Protein AF-0000000066072413 (afdb_homodimer)

Radius of gyration: 22.24 Å; Cα contacts (8 Å, |Δi|>4): 1124; chains: 2; bounding box: 48×64×58 Å

Organism: Staphylothermus marinus (strain ATCC 43588 / DSM 3639 / JCM 9404 / F1) (NCBI:txid399550)

Foldseek 3Di:
DAAEEEEEQAQAQAPHNVDNHGDLLLLVLVQVLVVVRHQYEYEYLFAQVVFVVVCVVSPHAAKYAYNQFQWIGGHPPDIDGQDPAACVVLVVVCCVPVVVFWDFDPRQVRHDHKTWIAGDPVCLVVVVVVQVVSQVVSCVVPVQWGWDDQSGIIMIGGPSGHRQVNLVVSCVVVVHDQANYAYEYAEPSSCSNRVSHDAREYEQNHDPVSVVVGPYYAPHTHSVSSSVVSVVCVVDVD/DAQEEEEEQAQAQAPHNVDNHGDLLLLVLVQVLVVVRHQYEYEYLFAQVVFVVVCVVSPHAAKYAYNQFQWIGGHPPDIDGQDPAACVVLVVVCCVPVVVFWDWDPRQVRHDHKTWIAGDPVCLVVVVVVQVVSQVVSCVVPVQWGWDDQSGIIMTGGPSGHRQVNVVVSCVVVVHDQANYAYEYAEPSSCSNRVSHDAREYEQNHDPVSVVVGPYYAPHTHSVSSSVVSVVCVVDVD

Solvent-accessible surface area (backbone atoms only — not comparable to full-atom values): 23126 Å² total; per-residue (Å²): 81,67,45,33,40,37,31,35,42,79,24,20,33,6,62,32,75,90,40,63,28,52,21,65,65,24,46,53,40,50,39,51,44,38,75,71,65,26,40,48,30,47,39,37,63,49,34,42,54,30,45,48,38,48,40,40,33,62,50,52,76,44,37,31,26,8,29,43,12,33,32,36,35,63,47,95,62,41,72,45,67,52,53,92,58,54,24,60,66,60,48,54,51,45,46,67,75,40,44,88,52,31,45,71,41,58,50,47,83,51,39,82,30,33,36,44,34,32,67,36,78,93,45,53,91,44,44,68,60,53,48,52,53,50,35,55,52,43,38,68,76,38,76,58,36,39,64,48,67,66,87,76,38,39,35,36,30,37,58,80,38,21,44,25,61,40,49,50,52,52,29,60,76,68,71,50,55,47,84,22,23,32,16,40,26,25,38,55,71,39,47,54,35,22,73,64,26,55,42,22,36,14,24,46,72,24,35,68,70,32,48,70,69,30,80,40,62,36,90,34,45,11,5,55,12,45,33,53,54,48,51,51,47,68,74,51,64,93,81,70,45,34,38,37,31,36,43,78,25,19,33,6,62,32,74,92,40,61,28,52,21,64,63,24,45,52,39,51,39,53,44,38,75,71,64,24,41,47,29,47,40,37,63,49,33,41,54,30,45,47,36,46,40,39,32,61,50,51,77,44,36,30,27,6,27,42,12,34,32,37,36,65,45,95,60,42,71,45,66,54,54,92,58,57,25,60,66,61,47,54,50,46,48,68,75,39,46,88,51,30,45,73,41,56,51,47,82,54,39,84,30,33,37,44,31,30,67,36,79,94,46,54,92,44,45,68,59,52,48,51,51,50,35,55,54,43,37,67,76,37,75,60,35,39,64,48,68,66,87,75,36,40,35,36,29,37,58,81,38,21,44,23,61,40,50,50,51,52,28,60,76,69,72,50,57,47,84,22,24,33,14,40,25,24,40,56,72,41,46,53,36,21,71,63,26,54,43,24,36,13,26,45,70,25,35,68,70,32,47,70,71,30,78,41,61,37,88,35,45,11,2,55,11,48,32,52,53,47,50,51,49,67,73,50,62,92

pLDDT: mean 97.06, std 5.13, range [46.16, 98.94]

Sequence (476 aa):
MIRLAAFDIDGTLTINRSSTVLCLEAIDALRKLEKNGVIVVLVSSNALPVVVGLKKYIGLSGPAIGETGALIYYGEEEIVATTKYSAKQAYLDVLEKYNEYVYGSWQNMFRLHDYALKIRKQYLSKDNEIYSLIKEYVENKYPYIKVGYSGYAIHLTPKDTGKGKALKQIMEKHGIRREETMGVGDSIMDWEFIKETKIKVAVANADPELRRKADIVTTKPSGYGVVEIVEKILDKPPMIRLAAFDIDGTLTINRSSTVLCLEAIDALRKLEKNGVIVVLVSSNALPVVVGLKKYIGLSGPAIGETGALIYYGEEEIVATTKYSAKQAYLDVLEKYNEYVYGSWQNMFRLHDYALKIRKQYLSKDNEIYSLIKEYVENKYPYIKVGYSGYAIHLTPKDTGKGKALKQIMEKHGIRREETMGVGDSIMDWEFIKETKIKVAVANADPELRRKADIVTTKPSGYGVVEIVEKILDKPP

InterPro domains:
  IPR006379 HAD-superfamily hydrolase, subfamily IIB [TIGR01484] (5-202)
  IPR006382 Phosphoglycolate phosphatase [MF_01419] (2-235)
  IPR023214 HAD superfamily [G3DSA:3.40.50.1000] (6-223)
  IPR036412 HAD-like superfamily [SSF56784] (1-234)

Structure (mmCIF, N/CA/C/O backbone):
data_AF-0000000066072413-model_v1
#
loop_
_entity.id
_entity.type
_entity.pdbx_description
1 polymer 'Phosphoglycolate phosphatase'
#
loop_
_atom_site.group_PDB
_atom_site.id
_atom_site.type_symbol
_atom_site.label_atom_id
_atom_site.label_alt_id
_atom_site.label_comp_id
_atom_site.label_asym_id
_atom_site.label_entity_id
_atom_site.label_seq_id
_atom_site.pdbx_PDB_ins_code
_atom_site.Cartn_x
_atom_site.Cartn_y
_atom_site.Cartn_z
_atom_site.occupancy
_atom_site.B_iso_or_equiv
_atom_site.auth_seq_id
_atom_site.auth_comp_id
_atom_site.auth_asym_id
_atom_site.auth_atom_id
_atom_site.pdbx_PDB_model_num
ATOM 1 N N . MET A 1 1 ? 22.266 -22.75 3.426 1 85.88 1 MET A N 1
ATOM 2 C CA . MET A 1 1 ? 21.656 -21.656 4.168 1 85.88 1 MET A CA 1
ATOM 3 C C . MET A 1 1 ? 20.797 -20.781 3.256 1 85.88 1 MET A C 1
ATOM 5 O O . MET A 1 1 ? 21.203 -20.469 2.131 1 85.88 1 MET A O 1
ATOM 9 N N . ILE A 1 2 ? 19.609 -20.484 3.662 1 95.06 2 ILE A N 1
ATOM 10 C CA . ILE A 1 2 ? 18.703 -19.672 2.861 1 95.06 2 ILE A CA 1
ATOM 11 C C . ILE A 1 2 ? 19.125 -18.203 2.938 1 95.06 2 ILE A C 1
ATOM 13 O O . ILE A 1 2 ? 19.297 -17.656 4.027 1 95.06 2 ILE A O 1
ATOM 17 N N . ARG A 1 3 ? 19.25 -17.641 1.771 1 97.44 3 ARG A N 1
ATOM 18 C CA . ARG A 1 3 ? 19.672 -16.25 1.705 1 97.44 3 ARG A CA 1
ATOM 19 C C . ARG A 1 3 ? 18.562 -15.359 1.165 1 97.44 3 ARG A C 1
ATOM 21 O O . ARG A 1 3 ? 18.609 -14.141 1.319 1 97.44 3 ARG A O 1
ATOM 28 N N . LEU A 1 4 ? 17.625 -15.953 0.483 1 98.5 4 LEU A N 1
ATOM 29 C CA . LEU A 1 4 ? 16.469 -15.234 -0.066 1 98.5 4 LEU A CA 1
ATOM 30 C C . LEU A 1 4 ? 15.195 -16.062 0.087 1 98.5 4 LEU A C 1
ATOM 32 O O . LEU A 1 4 ? 15.18 -17.25 -0.208 1 98.5 4 LEU A O 1
ATOM 36 N N . ALA A 1 5 ? 14.164 -15.461 0.598 1 98.75 5 ALA A N 1
ATOM 37 C CA . ALA A 1 5 ? 12.852 -16.078 0.734 1 98.75 5 ALA A CA 1
ATOM 38 C C . ALA A 1 5 ? 11.766 -15.203 0.105 1 98.75 5 ALA A C 1
ATOM 40 O O . ALA A 1 5 ? 11.648 -14.023 0.432 1 98.75 5 ALA A O 1
ATOM 41 N N . ALA A 1 6 ? 11.031 -15.758 -0.813 1 98.88 6 ALA A N 1
ATOM 42 C CA . ALA A 1 6 ? 9.945 -15.055 -1.504 1 98.88 6 ALA A CA 1
ATOM 43 C C . ALA A 1 6 ? 8.586 -15.508 -0.993 1 98.88 6 ALA A C 1
ATOM 45 O O . ALA A 1 6 ? 8.336 -16.703 -0.845 1 98.88 6 ALA A O 1
ATOM 46 N N . PHE A 1 7 ? 7.73 -14.523 -0.718 1 98.88 7 PHE A N 1
ATOM 47 C CA . PHE A 1 7 ? 6.422 -14.82 -0.144 1 98.88 7 PHE A CA 1
ATOM 48 C C . PHE A 1 7 ? 5.312 -14.164 -0.961 1 98.88 7 PHE A C 1
ATOM 50 O O . PHE A 1 7 ? 5.375 -12.977 -1.269 1 98.88 7 PHE A O 1
ATOM 57 N N . ASP A 1 8 ? 4.301 -14.938 -1.333 1 98.69 8 ASP A N 1
ATOM 58 C CA . ASP A 1 8 ? 3.021 -14.352 -1.727 1 98.69 8 ASP A CA 1
ATOM 59 C C . ASP A 1 8 ? 2.387 -13.586 -0.566 1 98.69 8 ASP A C 1
ATOM 61 O O . ASP A 1 8 ? 2.836 -13.703 0.576 1 98.69 8 ASP A O 1
ATOM 65 N N . ILE A 1 9 ? 1.343 -12.75 -0.883 1 98.62 9 ILE A N 1
ATOM 66 C CA . ILE A 1 9 ? 0.729 -11.953 0.176 1 98.62 9 ILE A CA 1
ATOM 67 C C . ILE A 1 9 ? -0.655 -12.516 0.502 1 98.62 9 ILE A C 1
ATOM 69 O O . ILE A 1 9 ? -0.849 -13.141 1.546 1 98.62 9 ILE A O 1
ATOM 73 N N . ASP A 1 10 ? -1.586 -12.406 -0.417 1 98.06 10 ASP A N 1
ATOM 74 C CA . ASP A 1 10 ? -2.973 -12.805 -0.192 1 98.06 10 ASP A CA 1
ATOM 75 C C . ASP A 1 10 ? -3.096 -14.312 -0.024 1 98.06 10 ASP A C 1
ATOM 77 O O . ASP A 1 10 ? -2.648 -15.078 -0.882 1 98.06 10 ASP A O 1
ATOM 81 N N . GLY A 1 11 ? -3.67 -14.727 1.092 1 98 11 GLY A N 1
ATOM 82 C CA . GLY A 1 11 ? -3.838 -16.141 1.39 1 98 11 GLY A CA 1
ATOM 83 C C . GLY A 1 11 ? -2.604 -16.766 2.004 1 98 11 GLY A C 1
ATOM 84 O O . GLY A 1 11 ? -2.66 -17.891 2.508 1 98 11 GLY A O 1
ATOM 85 N N . THR A 1 12 ? -1.495 -16.047 1.979 1 98.69 12 THR A N 1
ATOM 86 C CA . THR A 1 12 ? -0.221 -16.547 2.479 1 98.69 12 THR A CA 1
ATOM 87 C C . THR A 1 12 ? 0.208 -15.781 3.729 1 98.69 12 THR A C 1
ATOM 89 O O . THR A 1 12 ? 0.451 -16.375 4.777 1 98.69 12 THR A O 1
ATOM 92 N N . LEU A 1 13 ? 0.212 -14.469 3.705 1 98.69 13 LEU A N 1
ATOM 93 C CA . LEU A 1 13 ? 0.585 -13.656 4.859 1 98.69 13 LEU A CA 1
ATOM 94 C C . LEU A 1 13 ? -0.651 -13.219 5.633 1 98.69 13 LEU A C 1
ATOM 96 O O . LEU A 1 13 ? -0.539 -12.703 6.746 1 98.69 13 LEU A O 1
ATOM 100 N N . THR A 1 14 ? -1.76 -13.328 5.02 1 98.44 14 THR A N 1
ATOM 101 C CA . THR A 1 14 ? -3.014 -12.938 5.652 1 98.44 14 THR A CA 1
ATOM 102 C C . THR A 1 14 ? -3.479 -14.008 6.637 1 98.44 14 THR A C 1
ATOM 104 O O . THR A 1 14 ? -2.922 -15.102 6.68 1 98.44 14 THR A O 1
ATOM 107 N N . ILE A 1 15 ? -4.52 -13.719 7.43 1 97.75 15 ILE A N 1
ATOM 108 C CA . ILE A 1 15 ? -4.953 -14.609 8.5 1 97.75 15 ILE A CA 1
ATOM 109 C C . ILE A 1 15 ? -5.641 -15.836 7.906 1 97.75 15 ILE A C 1
ATOM 111 O O . ILE A 1 15 ? -5.629 -16.906 8.508 1 97.75 15 ILE A O 1
ATOM 115 N N . ASN A 1 16 ? -6.246 -15.727 6.777 1 97.06 16 ASN A N 1
ATOM 116 C CA . ASN A 1 16 ? -6.84 -16.812 6 1 97.06 16 ASN A CA 1
ATOM 117 C C . ASN A 1 16 ? -7.047 -16.406 4.543 1 97.06 16 ASN A C 1
ATOM 119 O O . ASN A 1 16 ? -6.688 -15.297 4.145 1 97.06 16 ASN A O 1
ATOM 123 N N . ARG A 1 17 ? -7.594 -17.281 3.748 1 96 17 ARG A N 1
ATOM 124 C CA . ARG A 1 17 ? -7.664 -17.047 2.309 1 96 17 ARG A CA 1
ATOM 125 C C . ARG A 1 17 ? -8.914 -16.266 1.941 1 96 17 ARG A C 1
ATOM 127 O O . ARG A 1 17 ? -9.094 -15.875 0.785 1 96 17 ARG A O 1
ATOM 134 N N . SER A 1 18 ? -9.766 -15.953 2.91 1 93.56 18 SER A N 1
ATOM 135 C CA . SER A 1 18 ? -10.977 -15.18 2.652 1 93.56 18 SER A CA 1
ATOM 136 C C . SER A 1 18 ? -10.844 -13.75 3.166 1 93.56 18 SER A C 1
ATOM 138 O O . SER A 1 18 ? -11.812 -12.992 3.156 1 93.56 18 SER A O 1
ATOM 140 N N . SER A 1 19 ? -9.617 -13.398 3.627 1 92.38 19 SER A N 1
ATOM 141 C CA . SER A 1 19 ? -9.375 -12.094 4.234 1 92.38 19 SER A CA 1
ATOM 142 C C . SER A 1 19 ? -8.133 -11.43 3.645 1 92.38 19 SER A C 1
ATOM 144 O O . SER A 1 19 ? -7.207 -12.117 3.209 1 92.38 19 SER A O 1
ATOM 146 N N . THR A 1 20 ? -8.172 -10.125 3.662 1 94.19 20 THR A N 1
ATOM 147 C CA . THR A 1 20 ? -6.953 -9.414 3.307 1 94.19 20 THR A CA 1
ATOM 148 C C . THR A 1 20 ? -6.156 -9.055 4.559 1 94.19 20 THR A C 1
ATOM 150 O O . THR A 1 20 ? -5.051 -8.508 4.461 1 94.19 20 THR A O 1
ATOM 153 N N . VAL A 1 21 ? -6.691 -9.328 5.703 1 96.62 21 VAL A N 1
ATOM 154 C CA . VAL A 1 21 ? -6.082 -8.898 6.961 1 96.62 21 VAL A CA 1
ATOM 155 C C . VAL A 1 21 ? -4.773 -9.656 7.18 1 96.62 21 VAL A C 1
ATOM 157 O O . VAL A 1 21 ? -4.758 -10.891 7.203 1 96.62 21 VAL A O 1
ATOM 160 N N . LEU A 1 22 ? -3.74 -8.914 7.402 1 98 22 LEU A N 1
ATOM 161 C CA . LEU A 1 22 ? -2.434 -9.516 7.637 1 98 22 LEU A CA 1
ATOM 162 C C . LEU A 1 22 ? -2.402 -10.242 8.977 1 98 22 LEU A C 1
ATOM 164 O O . LEU A 1 22 ? -2.967 -9.766 9.961 1 98 22 LEU A O 1
ATOM 168 N N . CYS A 1 23 ? -1.725 -11.336 8.938 1 97.94 23 CYS A N 1
ATOM 169 C CA . CYS A 1 23 ? -1.354 -12.008 10.18 1 97.94 23 CYS A CA 1
ATOM 170 C C . CYS A 1 23 ? -0.176 -11.312 10.844 1 97.94 23 CYS A C 1
ATOM 172 O O . CYS A 1 23 ? 0.947 -11.359 10.336 1 97.94 23 CYS A O 1
ATOM 174 N N . LEU A 1 24 ? -0.406 -10.734 12.008 1 96.5 24 LEU A N 1
ATOM 175 C CA . LEU A 1 24 ? 0.631 -9.938 12.656 1 96.5 24 LEU A CA 1
ATOM 176 C C . LEU A 1 24 ? 1.8 -10.82 13.086 1 96.5 24 LEU A C 1
ATOM 178 O O . LEU A 1 24 ? 2.953 -10.375 13.07 1 96.5 24 LEU A O 1
ATOM 182 N N . GLU A 1 25 ? 1.478 -12.047 13.461 1 97.31 25 GLU A N 1
ATOM 183 C CA . GLU A 1 25 ? 2.545 -12.977 13.805 1 97.31 25 GLU A CA 1
ATOM 184 C C . GLU A 1 25 ? 3.439 -13.266 12.602 1 97.31 25 GLU A C 1
ATOM 186 O O . GLU A 1 25 ? 4.652 -13.438 12.75 1 97.31 25 GLU A O 1
ATOM 191 N N . ALA A 1 26 ? 2.854 -13.375 11.453 1 98.25 26 ALA A N 1
ATOM 192 C CA . ALA A 1 26 ? 3.629 -13.594 10.234 1 98.25 26 ALA A CA 1
ATOM 193 C C . ALA A 1 26 ? 4.543 -12.406 9.945 1 98.25 26 ALA A C 1
ATOM 195 O O . ALA A 1 26 ? 5.688 -12.586 9.516 1 98.25 26 ALA A O 1
ATOM 196 N N . ILE A 1 27 ? 4.016 -11.195 10.156 1 97.81 27 ILE A N 1
ATOM 197 C CA . ILE A 1 27 ? 4.809 -9.992 9.945 1 97.81 27 ILE A CA 1
ATOM 198 C C . ILE A 1 27 ? 6.027 -10.008 10.867 1 97.81 27 ILE A C 1
ATOM 200 O O . ILE A 1 27 ? 7.152 -9.758 10.43 1 97.81 27 ILE A O 1
ATOM 204 N N . ASP A 1 28 ? 5.738 -10.305 12.102 1 96.62 28 ASP A N 1
ATOM 205 C CA . ASP A 1 28 ? 6.832 -10.391 13.062 1 96.62 28 ASP A CA 1
ATOM 206 C C . ASP A 1 28 ? 7.855 -11.438 12.633 1 96.62 28 ASP A C 1
ATOM 208 O O . ASP A 1 28 ? 9.062 -11.227 12.758 1 96.62 28 ASP A O 1
ATOM 212 N N . ALA A 1 29 ? 7.41 -12.586 12.156 1 97.88 29 ALA A N 1
ATOM 213 C CA . ALA A 1 29 ? 8.289 -13.648 11.664 1 97.88 29 ALA A CA 1
ATOM 214 C C . ALA A 1 29 ? 9.156 -13.148 10.508 1 97.88 29 ALA A C 1
ATOM 216 O O . ALA A 1 29 ? 10.359 -13.422 10.461 1 97.88 29 ALA A O 1
ATOM 217 N N . LEU A 1 30 ? 8.578 -12.438 9.594 1 98.38 30 LEU A N 1
ATOM 218 C CA . LEU A 1 30 ? 9.328 -11.922 8.453 1 98.38 30 LEU A CA 1
ATOM 219 C C . LEU A 1 30 ? 10.383 -10.914 8.898 1 98.38 30 LEU A C 1
ATOM 221 O O . LEU A 1 30 ? 11.484 -10.883 8.344 1 98.38 30 LEU A O 1
ATOM 225 N N . ARG A 1 31 ? 10.008 -10.07 9.859 1 97.5 31 ARG A N 1
ATOM 226 C CA . ARG A 1 31 ? 10.977 -9.125 10.414 1 97.5 31 ARG A CA 1
ATOM 227 C C . ARG A 1 31 ? 12.188 -9.859 10.984 1 97.5 31 ARG A C 1
ATOM 229 O O . ARG A 1 31 ? 13.328 -9.438 10.766 1 97.5 31 ARG A O 1
ATOM 236 N N . LYS A 1 32 ? 11.898 -10.914 11.727 1 96.69 32 LYS A N 1
ATOM 237 C CA . LYS A 1 32 ? 12.977 -11.719 12.297 1 96.69 32 LYS A CA 1
ATOM 238 C C . LYS A 1 32 ? 13.828 -12.344 11.203 1 96.69 32 LYS A C 1
ATOM 240 O O . LYS A 1 32 ? 15.055 -12.391 11.32 1 96.69 32 LYS A O 1
ATOM 245 N N . LEU A 1 33 ? 13.18 -12.844 10.211 1 96.62 33 LEU A N 1
ATOM 246 C CA . LEU A 1 33 ? 13.875 -13.453 9.086 1 96.62 33 LEU A CA 1
ATOM 247 C C . LEU A 1 33 ? 14.852 -12.469 8.453 1 96.62 33 LEU A C 1
ATOM 249 O O . LEU A 1 33 ? 16.016 -12.805 8.203 1 96.62 33 LEU A O 1
ATOM 253 N N . GLU A 1 34 ? 14.398 -11.312 8.227 1 96.12 34 GLU A N 1
ATOM 254 C CA . GLU A 1 34 ? 15.234 -10.266 7.656 1 96.12 34 GLU A CA 1
ATOM 255 C C . GLU A 1 34 ? 16.375 -9.898 8.594 1 96.12 34 GLU A C 1
ATOM 257 O O . GLU A 1 34 ? 17.516 -9.672 8.148 1 96.12 34 GLU A O 1
ATOM 262 N N . LYS A 1 35 ? 16.078 -9.742 9.852 1 95.5 35 LYS A N 1
ATOM 263 C CA . LYS A 1 35 ? 17.094 -9.414 10.844 1 95.5 35 LYS A CA 1
ATOM 264 C C . LYS A 1 35 ? 18.219 -10.453 10.852 1 95.5 35 LYS A C 1
ATOM 266 O O . LYS A 1 35 ? 19.359 -10.148 11.211 1 95.5 35 LYS A O 1
ATOM 271 N N . ASN A 1 36 ? 17.922 -11.641 10.414 1 95.31 36 ASN A N 1
ATOM 272 C CA . ASN A 1 36 ? 18.906 -12.711 10.367 1 95.31 36 ASN A CA 1
ATOM 273 C C . ASN A 1 36 ? 19.609 -12.773 9.023 1 95.31 36 ASN A C 1
ATOM 275 O O . ASN A 1 36 ? 20.25 -13.773 8.688 1 95.31 36 ASN A O 1
ATOM 279 N N . GLY A 1 37 ? 19.422 -11.82 8.242 1 95.12 37 GLY A N 1
ATOM 280 C CA . GLY A 1 37 ? 20.234 -11.664 7.051 1 95.12 37 GLY A CA 1
ATOM 281 C C . GLY A 1 37 ? 19.578 -12.211 5.797 1 95.12 37 GLY A C 1
ATOM 282 O O . GLY A 1 37 ? 20.203 -12.266 4.734 1 95.12 37 GLY A O 1
ATOM 283 N N . VAL A 1 38 ? 18.391 -12.711 5.84 1 97.25 38 VAL A N 1
ATOM 284 C CA . VAL A 1 38 ? 17.688 -13.25 4.68 1 97.25 38 VAL A CA 1
ATOM 285 C C . VAL A 1 38 ? 16.984 -12.125 3.92 1 97.25 38 VAL A C 1
ATOM 287 O O . VAL A 1 38 ? 16.328 -11.281 4.523 1 97.25 38 VAL A O 1
ATOM 290 N N . ILE A 1 39 ? 17.188 -12.047 2.639 1 98.06 39 ILE A N 1
ATOM 291 C CA . ILE A 1 39 ? 16.453 -11.109 1.798 1 98.06 39 ILE A CA 1
ATOM 292 C C . ILE A 1 39 ? 15.008 -11.586 1.646 1 98.06 39 ILE A C 1
ATOM 294 O O . ILE A 1 39 ? 14.758 -12.688 1.147 1 98.06 39 ILE A O 1
ATOM 298 N N . VAL A 1 40 ? 14.109 -10.797 2.088 1 98.62 40 VAL A N 1
ATOM 299 C CA . VAL A 1 40 ? 12.703 -11.148 1.977 1 98.62 40 VAL A CA 1
ATOM 300 C C . VAL A 1 40 ? 12.086 -10.422 0.781 1 98.62 40 VAL A C 1
ATOM 302 O O . VAL A 1 40 ? 12.188 -9.203 0.664 1 98.62 40 VAL A O 1
ATOM 305 N N . VAL A 1 41 ? 11.438 -11.156 -0.119 1 98.88 41 VAL A N 1
ATOM 306 C CA . VAL A 1 41 ? 10.797 -10.609 -1.308 1 98.88 41 VAL A CA 1
ATOM 307 C C . VAL A 1 41 ? 9.289 -10.867 -1.243 1 98.88 41 VAL A C 1
ATOM 309 O O . VAL A 1 41 ? 8.852 -12.016 -1.11 1 98.88 41 VAL A O 1
ATOM 312 N N . LEU A 1 42 ? 8.531 -9.82 -1.297 1 98.88 42 LEU A N 1
ATOM 313 C CA . LEU A 1 42 ? 7.09 -9.984 -1.477 1 98.88 42 LEU A CA 1
ATOM 314 C C . LEU A 1 42 ? 6.734 -10.078 -2.957 1 98.88 42 LEU A C 1
ATOM 316 O O . LEU A 1 42 ? 7.211 -9.281 -3.768 1 98.88 42 LEU A O 1
ATOM 320 N N . VAL A 1 43 ? 5.957 -11.047 -3.295 1 98.75 43 VAL A N 1
ATOM 321 C CA . VAL A 1 43 ? 5.523 -11.32 -4.66 1 98.75 43 VAL A CA 1
ATOM 322 C C . VAL A 1 43 ? 3.996 -11.312 -4.73 1 98.75 43 VAL A C 1
ATOM 324 O O . VAL A 1 43 ? 3.336 -12.117 -4.07 1 98.75 43 VAL A O 1
ATOM 327 N N . SER A 1 44 ? 3.422 -10.484 -5.512 1 98.44 44 SER A N 1
ATOM 328 C CA . SER A 1 44 ? 1.966 -10.383 -5.547 1 98.44 44 SER A CA 1
ATOM 329 C C . SER A 1 44 ? 1.473 -9.953 -6.926 1 98.44 44 SER A C 1
ATOM 331 O O . SER A 1 44 ? 2.236 -9.406 -7.719 1 98.44 44 SER A O 1
ATOM 333 N N . SER A 1 45 ? 0.227 -10.25 -7.242 1 98.31 45 SER A N 1
ATOM 334 C CA . SER A 1 45 ? -0.429 -9.742 -8.445 1 98.31 45 SER A CA 1
ATOM 335 C C . SER A 1 45 ? -1.016 -8.359 -8.219 1 98.31 45 SER A C 1
ATOM 337 O O . SER A 1 45 ? -1.477 -7.707 -9.156 1 98.31 45 SER A O 1
ATOM 339 N N . ASN A 1 46 ? -0.98 -7.84 -7.016 1 98.38 46 ASN A N 1
ATOM 340 C CA . ASN A 1 46 ? -1.439 -6.484 -6.719 1 98.38 46 ASN A CA 1
ATOM 341 C C . ASN A 1 46 ? -0.637 -5.441 -7.488 1 98.38 46 ASN A C 1
ATOM 343 O O . ASN A 1 46 ? 0.454 -5.73 -7.98 1 98.38 46 ASN A O 1
ATOM 347 N N . ALA A 1 47 ? -1.282 -4.258 -7.629 1 98.81 47 ALA A N 1
ATOM 348 C CA . ALA A 1 47 ? -0.513 -3.137 -8.164 1 98.81 47 ALA A CA 1
ATOM 349 C C . ALA A 1 47 ? 0.777 -2.93 -7.379 1 98.81 47 ALA A C 1
ATOM 351 O O . ALA A 1 47 ? 0.794 -3.068 -6.152 1 98.81 47 ALA A O 1
ATOM 352 N N . LEU A 1 48 ? 1.845 -2.553 -8.055 1 98.88 48 LEU A N 1
ATOM 353 C CA . LEU A 1 48 ? 3.16 -2.469 -7.426 1 98.88 48 LEU A CA 1
ATOM 354 C C . LEU A 1 48 ? 3.129 -1.54 -6.219 1 98.88 48 LEU A C 1
ATOM 356 O O . LEU A 1 48 ? 3.709 -1.852 -5.176 1 98.88 48 LEU A O 1
ATOM 360 N N . PRO A 1 49 ? 2.508 -0.353 -6.25 1 98.81 49 PRO A N 1
ATOM 361 C CA . PRO A 1 49 ? 2.57 0.536 -5.086 1 98.81 49 PRO A CA 1
ATOM 362 C C . PRO A 1 49 ? 1.932 -0.076 -3.842 1 98.81 49 PRO A C 1
ATOM 364 O O . PRO A 1 49 ? 2.344 0.231 -2.721 1 98.81 49 PRO A O 1
ATOM 367 N N . VAL A 1 50 ? 0.928 -0.934 -4.016 1 98.81 50 VAL A N 1
ATOM 368 C CA . VAL A 1 50 ? 0.349 -1.649 -2.885 1 98.81 50 VAL A CA 1
ATOM 369 C C . VAL A 1 50 ? 1.396 -2.574 -2.268 1 98.81 50 VAL A C 1
ATOM 371 O O . VAL A 1 50 ? 1.602 -2.564 -1.051 1 98.81 50 VAL A O 1
ATOM 374 N N . VAL A 1 51 ? 2.104 -3.246 -3.09 1 98.81 51 VAL A N 1
ATOM 375 C CA . VAL A 1 51 ? 3.066 -4.242 -2.637 1 98.81 51 VAL A CA 1
ATOM 376 C C . VAL A 1 51 ? 4.254 -3.549 -1.969 1 98.81 51 VAL A C 1
ATOM 378 O O . VAL A 1 51 ? 4.688 -3.953 -0.887 1 98.81 51 VAL A O 1
ATOM 381 N N . VAL A 1 52 ? 4.77 -2.531 -2.592 1 98.75 52 VAL A N 1
ATOM 382 C CA . VAL A 1 52 ? 5.918 -1.807 -2.059 1 98.75 52 VAL A CA 1
ATOM 383 C C . VAL A 1 52 ? 5.531 -1.109 -0.756 1 98.75 52 VAL A C 1
ATOM 385 O O . VAL A 1 52 ? 6.305 -1.103 0.205 1 98.75 52 VAL A O 1
ATOM 388 N N . GLY A 1 53 ? 4.324 -0.501 -0.761 1 98.44 53 GLY A N 1
ATOM 389 C CA . GLY A 1 53 ? 3.846 0.077 0.485 1 98.44 53 GLY A CA 1
ATOM 390 C C . GLY A 1 53 ? 3.809 -0.918 1.629 1 98.44 53 GLY A C 1
ATOM 391 O O . GLY A 1 53 ? 4.328 -0.646 2.713 1 98.44 53 GLY A O 1
ATOM 392 N N . LEU A 1 54 ? 3.227 -2.045 1.354 1 98.31 54 LEU A N 1
ATOM 393 C CA . LEU A 1 54 ? 3.146 -3.086 2.373 1 98.31 54 LEU A CA 1
ATOM 394 C C . LEU A 1 54 ? 4.539 -3.494 2.846 1 98.31 54 LEU A C 1
ATOM 396 O O . LEU A 1 54 ? 4.793 -3.574 4.051 1 98.31 54 LEU A O 1
ATOM 400 N N . LYS A 1 55 ? 5.402 -3.76 1.931 1 97.94 55 LYS A N 1
ATOM 401 C CA . LYS A 1 55 ? 6.77 -4.176 2.232 1 97.94 55 LYS A CA 1
ATOM 402 C C . LYS A 1 55 ? 7.457 -3.176 3.158 1 97.94 55 LYS A C 1
ATOM 404 O O . LYS A 1 55 ? 8.047 -3.561 4.168 1 97.94 55 LYS A O 1
ATOM 409 N N . LYS A 1 56 ? 7.34 -1.914 2.846 1 97.25 56 LYS A N 1
ATOM 410 C CA . LYS A 1 56 ? 7.988 -0.864 3.625 1 97.25 56 LYS A CA 1
ATOM 411 C C . LYS A 1 56 ? 7.379 -0.755 5.02 1 97.25 56 LYS A C 1
ATOM 413 O O . LYS A 1 56 ? 8.102 -0.719 6.02 1 97.25 56 LYS A O 1
ATOM 418 N N . TYR A 1 57 ? 6.113 -0.796 5.098 1 97.75 57 TYR A N 1
ATOM 419 C CA . TYR A 1 57 ? 5.445 -0.512 6.359 1 97.75 57 TYR A CA 1
ATOM 420 C C . TYR A 1 57 ? 5.477 -1.728 7.281 1 97.75 57 TYR A C 1
ATOM 422 O O . TYR A 1 57 ? 5.352 -1.595 8.5 1 97.75 57 TYR A O 1
ATOM 430 N N . ILE A 1 58 ? 5.656 -2.895 6.707 1 96.94 58 ILE A N 1
ATOM 431 C CA . ILE A 1 58 ? 5.805 -4.043 7.59 1 96.94 58 ILE A CA 1
ATOM 432 C C . ILE A 1 58 ? 7.254 -4.16 8.055 1 96.94 58 ILE A C 1
ATOM 434 O O . ILE A 1 58 ? 7.57 -4.973 8.922 1 96.94 58 ILE A O 1
ATOM 438 N N . GLY A 1 59 ? 8.133 -3.422 7.484 1 96.56 59 GLY A N 1
ATOM 439 C CA . GLY A 1 59 ? 9.492 -3.295 7.992 1 96.56 59 GLY A CA 1
ATOM 440 C C . GLY A 1 59 ? 10.484 -4.164 7.25 1 96.56 59 GLY A C 1
ATOM 441 O O . GLY A 1 59 ? 11.438 -4.672 7.844 1 96.56 59 GLY A O 1
ATOM 442 N N . LEU A 1 60 ? 10.234 -4.371 5.965 1 97.44 60 LEU A N 1
ATOM 443 C CA . LEU A 1 60 ? 11.148 -5.152 5.141 1 97.44 60 LEU A CA 1
ATOM 444 C C . LEU A 1 60 ? 11.961 -4.246 4.223 1 97.44 60 LEU A C 1
ATOM 446 O O . LEU A 1 60 ? 11.5 -3.174 3.832 1 97.44 60 LEU A O 1
ATOM 450 N N . SER A 1 61 ? 13.164 -4.684 3.844 1 95.56 61 SER A N 1
ATOM 451 C CA . SER A 1 61 ? 14.055 -3.84 3.059 1 95.56 61 SER A CA 1
ATOM 452 C C . SER A 1 61 ? 14.336 -4.449 1.689 1 95.56 61 SER A C 1
ATOM 454 O O . SER A 1 61 ? 14.906 -3.793 0.815 1 95.56 61 SER A O 1
ATOM 456 N N . GLY A 1 62 ? 13.938 -5.68 1.447 1 96.31 62 GLY A N 1
ATOM 457 C CA . GLY A 1 62 ? 14.227 -6.363 0.197 1 96.31 62 GLY A CA 1
ATOM 458 C C . GLY A 1 62 ? 13.375 -5.875 -0.961 1 96.31 62 GLY A C 1
ATOM 459 O O . GLY A 1 62 ? 12.578 -4.949 -0.804 1 96.31 62 GLY A O 1
ATOM 460 N N . PRO A 1 63 ? 13.617 -6.449 -2.162 1 98.5 63 PRO A N 1
ATOM 461 C CA . PRO A 1 63 ? 12.82 -6.09 -3.338 1 98.5 63 PRO A CA 1
ATOM 462 C C . PRO A 1 63 ? 11.367 -6.539 -3.227 1 98.5 63 PRO A C 1
ATOM 464 O O . PRO A 1 63 ? 11.008 -7.262 -2.291 1 98.5 63 PRO A O 1
ATOM 467 N N . ALA A 1 64 ? 10.594 -6.047 -4.09 1 98.81 64 ALA A N 1
ATOM 468 C CA . ALA A 1 64 ? 9.188 -6.426 -4.18 1 98.81 64 ALA A CA 1
ATOM 469 C C . ALA A 1 64 ? 8.75 -6.59 -5.633 1 98.81 64 ALA A C 1
ATOM 471 O O . ALA A 1 64 ? 9.266 -5.906 -6.523 1 98.81 64 ALA A O 1
ATOM 472 N N . ILE A 1 65 ? 7.883 -7.523 -5.848 1 98.94 65 ILE A N 1
ATOM 473 C CA . ILE A 1 65 ? 7.344 -7.812 -7.172 1 98.94 65 ILE A CA 1
ATOM 474 C C . ILE A 1 65 ? 5.844 -7.539 -7.191 1 98.94 65 ILE A C 1
ATOM 476 O O . ILE A 1 65 ? 5.102 -8.047 -6.344 1 98.94 65 ILE A O 1
ATOM 480 N N . GLY A 1 66 ? 5.41 -6.734 -8.094 1 98.81 66 GLY A N 1
ATOM 481 C CA . GLY A 1 66 ? 3.99 -6.465 -8.281 1 98.81 66 GLY A CA 1
ATOM 482 C C . GLY A 1 66 ? 3.502 -6.766 -9.68 1 98.81 66 GLY A C 1
ATOM 483 O O . GLY A 1 66 ? 4.281 -7.168 -10.547 1 98.81 66 GLY A O 1
ATOM 484 N N . GLU A 1 67 ? 2.178 -6.633 -9.867 1 98.62 67 GLU A N 1
ATOM 485 C CA . GLU A 1 67 ? 1.532 -6.832 -11.164 1 98.62 67 GLU A CA 1
ATOM 486 C C . GLU A 1 67 ? 1.949 -8.164 -11.789 1 98.62 67 GLU A C 1
ATOM 488 O O . GLU A 1 67 ? 2.393 -8.203 -12.938 1 98.62 67 GLU A O 1
ATOM 493 N N . THR A 1 68 ? 1.855 -9.211 -11.008 1 98.12 68 THR A N 1
ATOM 494 C CA . THR A 1 68 ? 2.096 -10.578 -11.453 1 98.12 68 THR A CA 1
ATOM 495 C C . THR A 1 68 ? 3.488 -10.711 -12.062 1 98.12 68 THR A C 1
ATOM 497 O O . THR A 1 68 ? 3.674 -11.43 -13.047 1 98.12 68 THR A O 1
ATOM 500 N N . GLY A 1 69 ? 4.422 -9.852 -11.617 1 98.69 69 GLY A N 1
ATOM 501 C CA . GLY A 1 69 ? 5.801 -9.969 -12.078 1 98.69 69 GLY A CA 1
ATOM 502 C C . GLY A 1 69 ? 6.176 -8.93 -13.109 1 98.69 69 GLY A C 1
ATOM 503 O O . GLY A 1 69 ? 7.344 -8.805 -13.477 1 98.69 69 GLY A O 1
ATOM 504 N N . ALA A 1 70 ? 5.27 -8.102 -13.547 1 98.88 70 ALA A N 1
ATOM 505 C CA . ALA A 1 70 ? 5.535 -7.133 -14.602 1 98.88 70 ALA A CA 1
ATOM 506 C C . ALA A 1 70 ? 6.418 -5.996 -14.102 1 98.88 70 ALA A C 1
ATOM 508 O O . ALA A 1 70 ? 7.059 -5.301 -14.891 1 98.88 70 ALA A O 1
ATOM 509 N N . LEU A 1 71 ? 6.406 -5.801 -12.797 1 98.88 71 LEU A N 1
ATOM 510 C CA . LEU A 1 71 ? 7.203 -4.73 -12.211 1 98.88 71 LEU A CA 1
ATOM 511 C C . LEU A 1 71 ? 7.973 -5.23 -10.992 1 98.88 71 LEU A C 1
ATOM 513 O O . LEU A 1 71 ? 7.438 -5.992 -10.188 1 98.88 71 LEU A O 1
ATOM 517 N N . ILE A 1 72 ? 9.195 -4.773 -10.867 1 98.94 72 ILE A N 1
ATOM 518 C CA . ILE A 1 72 ? 10.07 -5.051 -9.734 1 98.94 72 ILE A CA 1
ATOM 519 C C . ILE A 1 72 ? 10.5 -3.74 -9.078 1 98.94 72 ILE A C 1
ATOM 521 O O . ILE A 1 72 ? 10.906 -2.803 -9.766 1 98.94 72 ILE A O 1
ATOM 525 N N . TYR A 1 73 ? 10.312 -3.633 -7.824 1 98.81 73 TYR A N 1
ATOM 526 C CA . TYR A 1 73 ? 10.922 -2.584 -7.02 1 98.81 73 TYR A CA 1
ATOM 527 C C . TYR A 1 73 ? 12.172 -3.1 -6.309 1 98.81 73 TYR A C 1
ATOM 529 O O . TYR A 1 73 ? 12.086 -3.998 -5.469 1 98.81 73 TYR A O 1
ATOM 537 N N . TYR A 1 74 ? 13.344 -2.543 -6.508 1 97.69 74 TYR A N 1
ATOM 538 C CA . TYR A 1 74 ? 14.602 -3.031 -5.957 1 97.69 74 TYR A CA 1
ATOM 539 C C . TYR A 1 74 ? 14.992 -2.25 -4.703 1 97.69 74 TYR A C 1
ATOM 541 O O . TYR A 1 74 ? 15.938 -2.619 -4.004 1 97.69 74 TYR A O 1
ATOM 549 N N . GLY A 1 75 ? 14.344 -1.205 -4.406 1 93.62 75 GLY A N 1
ATOM 550 C CA . GLY A 1 75 ? 14.75 -0.278 -3.363 1 93.62 75 GLY A CA 1
ATOM 551 C C . GLY A 1 75 ? 15.359 1.002 -3.906 1 93.62 75 GLY A C 1
ATOM 552 O O . GLY A 1 75 ? 15.609 1.115 -5.109 1 93.62 75 GLY A O 1
ATOM 553 N N . GLU A 1 76 ? 15.453 2.078 -3.061 1 87.88 76 GLU A N 1
ATOM 554 C CA . GLU A 1 76 ? 16.062 3.354 -3.424 1 87.88 76 GLU A CA 1
ATOM 555 C C . GLU A 1 76 ? 15.375 3.961 -4.648 1 87.88 76 GLU A C 1
ATOM 557 O O . GLU A 1 76 ? 16.047 4.355 -5.605 1 87.88 76 GLU A O 1
ATOM 562 N N . GLU A 1 77 ? 14.188 3.814 -4.762 1 88.56 77 GLU A N 1
ATOM 563 C CA . GLU A 1 77 ? 13.336 4.453 -5.754 1 88.56 77 GLU A CA 1
ATOM 564 C C . GLU A 1 77 ? 13.453 3.766 -7.113 1 88.56 77 GLU A C 1
ATOM 566 O O . GLU A 1 77 ? 12.992 4.293 -8.125 1 88.56 77 GLU A O 1
ATOM 571 N N . GLU A 1 78 ? 14.078 2.576 -7.195 1 95.12 78 GLU A N 1
ATOM 572 C CA . GLU A 1 78 ? 14.312 1.914 -8.477 1 95.12 78 GLU A CA 1
ATOM 573 C C . GLU A 1 78 ? 13.188 0.932 -8.805 1 95.12 78 GLU A C 1
ATOM 575 O O . GLU A 1 78 ? 13.008 -0.063 -8.094 1 95.12 78 GLU A O 1
ATOM 580 N N . ILE A 1 79 ? 12.5 1.219 -9.867 1 98.06 79 ILE A N 1
ATOM 581 C CA . ILE A 1 79 ? 11.469 0.345 -10.406 1 98.06 79 ILE A CA 1
ATOM 582 C C . ILE A 1 79 ? 11.859 -0.109 -11.812 1 98.06 79 ILE A C 1
ATOM 584 O O . ILE A 1 79 ? 12.273 0.704 -12.641 1 98.06 79 ILE A O 1
ATOM 588 N N . VAL A 1 80 ? 11.734 -1.427 -12.062 1 98.31 80 VAL A N 1
ATOM 589 C CA . VAL A 1 80 ? 12.07 -1.992 -13.367 1 98.31 80 VAL A CA 1
ATOM 590 C C . VAL A 1 80 ? 10.883 -2.783 -13.898 1 98.31 80 VAL A C 1
ATOM 592 O O . VAL A 1 80 ? 10.266 -3.566 -13.172 1 98.31 80 VAL A O 1
ATOM 595 N N . ALA A 1 81 ? 10.586 -2.551 -15.133 1 98.56 81 ALA A N 1
ATOM 596 C CA . ALA A 1 81 ? 9.57 -3.346 -15.82 1 98.56 81 ALA A CA 1
ATOM 597 C C . ALA A 1 81 ? 10.195 -4.574 -16.484 1 98.56 81 ALA A C 1
ATOM 599 O O . ALA A 1 81 ? 11.281 -4.492 -17.062 1 98.56 81 ALA A O 1
ATOM 600 N N . THR A 1 82 ? 9.438 -5.66 -16.406 1 98.62 82 THR A N 1
ATOM 601 C CA . THR A 1 82 ? 9.945 -6.879 -17.016 1 98.62 82 THR A CA 1
ATOM 602 C C . THR A 1 82 ? 9.281 -7.109 -18.375 1 98.62 82 THR A C 1
ATOM 604 O O . THR A 1 82 ? 9.484 -8.148 -19 1 98.62 82 THR A O 1
ATOM 607 N N . THR A 1 83 ? 8.492 -6.258 -18.797 1 98.69 83 THR A N 1
ATOM 608 C CA . THR A 1 83 ? 7.785 -6.312 -20.078 1 98.69 83 THR A CA 1
ATOM 609 C C . THR A 1 83 ? 7.566 -4.906 -20.641 1 98.69 83 THR A C 1
ATOM 611 O O . THR A 1 83 ? 7.582 -3.928 -19.891 1 98.69 83 THR A O 1
ATOM 614 N N . LYS A 1 84 ? 7.395 -4.84 -21.922 1 97.56 84 LYS A N 1
ATOM 615 C CA . LYS A 1 84 ? 7.043 -3.57 -22.547 1 97.56 84 LYS A CA 1
ATOM 616 C C . LYS A 1 84 ? 5.566 -3.537 -22.922 1 97.56 84 LYS A C 1
ATOM 618 O O . LYS A 1 84 ? 5.07 -2.521 -23.422 1 97.56 84 LYS A O 1
ATOM 623 N N . TYR A 1 85 ? 4.855 -4.66 -22.734 1 98.19 85 TYR A N 1
ATOM 624 C CA . TYR A 1 85 ? 3.467 -4.773 -23.172 1 98.19 85 TYR A CA 1
ATOM 625 C C . TYR A 1 85 ? 2.514 -4.426 -22.031 1 98.19 85 TYR A C 1
ATOM 627 O O . TYR A 1 85 ? 2.912 -4.402 -20.859 1 98.19 85 TYR A O 1
ATOM 635 N N . SER A 1 86 ? 1.314 -4.098 -22.406 1 98.69 86 SER A N 1
ATOM 636 C CA . SER A 1 86 ? 0.24 -3.801 -21.469 1 98.69 86 SER A CA 1
ATOM 637 C C . SER A 1 86 ? -1.027 -4.578 -21.812 1 98.69 86 SER A C 1
ATOM 639 O O . SER A 1 86 ? -1.366 -4.73 -22.984 1 98.69 86 SER A O 1
ATOM 641 N N . ALA A 1 87 ? -1.701 -5.004 -20.812 1 98.88 87 ALA A N 1
ATOM 642 C CA . ALA A 1 87 ? -2.949 -5.738 -21.016 1 98.88 87 ALA A CA 1
ATOM 643 C C . ALA A 1 87 ? -4.141 -4.789 -21.047 1 98.88 87 ALA A C 1
ATOM 645 O O . ALA A 1 87 ? -5.293 -5.227 -20.984 1 98.88 87 ALA A O 1
ATOM 646 N N . LYS A 1 88 ? -3.939 -3.523 -21.156 1 98.81 88 LYS A N 1
ATOM 647 C CA . LYS A 1 88 ? -4.984 -2.516 -21 1 98.81 88 LYS A CA 1
ATOM 648 C C . LYS A 1 88 ? -6.102 -2.721 -22.016 1 98.81 88 LYS A C 1
ATOM 650 O O . LYS A 1 88 ? -7.281 -2.688 -21.672 1 98.81 88 LYS A O 1
ATOM 655 N N . GLN A 1 89 ? -5.738 -2.939 -23.234 1 98.75 89 GLN A N 1
ATOM 656 C CA . GLN A 1 89 ? -6.758 -3.084 -24.266 1 98.75 89 GLN A CA 1
ATOM 657 C C . GLN A 1 89 ? -7.625 -4.316 -24.016 1 98.75 89 GLN A C 1
ATOM 659 O O . GLN A 1 89 ? -8.844 -4.262 -24.172 1 98.75 89 GLN A O 1
ATOM 664 N N . ALA A 1 90 ? -6.938 -5.422 -23.703 1 98.88 90 ALA A N 1
ATOM 665 C CA . ALA A 1 90 ? -7.684 -6.633 -23.375 1 98.88 90 ALA A CA 1
ATOM 666 C C . ALA A 1 90 ? -8.625 -6.402 -22.203 1 98.88 90 ALA A C 1
ATOM 668 O O . ALA A 1 90 ? -9.773 -6.848 -22.219 1 98.88 90 ALA A O 1
ATOM 669 N N . TYR A 1 91 ? -8.156 -5.68 -21.25 1 98.81 91 TYR A N 1
ATOM 670 C CA . TYR A 1 91 ? -8.93 -5.355 -20.062 1 98.81 91 TYR A CA 1
ATOM 671 C C . TYR A 1 91 ? -10.188 -4.566 -20.422 1 98.81 91 TYR A C 1
ATOM 673 O O . TYR A 1 91 ? -11.289 -4.906 -20 1 98.81 91 TYR A O 1
ATOM 681 N N . LEU A 1 92 ? -9.977 -3.547 -21.203 1 98.75 92 LEU A N 1
ATOM 682 C CA . LEU A 1 92 ? -11.094 -2.705 -21.609 1 98.75 92 LEU A CA 1
ATOM 683 C C . LEU A 1 92 ? -12.109 -3.5 -22.406 1 98.75 92 LEU A C 1
ATOM 685 O O . LEU A 1 92 ? -13.32 -3.33 -22.234 1 98.75 92 LEU A O 1
ATOM 689 N N . ASP A 1 93 ? -11.594 -4.383 -23.219 1 98.81 93 ASP A N 1
ATOM 690 C CA . ASP A 1 93 ? -12.461 -5.238 -24.031 1 98.81 93 ASP A CA 1
ATOM 691 C C . ASP A 1 93 ? -13.297 -6.16 -23.156 1 98.81 93 ASP A C 1
ATOM 693 O O . ASP A 1 93 ? -14.5 -6.324 -23.391 1 98.81 93 ASP A O 1
ATOM 697 N N . VAL A 1 94 ? -12.688 -6.754 -22.172 1 98.81 94 VAL A N 1
ATOM 698 C CA . VAL A 1 94 ? -13.383 -7.676 -21.281 1 98.81 94 VAL A CA 1
ATOM 699 C C . VAL A 1 94 ? -14.445 -6.918 -20.484 1 98.81 94 VAL A C 1
ATOM 701 O O . VAL A 1 94 ? -15.547 -7.418 -20.281 1 98.81 94 VAL A O 1
ATOM 704 N N . LEU A 1 95 ? -14.078 -5.762 -20.031 1 98 95 LEU A N 1
ATOM 705 C CA . LEU A 1 95 ? -15.023 -4.957 -19.25 1 98 95 LEU A CA 1
ATOM 706 C C . LEU A 1 95 ? -16.266 -4.648 -20.078 1 98 95 LEU A C 1
ATOM 708 O O . LEU A 1 95 ? -17.375 -4.617 -19.531 1 98 95 LEU A O 1
ATOM 712 N N . GLU A 1 96 ? -16.062 -4.344 -21.281 1 98.19 96 GLU A N 1
ATOM 713 C CA . GLU A 1 96 ? -17.188 -4.039 -22.172 1 98.19 96 GLU A CA 1
ATOM 714 C C . GLU A 1 96 ? -18.031 -5.281 -22.438 1 98.19 96 GLU A C 1
ATOM 716 O O . GLU A 1 96 ? -19.25 -5.246 -22.312 1 98.19 96 GLU A O 1
ATOM 721 N N . LYS A 1 97 ? -17.422 -6.363 -22.75 1 98.31 97 LYS A N 1
ATOM 722 C CA . LYS A 1 97 ? -18.109 -7.562 -23.234 1 98.31 97 LYS A CA 1
ATOM 723 C C . LYS A 1 97 ? -18.719 -8.344 -22.062 1 98.31 97 LYS A C 1
ATOM 725 O O . LYS A 1 97 ? -19.766 -8.961 -22.219 1 98.31 97 LYS A O 1
ATOM 730 N N . TYR A 1 98 ? -18.031 -8.328 -20.969 1 98.44 98 TYR A N 1
ATOM 731 C CA . TYR A 1 98 ? -18.438 -9.203 -19.875 1 98.44 98 TYR A CA 1
ATOM 732 C C . TYR A 1 98 ? -18.781 -8.398 -18.625 1 98.44 98 TYR A C 1
ATOM 734 O O . TYR A 1 98 ? -18.547 -8.859 -17.5 1 98.44 98 TYR A O 1
ATOM 742 N N . ASN A 1 99 ? -19.312 -7.203 -18.797 1 97.69 99 ASN A N 1
ATOM 743 C CA . ASN A 1 99 ? -19.641 -6.289 -17.703 1 97.69 99 ASN A CA 1
ATOM 744 C C . ASN A 1 99 ? -20.672 -6.891 -16.766 1 97.69 99 ASN A C 1
ATOM 746 O O . ASN A 1 99 ? -20.734 -6.527 -15.586 1 97.69 99 ASN A O 1
ATOM 750 N N . GLU A 1 100 ? -21.438 -7.785 -17.234 1 97.88 100 GLU A N 1
ATOM 751 C CA . GLU A 1 100 ? -22.438 -8.445 -16.406 1 97.88 100 GLU A CA 1
ATOM 752 C C . GLU A 1 100 ? -21.781 -9.289 -15.312 1 97.88 100 GLU A C 1
ATOM 754 O O . GLU A 1 100 ? -22.281 -9.367 -14.188 1 97.88 100 GLU A O 1
ATOM 759 N N . TYR A 1 101 ? -20.625 -9.828 -15.625 1 98.44 101 TYR A N 1
ATOM 760 C CA . TYR A 1 101 ? -20.031 -10.836 -14.758 1 98.44 101 TYR A CA 1
ATOM 761 C C . TYR A 1 101 ? -18.906 -10.234 -13.914 1 98.44 101 TYR A C 1
ATOM 763 O O . TYR A 1 101 ? -18.625 -10.711 -12.812 1 98.44 101 TYR A O 1
ATOM 771 N N . VAL A 1 102 ? -18.266 -9.211 -14.5 1 98.5 102 VAL A N 1
ATOM 772 C CA . VAL A 1 102 ? -17.047 -8.75 -13.852 1 98.5 102 VAL A CA 1
ATOM 773 C C . VAL A 1 102 ? -17.016 -7.223 -13.828 1 98.5 102 VAL A C 1
ATOM 775 O O . VAL A 1 102 ? -17.719 -6.57 -14.602 1 98.5 102 VAL A O 1
ATOM 778 N N . TYR A 1 103 ? -16.281 -6.68 -12.898 1 98.19 103 TYR A N 1
ATOM 779 C CA . TYR A 1 103 ? -15.938 -5.262 -12.852 1 98.19 103 TYR A CA 1
ATOM 780 C C . TYR A 1 103 ? -14.461 -5.059 -12.547 1 98.19 103 TYR A C 1
ATOM 782 O O . TYR A 1 103 ? -13.766 -6 -12.141 1 98.19 103 TYR A O 1
ATOM 790 N N . GLY A 1 104 ? -13.961 -3.906 -12.836 1 98 104 GLY A N 1
ATOM 791 C CA . GLY A 1 104 ? -12.539 -3.627 -12.672 1 98 104 GLY A CA 1
ATOM 792 C C . GLY A 1 104 ? -12.156 -3.373 -11.227 1 98 104 GLY A C 1
ATOM 793 O O . GLY A 1 104 ? -12.898 -2.74 -10.477 1 98 104 GLY A O 1
ATOM 794 N N . SER A 1 105 ? -10.977 -3.867 -10.828 1 97.94 105 SER A N 1
ATOM 795 C CA . SER A 1 105 ? -10.406 -3.535 -9.531 1 97.94 105 SER A CA 1
ATOM 796 C C . SER A 1 105 ? -10.07 -2.051 -9.438 1 97.94 105 SER A C 1
ATOM 798 O O . SER A 1 105 ? -9.617 -1.446 -10.414 1 97.94 105 SER A O 1
ATOM 800 N N . TRP A 1 106 ? -10.148 -1.47 -8.188 1 97.75 106 TRP A N 1
ATOM 801 C CA . TRP A 1 106 ? -9.742 -0.09 -7.953 1 97.75 106 TRP A CA 1
ATOM 802 C C . TRP A 1 106 ? -8.258 0.097 -8.273 1 97.75 106 TRP A C 1
ATOM 804 O O . TRP A 1 106 ? -7.832 1.191 -8.648 1 97.75 106 TRP A O 1
ATOM 814 N N . GLN A 1 107 ? -7.535 -0.952 -8.188 1 98.38 107 GLN A N 1
ATOM 815 C CA . GLN A 1 107 ? -6.09 -0.887 -8.375 1 98.38 107 GLN A CA 1
ATOM 816 C C . GLN A 1 107 ? -5.738 -0.579 -9.828 1 98.38 107 GLN A C 1
ATOM 818 O O . GLN A 1 107 ? -4.617 -0.161 -10.125 1 98.38 107 GLN A O 1
ATOM 823 N N . ASN A 1 108 ? -6.664 -0.87 -10.758 1 98.56 108 ASN A N 1
ATOM 824 C CA . ASN A 1 108 ? -6.367 -0.733 -12.172 1 98.56 108 ASN A CA 1
ATOM 825 C C . ASN A 1 108 ? -6.004 0.705 -12.539 1 98.56 108 ASN A C 1
ATOM 827 O O . ASN A 1 108 ? -5.27 0.942 -13.5 1 98.56 108 ASN A O 1
ATOM 831 N N . MET A 1 109 ? -6.473 1.65 -11.711 1 98 109 MET A N 1
ATOM 832 C CA . MET A 1 109 ? -6.148 3.059 -11.914 1 98 109 MET A CA 1
ATOM 833 C C . MET A 1 109 ? -4.656 3.311 -11.711 1 98 109 MET A C 1
ATOM 835 O O . MET A 1 109 ? -4.121 4.309 -12.195 1 98 109 MET A O 1
ATOM 839 N N . PHE A 1 110 ? -3.961 2.383 -11.062 1 98.56 110 PHE A N 1
ATOM 840 C CA . PHE A 1 110 ? -2.568 2.584 -10.68 1 98.56 110 PHE A CA 1
ATOM 841 C C . PHE A 1 110 ? -1.69 1.465 -11.227 1 98.56 110 PHE A C 1
ATOM 843 O O . PHE A 1 110 ? -0.597 1.219 -10.711 1 98.56 110 PHE A O 1
ATOM 850 N N . ARG A 1 111 ? -2.176 0.691 -12.148 1 98.69 111 ARG A N 1
ATOM 851 C CA . ARG A 1 111 ? -1.424 -0.378 -12.797 1 98.69 111 ARG A CA 1
ATOM 852 C C . ARG A 1 111 ? -0.844 0.091 -14.133 1 98.69 111 ARG A C 1
ATOM 854 O O . ARG A 1 111 ? -1.374 1.013 -14.758 1 98.69 111 ARG A O 1
ATOM 861 N N . LEU A 1 112 ? 0.255 -0.583 -14.531 1 98.69 112 LEU A N 1
ATOM 862 C CA . LEU A 1 112 ? 0.92 -0.181 -15.766 1 98.69 112 LEU A CA 1
ATOM 863 C C . LEU A 1 112 ? 0.803 -1.271 -16.828 1 98.69 112 LEU A C 1
ATOM 865 O O . LEU A 1 112 ? 0.657 -0.976 -18.016 1 98.69 112 LEU A O 1
ATOM 869 N N . HIS A 1 113 ? 0.862 -2.604 -16.422 1 98.88 113 HIS A N 1
ATOM 870 C CA . HIS A 1 113 ? 1.01 -3.658 -17.406 1 98.88 113 HIS A CA 1
ATOM 871 C C . HIS A 1 113 ? -0.052 -4.738 -17.234 1 98.88 113 HIS A C 1
ATOM 873 O O . HIS A 1 113 ? -0.619 -5.223 -18.219 1 98.88 113 HIS A O 1
ATOM 879 N N . ASP A 1 114 ? -0.299 -5.105 -16.078 1 98.5 114 ASP A N 1
ATOM 880 C CA . ASP A 1 114 ? -1.29 -6.098 -15.672 1 98.5 114 ASP A CA 1
ATOM 881 C C . ASP A 1 114 ? -2.586 -5.43 -15.219 1 98.5 114 ASP A C 1
ATOM 883 O O . ASP A 1 114 ? -2.559 -4.336 -14.648 1 98.5 114 ASP A O 1
ATOM 887 N N . TYR A 1 115 ? -3.688 -6.102 -15.477 1 98.81 115 TYR A N 1
ATOM 888 C CA . TYR A 1 115 ? -4.977 -5.578 -15.031 1 98.81 115 TYR A CA 1
ATOM 889 C C . TYR A 1 115 ? -5.812 -6.676 -14.383 1 98.81 115 TYR A C 1
ATOM 891 O O . TYR A 1 115 ? -5.668 -7.855 -14.719 1 98.81 115 TYR A O 1
ATOM 899 N N . ALA A 1 116 ? -6.672 -6.227 -13.461 1 98.62 116 ALA A N 1
ATOM 900 C CA . ALA A 1 116 ? -7.398 -7.195 -12.648 1 98.62 116 ALA A CA 1
ATOM 901 C C . ALA A 1 116 ? -8.906 -6.969 -12.742 1 98.62 116 ALA A C 1
ATOM 903 O O . ALA A 1 116 ? -9.367 -5.828 -12.766 1 98.62 116 ALA A O 1
ATOM 904 N N . LEU A 1 117 ? -9.656 -8.062 -12.812 1 98.5 117 LEU A N 1
ATOM 905 C CA . LEU A 1 117 ? -11.109 -8.07 -12.82 1 98.5 117 LEU A CA 1
ATOM 906 C C . LEU A 1 117 ? -11.656 -8.828 -11.617 1 98.5 117 LEU A C 1
ATOM 908 O O . LEU A 1 117 ? -11.109 -9.867 -11.227 1 98.5 117 LEU A O 1
ATOM 912 N N . LYS A 1 118 ? -12.625 -8.289 -11.047 1 97.75 118 LYS A N 1
ATOM 913 C CA . LYS A 1 118 ? -13.344 -8.953 -9.961 1 97.75 118 LYS A CA 1
ATOM 914 C C . LYS A 1 118 ? -14.664 -9.531 -10.445 1 97.75 118 LYS A C 1
ATOM 916 O O . LYS A 1 118 ? -15.367 -8.906 -11.242 1 97.75 118 LYS A O 1
ATOM 921 N N . ILE A 1 119 ? -14.93 -10.711 -9.992 1 97.88 119 ILE A N 1
ATOM 922 C CA . ILE A 1 119 ? -16.203 -11.336 -10.32 1 97.88 119 ILE A CA 1
ATOM 923 C C . ILE A 1 119 ? -17.297 -10.797 -9.398 1 97.88 119 ILE A C 1
ATOM 925 O O . ILE A 1 119 ? -17.109 -10.719 -8.18 1 97.88 119 ILE A O 1
ATOM 929 N N . ARG A 1 120 ? -18.375 -10.43 -9.984 1 97.62 120 ARG A N 1
ATOM 930 C CA . ARG A 1 120 ? -19.484 -9.898 -9.203 1 97.62 120 ARG A CA 1
ATOM 931 C C . ARG A 1 120 ? -20.016 -10.938 -8.219 1 97.62 120 ARG A C 1
ATOM 933 O O . ARG A 1 120 ? -20.062 -12.133 -8.539 1 97.62 120 ARG A O 1
ATOM 940 N N . LYS A 1 121 ? -20.484 -10.461 -7.07 1 94.94 121 LYS A N 1
ATOM 941 C CA . LYS A 1 121 ? -20.859 -11.305 -5.938 1 94.94 121 LYS A CA 1
ATOM 942 C C . LYS A 1 121 ? -21.891 -12.344 -6.34 1 94.94 121 LYS A C 1
ATOM 944 O O . LYS A 1 121 ? -21.812 -13.508 -5.934 1 94.94 121 LYS A O 1
ATOM 949 N N . GLN A 1 122 ? -22.812 -11.992 -7.117 1 96.19 122 GLN A N 1
ATOM 950 C CA . GLN A 1 122 ? -23.922 -12.875 -7.48 1 96.19 122 GLN A CA 1
ATOM 951 C C . GLN A 1 122 ? -23.438 -14.023 -8.367 1 96.19 122 GLN A C 1
ATOM 953 O O . GLN A 1 122 ? -24.156 -15.008 -8.547 1 96.19 122 GLN A O 1
ATOM 958 N N . TYR A 1 123 ? -22.219 -13.938 -8.867 1 97.19 123 TYR A N 1
ATOM 959 C CA . TYR A 1 123 ? -21.734 -14.953 -9.789 1 97.19 123 TYR A CA 1
ATOM 960 C C . TYR A 1 123 ? -20.547 -15.711 -9.203 1 97.19 123 TYR A C 1
ATOM 962 O O . TYR A 1 123 ? -19.875 -16.453 -9.914 1 97.19 123 TYR A O 1
ATOM 970 N N . LEU A 1 124 ? -20.25 -15.539 -7.98 1 95 124 LEU A N 1
ATOM 971 C CA . LEU A 1 124 ? -19.078 -16.141 -7.352 1 95 124 LEU A CA 1
ATOM 972 C C . LEU A 1 124 ? -19.188 -17.656 -7.34 1 95 124 LEU A C 1
ATOM 974 O O . LEU A 1 124 ? -18.156 -18.359 -7.367 1 95 124 LEU A O 1
ATOM 978 N N . SER A 1 125 ? -20.375 -18.188 -7.332 1 95.81 125 SER A N 1
ATOM 979 C CA . SER A 1 125 ? -20.578 -19.625 -7.375 1 95.81 125 SER A CA 1
ATOM 980 C C . SER A 1 125 ? -20.156 -20.203 -8.727 1 95.81 125 SER A C 1
ATOM 982 O O . SER A 1 125 ? -19.953 -21.422 -8.852 1 95.81 125 SER A O 1
ATOM 984 N N . LYS A 1 126 ? -20.016 -19.391 -9.742 1 97.25 126 LYS A N 1
ATOM 985 C CA . LYS A 1 126 ? -19.609 -19.797 -11.086 1 97.25 126 LYS A CA 1
ATOM 986 C C . LYS A 1 126 ? -18.266 -19.188 -11.477 1 97.25 126 LYS A C 1
ATOM 988 O O . LYS A 1 126 ? -18.062 -18.828 -12.633 1 97.25 126 LYS A O 1
ATOM 993 N N . ASP A 1 127 ? -17.5 -18.969 -10.477 1 96.5 127 ASP A N 1
ATOM 994 C CA . ASP A 1 127 ? -16.234 -18.266 -10.703 1 96.5 127 ASP A CA 1
ATOM 995 C C . ASP A 1 127 ? -15.375 -18.984 -11.734 1 96.5 127 ASP A C 1
ATOM 997 O O . ASP A 1 127 ? -14.859 -18.359 -12.656 1 96.5 127 ASP A O 1
ATOM 1001 N N . ASN A 1 128 ? -15.258 -20.266 -11.703 1 95.94 128 ASN A N 1
ATOM 1002 C CA . ASN A 1 128 ? -14.422 -21.031 -12.625 1 95.94 128 ASN A CA 1
ATOM 1003 C C . ASN A 1 128 ? -14.953 -20.938 -14.055 1 95.94 128 ASN A C 1
ATOM 1005 O O . ASN A 1 128 ? -14.172 -20.891 -15.008 1 95.94 128 ASN A O 1
ATOM 1009 N N . GLU A 1 129 ? -16.219 -20.984 -14.172 1 98 129 GLU A N 1
ATOM 1010 C CA . GLU A 1 129 ? -16.844 -20.875 -15.492 1 98 129 GLU A CA 1
ATOM 1011 C C . GLU A 1 129 ? -16.562 -19.5 -16.109 1 98 129 GLU A C 1
ATOM 1013 O O . GLU A 1 129 ? -16.219 -19.406 -17.297 1 98 129 GLU A O 1
ATOM 1018 N N . ILE A 1 130 ? -16.75 -18.516 -15.297 1 98.44 130 ILE A N 1
ATOM 1019 C CA . ILE A 1 130 ? -16.531 -17.141 -15.766 1 98.44 130 ILE A CA 1
ATOM 1020 C C . ILE A 1 130 ? -15.062 -16.953 -16.125 1 98.44 130 ILE A C 1
ATOM 1022 O O . ILE A 1 130 ? -14.734 -16.391 -17.156 1 98.44 130 ILE A O 1
ATOM 1026 N N . TYR A 1 131 ? -14.211 -17.469 -15.297 1 98.06 131 TYR A N 1
ATOM 1027 C CA . TYR A 1 131 ? -12.773 -17.422 -15.57 1 98.06 131 TYR A CA 1
ATOM 1028 C C . TYR A 1 131 ? -12.461 -18.094 -16.906 1 98.06 131 TYR A C 1
ATOM 1030 O O . TYR A 1 131 ? -11.75 -17.516 -17.734 1 98.06 131 TYR A O 1
ATOM 1038 N N . SER A 1 132 ? -12.922 -19.25 -17.125 1 98.38 132 SER A N 1
ATOM 1039 C CA . SER A 1 132 ? -12.664 -19.984 -18.359 1 98.38 132 SER A CA 1
ATOM 1040 C C . SER A 1 132 ? -13.156 -19.219 -19.578 1 98.38 132 SER A C 1
ATOM 1042 O O . SER A 1 132 ? -12.477 -19.188 -20.609 1 98.38 132 SER A O 1
ATOM 1044 N N . LEU A 1 133 ? -14.305 -18.656 -19.422 1 98.44 133 LEU A N 1
ATOM 1045 C CA . LEU A 1 133 ? -14.906 -17.859 -20.484 1 98.44 133 LEU A CA 1
ATOM 1046 C C . LEU A 1 133 ? -14.008 -16.688 -20.859 1 98.44 133 LEU A C 1
ATOM 1048 O O . LEU A 1 133 ? -13.734 -16.453 -22.047 1 98.44 133 LEU A O 1
ATOM 1052 N N . ILE A 1 134 ? -13.57 -16 -19.906 1 98.75 134 ILE A N 1
ATOM 1053 C CA . ILE A 1 134 ? -12.734 -14.82 -20.125 1 98.75 134 ILE A CA 1
ATOM 1054 C C . ILE A 1 134 ? -11.367 -15.242 -20.672 1 98.75 134 ILE A C 1
ATOM 1056 O O . ILE A 1 134 ? -10.836 -14.609 -21.578 1 98.75 134 ILE A O 1
ATOM 1060 N N . LYS A 1 135 ? -10.82 -16.266 -20.125 1 98.69 135 LYS A N 1
ATOM 1061 C CA . LYS A 1 135 ? -9.539 -16.781 -20.578 1 98.69 135 LYS A CA 1
ATOM 1062 C C . LYS A 1 135 ? -9.578 -17.125 -22.062 1 98.69 135 LYS A C 1
ATOM 1064 O O . LYS A 1 135 ? -8.703 -16.703 -22.828 1 98.69 135 LYS A O 1
ATOM 1069 N N . GLU A 1 136 ? -10.531 -17.875 -22.438 1 98.62 136 GLU A N 1
ATOM 1070 C CA . GLU A 1 136 ? -10.656 -18.281 -23.828 1 98.62 136 GLU A CA 1
ATOM 1071 C C . GLU A 1 136 ? -10.789 -17.062 -24.75 1 98.62 136 GLU A C 1
ATOM 1073 O O . GLU A 1 136 ? -10.102 -16.969 -25.766 1 98.62 136 GLU A O 1
ATOM 1078 N N . TYR A 1 137 ? -11.617 -16.141 -24.344 1 98.75 137 TYR A N 1
ATOM 1079 C CA . TYR A 1 137 ? -11.852 -14.938 -25.141 1 98.75 137 TYR A CA 1
ATOM 1080 C C . TYR A 1 137 ? -10.562 -14.133 -25.297 1 98.75 137 TYR A C 1
ATOM 1082 O O . TYR A 1 137 ? -10.172 -13.797 -26.406 1 98.75 137 TYR A O 1
ATOM 1090 N N . VAL A 1 138 ? -9.891 -13.883 -24.219 1 98.88 138 VAL A N 1
ATOM 1091 C CA . VAL A 1 138 ? -8.734 -12.992 -24.188 1 98.88 138 VAL A CA 1
ATOM 1092 C C . VAL A 1 138 ? -7.559 -13.648 -24.906 1 98.88 138 VAL A C 1
ATOM 1094 O O . VAL A 1 138 ? -6.914 -13.031 -25.75 1 98.88 138 VAL A O 1
ATOM 1097 N N . GLU A 1 139 ? -7.285 -14.852 -24.547 1 98.62 139 GLU A N 1
ATOM 1098 C CA . GLU A 1 139 ? -6.09 -15.484 -25.094 1 98.62 139 GLU A CA 1
ATOM 1099 C C . GLU A 1 139 ? -6.238 -15.766 -26.578 1 98.62 139 GLU A C 1
ATOM 1101 O O . GLU A 1 139 ? -5.246 -15.836 -27.312 1 98.62 139 GLU A O 1
ATOM 1106 N N . ASN A 1 140 ? -7.438 -15.898 -27.125 1 98.5 140 ASN A N 1
ATOM 1107 C CA . ASN A 1 140 ? -7.664 -16.047 -28.562 1 98.5 140 ASN A CA 1
ATOM 1108 C C . ASN A 1 140 ? -7.512 -14.711 -29.281 1 98.5 140 ASN A C 1
ATOM 1110 O O . ASN A 1 140 ? -6.887 -14.648 -30.344 1 98.5 140 ASN A O 1
ATOM 1114 N N . LYS A 1 141 ? -8.016 -13.703 -28.719 1 98.5 141 LYS A N 1
ATOM 1115 C CA . LYS A 1 141 ? -8.039 -12.406 -29.375 1 98.5 141 LYS A CA 1
ATOM 1116 C C . LYS A 1 141 ? -6.723 -11.664 -29.172 1 98.5 141 LYS A C 1
ATOM 1118 O O . LYS A 1 141 ? -6.285 -10.906 -30.031 1 98.5 141 LYS A O 1
AT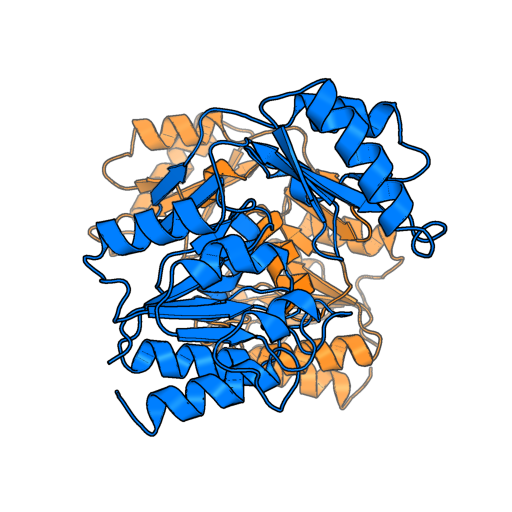OM 1123 N N . TYR A 1 142 ? -6.176 -11.828 -28 1 98.5 142 TYR A N 1
ATOM 1124 C CA . TYR A 1 142 ? -4.918 -11.188 -27.625 1 98.5 142 TYR A CA 1
ATOM 1125 C C . TYR A 1 142 ? -3.852 -12.227 -27.312 1 98.5 142 TYR A C 1
ATOM 1127 O O . TYR A 1 142 ? -3.508 -12.422 -26.141 1 98.5 142 TYR A O 1
ATOM 1135 N N . PRO A 1 143 ? -3.203 -12.805 -28.297 1 97.19 143 PRO A N 1
ATOM 1136 C CA . PRO A 1 143 ? -2.285 -13.93 -28.094 1 97.19 143 PRO A CA 1
ATOM 1137 C C . PRO A 1 143 ? -1.085 -13.57 -27.234 1 97.19 143 PRO A C 1
ATOM 1139 O O . PRO A 1 143 ? -0.364 -14.453 -26.766 1 97.19 143 PRO A O 1
ATOM 1142 N N . TYR A 1 144 ? -0.869 -12.328 -26.922 1 97.88 144 TYR A N 1
ATOM 1143 C CA . TYR A 1 144 ? 0.274 -11.906 -26.125 1 97.88 144 TYR A CA 1
ATOM 1144 C C . TYR A 1 144 ? -0.125 -11.711 -24.672 1 97.88 144 TYR A C 1
ATOM 1146 O O . TYR A 1 144 ? 0.691 -11.281 -23.844 1 97.88 144 TYR A O 1
ATOM 1154 N N . ILE A 1 145 ? -1.381 -11.984 -24.359 1 98.69 145 ILE A N 1
ATOM 1155 C CA . ILE A 1 145 ? -1.884 -11.836 -23 1 98.69 145 ILE A CA 1
ATOM 1156 C C . ILE A 1 145 ? -2.264 -13.203 -22.422 1 98.69 145 ILE A C 1
ATOM 1158 O O . ILE A 1 145 ? -2.912 -14.008 -23.109 1 98.69 145 ILE A O 1
ATOM 1162 N N . LYS A 1 146 ? -1.839 -13.484 -21.234 1 98.31 146 LYS A N 1
ATOM 1163 C CA . LYS A 1 146 ? -2.289 -14.664 -20.5 1 98.31 146 LYS A CA 1
ATOM 1164 C C . LYS A 1 146 ? -3.262 -14.281 -19.391 1 98.31 146 LYS A C 1
ATOM 1166 O O . LYS A 1 146 ? -3.203 -13.172 -18.859 1 98.31 146 LYS A O 1
ATOM 1171 N N . VAL A 1 147 ? -4.164 -15.172 -19.125 1 98.44 147 VAL A N 1
ATOM 1172 C CA . VAL A 1 147 ? -5.188 -14.938 -18.125 1 98.44 147 VAL A CA 1
ATOM 1173 C C . VAL A 1 147 ? -5.035 -15.938 -16.984 1 98.44 147 VAL A C 1
ATOM 1175 O O . VAL A 1 147 ? -4.871 -17.141 -17.219 1 98.44 147 VAL A O 1
ATOM 1178 N N . GLY A 1 148 ? -4.949 -15.438 -15.766 1 96.56 148 GLY A N 1
ATOM 1179 C CA . GLY A 1 148 ? -4.914 -16.266 -14.57 1 96.56 148 GLY A CA 1
ATOM 1180 C C . GLY A 1 148 ? -5.957 -15.867 -13.547 1 96.56 148 GLY A C 1
ATOM 1181 O O . GLY A 1 148 ? -6.465 -14.75 -13.57 1 96.56 148 GLY A O 1
ATOM 1182 N N . TYR A 1 149 ? -6.246 -16.844 -12.703 1 95.12 149 TYR A N 1
ATOM 1183 C CA . TYR A 1 149 ? -7.215 -16.594 -11.641 1 95.12 149 TYR A CA 1
ATOM 1184 C C . TYR A 1 149 ? -6.652 -17.016 -10.281 1 95.12 149 TYR A C 1
ATOM 1186 O O . TYR A 1 149 ? -6.395 -18.188 -10.047 1 95.12 149 TYR A O 1
ATOM 1194 N N . SER A 1 150 ? -6.523 -16.109 -9.352 1 90.25 150 SER A N 1
ATOM 1195 C CA . SER A 1 150 ? -5.93 -16.328 -8.031 1 90.25 150 SER A CA 1
ATOM 1196 C C . SER A 1 150 ? -6.973 -16.812 -7.031 1 90.25 150 SER A C 1
ATOM 1198 O O . SER A 1 150 ? -6.633 -17.219 -5.918 1 90.25 150 SER A O 1
ATOM 1200 N N . GLY A 1 151 ? -8.211 -16.844 -7.414 1 89.12 151 GLY A N 1
ATOM 1201 C CA . GLY A 1 151 ? -9.289 -17.031 -6.453 1 89.12 151 GLY A CA 1
ATOM 1202 C C . GLY A 1 151 ? -9.805 -15.719 -5.879 1 89.12 151 GLY A C 1
ATOM 1203 O O . GLY A 1 151 ? -10.891 -15.68 -5.293 1 89.12 151 GLY A O 1
ATOM 1204 N N . TYR A 1 152 ? -9.031 -14.672 -6.105 1 89.88 152 TYR A N 1
ATOM 1205 C CA . TYR A 1 152 ? -9.398 -13.344 -5.629 1 89.88 152 TYR A CA 1
ATOM 1206 C C . TYR A 1 152 ? -9.781 -12.43 -6.789 1 89.88 152 TYR A C 1
ATOM 1208 O O . TYR A 1 152 ? -10.703 -11.625 -6.676 1 89.88 152 TYR A O 1
ATOM 1216 N N . ALA A 1 153 ? -9.086 -12.594 -7.844 1 95.44 153 ALA A N 1
ATOM 1217 C CA . ALA A 1 153 ? -9.305 -11.789 -9.047 1 95.44 153 ALA A CA 1
ATOM 1218 C C . ALA A 1 153 ? -8.812 -12.516 -10.289 1 95.44 153 ALA A C 1
ATOM 1220 O O . ALA A 1 153 ? -7.98 -13.422 -10.203 1 95.44 153 ALA A O 1
ATOM 1221 N N . ILE A 1 154 ? -9.406 -12.102 -11.406 1 98.06 154 ILE A N 1
ATOM 1222 C CA . ILE A 1 154 ? -8.906 -12.523 -12.711 1 98.06 154 ILE A CA 1
ATOM 1223 C C . ILE A 1 154 ? -7.859 -11.523 -13.203 1 98.06 154 ILE A C 1
ATOM 1225 O O . ILE A 1 154 ? -8.125 -10.32 -13.266 1 98.06 154 ILE A O 1
ATOM 1229 N N . HIS A 1 155 ? -6.738 -12.055 -13.539 1 98.5 155 HIS A N 1
ATOM 1230 C CA . HIS A 1 155 ? -5.625 -11.203 -13.922 1 98.5 155 HIS A CA 1
ATOM 1231 C C . HIS A 1 155 ? -5.301 -11.359 -15.406 1 98.5 155 HIS A C 1
ATOM 1233 O O . HIS A 1 155 ? -5.16 -12.477 -15.906 1 98.5 155 HIS A O 1
ATOM 1239 N N . LEU A 1 156 ? -5.266 -10.289 -16.125 1 98.88 156 LEU A N 1
ATOM 1240 C CA . LEU A 1 156 ? -4.766 -10.219 -17.5 1 98.88 156 LEU A CA 1
ATOM 1241 C C . LEU A 1 156 ? -3.332 -9.703 -17.531 1 98.88 156 LEU A C 1
ATOM 12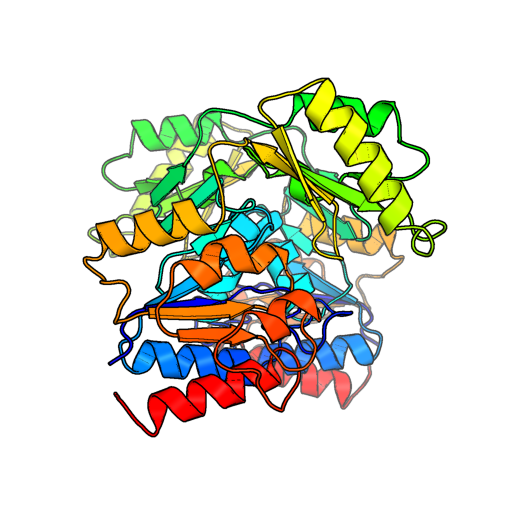43 O O . LEU A 1 156 ? -3.07 -8.555 -17.141 1 98.88 156 LEU A O 1
ATOM 1247 N N . THR A 1 157 ? -2.424 -10.547 -17.969 1 98.75 157 THR A N 1
ATOM 1248 C CA . THR A 1 157 ? -0.995 -10.266 -17.844 1 98.75 157 THR A CA 1
ATOM 1249 C C . THR A 1 157 ? -0.292 -10.516 -19.188 1 98.75 157 THR A C 1
ATOM 1251 O O . THR A 1 157 ? -0.564 -11.508 -19.859 1 98.75 157 THR A O 1
ATOM 1254 N N . PRO A 1 158 ? 0.668 -9.586 -19.547 1 98.88 158 PRO A N 1
ATOM 1255 C CA . PRO A 1 158 ? 1.479 -9.93 -20.719 1 98.88 158 PRO A CA 1
ATOM 1256 C C . PRO A 1 158 ? 2.166 -11.281 -20.578 1 98.88 158 PRO A C 1
ATOM 1258 O O . PRO A 1 158 ? 2.643 -11.633 -19.5 1 98.88 158 PRO A O 1
ATOM 1261 N N . LYS A 1 159 ? 2.289 -12.031 -21.656 1 98.25 159 LYS A N 1
ATOM 1262 C CA . LYS A 1 159 ? 2.773 -13.406 -21.625 1 98.25 159 LYS A CA 1
ATOM 1263 C C . LYS A 1 159 ? 4.277 -13.461 -21.359 1 98.25 159 LYS A C 1
ATOM 1265 O O . LYS A 1 159 ? 4.801 -14.484 -20.906 1 98.25 159 LYS A O 1
ATOM 1270 N N . ASP A 1 160 ? 4.965 -12.406 -21.672 1 98.38 160 ASP A N 1
ATOM 1271 C CA . ASP A 1 160 ? 6.422 -12.438 -21.594 1 98.38 160 ASP A CA 1
ATOM 1272 C C . ASP A 1 160 ? 6.902 -12.062 -20.188 1 98.38 160 ASP A C 1
ATOM 1274 O O . ASP A 1 160 ? 8.102 -11.898 -19.969 1 98.38 160 ASP A O 1
ATOM 1278 N N . THR A 1 161 ? 6.008 -11.875 -19.281 1 98.38 161 THR A N 1
ATOM 1279 C CA . THR A 1 161 ? 6.371 -11.594 -17.891 1 98.38 161 THR A CA 1
ATOM 1280 C C . THR A 1 161 ? 5.723 -12.602 -16.953 1 98.38 161 THR A C 1
ATOM 1282 O O . THR A 1 161 ? 5.016 -13.508 -17.391 1 98.38 161 THR A O 1
ATOM 1285 N N . GLY A 1 162 ? 6.141 -12.461 -15.648 1 98.25 162 GLY A N 1
ATOM 1286 C CA . GLY A 1 162 ? 5.602 -13.352 -14.633 1 98.25 162 GLY A CA 1
ATOM 1287 C C . GLY A 1 162 ? 6.359 -13.289 -13.32 1 98.25 162 GLY A C 1
ATOM 1288 O O . GLY A 1 162 ? 7.492 -12.805 -13.273 1 98.25 162 GLY A O 1
ATOM 1289 N N . LYS A 1 163 ? 5.645 -13.836 -12.336 1 98.56 163 LYS A N 1
ATOM 1290 C CA . LYS A 1 163 ? 6.238 -13.828 -11 1 98.56 163 LYS A CA 1
ATOM 1291 C C . LYS A 1 163 ? 7.59 -14.539 -10.992 1 98.56 163 LYS A C 1
ATOM 1293 O O . LYS A 1 163 ? 8.539 -14.07 -10.359 1 98.56 163 LYS A O 1
ATOM 1298 N N . GLY A 1 164 ? 7.684 -15.641 -11.719 1 98.62 164 GLY A N 1
ATOM 1299 C CA . GLY A 1 164 ? 8.922 -16.406 -11.773 1 98.62 164 GLY A CA 1
ATOM 1300 C C . GLY A 1 164 ? 10.055 -15.656 -12.445 1 98.62 164 GLY A C 1
ATOM 1301 O O . GLY A 1 164 ? 11.172 -15.602 -11.922 1 98.62 164 GLY A O 1
ATOM 1302 N N . LYS A 1 165 ? 9.781 -15.102 -13.602 1 98.44 165 LYS A N 1
ATOM 1303 C CA . LYS A 1 165 ? 10.781 -14.312 -14.328 1 98.44 165 LYS A CA 1
ATOM 1304 C C . LYS A 1 165 ? 11.289 -13.156 -13.477 1 98.44 165 LYS A C 1
ATOM 1306 O O . LYS A 1 165 ? 12.5 -12.906 -13.422 1 98.44 165 LYS A O 1
ATOM 1311 N N . ALA A 1 166 ? 10.422 -12.484 -12.828 1 98.88 166 ALA A N 1
ATOM 1312 C CA . ALA A 1 166 ? 10.789 -11.359 -11.977 1 98.88 166 ALA A CA 1
ATOM 1313 C C . ALA A 1 166 ? 11.688 -11.82 -10.828 1 98.88 166 ALA A C 1
ATOM 1315 O O . ALA A 1 166 ? 12.688 -11.172 -10.516 1 98.88 166 ALA A O 1
ATOM 1316 N N . LEU A 1 167 ? 11.305 -12.969 -10.18 1 98.88 167 LEU A N 1
ATOM 1317 C CA . LEU A 1 167 ? 12.102 -13.477 -9.078 1 98.88 167 LEU A CA 1
ATOM 1318 C C . LEU A 1 167 ? 13.508 -13.844 -9.547 1 98.88 167 LEU A C 1
ATOM 1320 O O . LEU A 1 167 ? 14.492 -13.539 -8.867 1 98.88 167 LEU A O 1
ATOM 1324 N N . LYS A 1 168 ? 13.609 -14.422 -10.672 1 98.81 168 LYS A N 1
ATOM 1325 C CA . LYS A 1 168 ? 14.914 -14.773 -11.227 1 98.81 168 LYS A CA 1
ATOM 1326 C C . LYS A 1 168 ? 15.773 -13.539 -11.453 1 98.81 168 LYS A C 1
ATOM 1328 O O . LYS A 1 168 ? 16.984 -13.555 -11.195 1 98.81 168 LYS A O 1
ATOM 1333 N N . GLN A 1 169 ? 15.18 -12.508 -11.945 1 98.75 169 GLN A N 1
ATOM 1334 C CA . GLN A 1 169 ? 15.922 -11.266 -12.156 1 98.75 169 GLN A CA 1
ATOM 1335 C C . GLN A 1 169 ? 16.453 -10.719 -10.836 1 98.75 169 GLN A C 1
ATOM 1337 O O . GLN A 1 169 ? 17.594 -10.242 -10.773 1 98.75 169 GLN A O 1
ATOM 1342 N N . ILE A 1 170 ? 15.672 -10.797 -9.789 1 98.75 170 ILE A N 1
ATOM 1343 C CA . ILE A 1 170 ? 16.109 -10.352 -8.469 1 98.75 170 ILE A CA 1
ATOM 1344 C C . ILE A 1 170 ? 17.281 -11.203 -7.996 1 98.75 170 ILE A C 1
ATOM 1346 O O . ILE A 1 170 ? 18.281 -10.68 -7.5 1 98.75 170 ILE A O 1
ATOM 1350 N N . MET A 1 171 ? 17.141 -12.523 -8.141 1 98.69 171 MET A N 1
ATOM 1351 C CA . MET A 1 171 ? 18.203 -13.438 -7.738 1 98.69 171 MET A CA 1
ATOM 1352 C C . MET A 1 171 ? 19.5 -13.102 -8.461 1 98.69 171 MET A C 1
ATOM 1354 O O . MET A 1 171 ? 20.562 -13.023 -7.844 1 98.69 171 MET A O 1
ATOM 1358 N N . GLU A 1 172 ? 19.406 -12.867 -9.758 1 98.44 172 GLU A N 1
ATOM 1359 C CA . GLU A 1 172 ? 20.578 -12.531 -10.57 1 98.44 172 GLU A CA 1
ATOM 1360 C C . GLU A 1 172 ? 21.219 -11.227 -10.109 1 98.44 172 GLU A C 1
ATOM 1362 O O . GLU A 1 172 ? 22.438 -11.164 -9.922 1 98.44 172 GLU A O 1
ATOM 1367 N N . LYS A 1 173 ? 20.469 -10.242 -9.891 1 97.31 173 LYS A N 1
ATOM 1368 C CA . LYS A 1 173 ? 20.969 -8.938 -9.492 1 97.31 173 LYS A CA 1
ATOM 1369 C C . LYS A 1 173 ? 21.672 -9.008 -8.141 1 97.31 173 LYS A C 1
ATOM 1371 O O . LYS A 1 173 ? 22.641 -8.273 -7.898 1 97.31 173 LYS A O 1
ATOM 1376 N N . HIS A 1 174 ? 21.234 -9.945 -7.234 1 97.25 174 HIS A N 1
ATOM 1377 C CA . HIS A 1 174 ? 21.766 -10.008 -5.879 1 97.25 174 HIS A CA 1
ATOM 1378 C C . HIS A 1 174 ? 22.797 -11.117 -5.75 1 97.25 174 HIS A C 1
ATOM 1380 O O . HIS A 1 174 ? 23.328 -11.359 -4.664 1 97.25 174 HIS A O 1
ATOM 1386 N N . GLY A 1 175 ? 23.016 -11.805 -6.801 1 98.06 175 GLY A N 1
ATOM 1387 C CA . GLY A 1 175 ? 23.969 -12.906 -6.758 1 98.06 175 GLY A CA 1
ATOM 1388 C C . GLY A 1 175 ? 23.516 -14.062 -5.895 1 98.06 175 GLY A C 1
ATOM 1389 O O . GLY A 1 175 ? 24.312 -14.672 -5.184 1 98.06 175 GLY A O 1
ATOM 1390 N N . ILE A 1 176 ? 22.266 -14.336 -5.906 1 98.31 176 ILE A N 1
ATOM 1391 C CA . ILE A 1 176 ? 21.672 -15.422 -5.125 1 98.31 176 ILE A CA 1
ATOM 1392 C C . ILE A 1 176 ? 21.453 -16.641 -6.016 1 98.31 176 ILE A C 1
ATOM 1394 O O . ILE A 1 176 ? 20.859 -16.547 -7.094 1 98.31 176 ILE A O 1
ATOM 1398 N N . ARG A 1 177 ? 21.891 -17.797 -5.602 1 98.25 177 ARG A N 1
ATOM 1399 C CA . ARG A 1 177 ? 21.672 -19.047 -6.312 1 98.25 177 ARG A CA 1
ATOM 1400 C C . ARG A 1 177 ? 20.344 -19.688 -5.906 1 98.25 177 ARG A C 1
ATOM 1402 O O . ARG A 1 177 ? 19.875 -19.5 -4.781 1 98.25 177 ARG A O 1
ATOM 1409 N N . ARG A 1 178 ? 19.797 -20.469 -6.789 1 98.31 178 ARG A N 1
ATOM 1410 C CA . ARG A 1 178 ? 18.547 -21.156 -6.531 1 98.31 178 ARG A CA 1
ATOM 1411 C C . ARG A 1 178 ? 18.625 -21.984 -5.25 1 98.31 178 ARG A C 1
ATOM 1413 O O . ARG A 1 178 ? 17.656 -22.047 -4.48 1 98.31 178 ARG A O 1
ATOM 1420 N N . GLU A 1 179 ? 19.766 -22.609 -4.988 1 97.94 179 GLU A N 1
ATOM 1421 C CA . GLU A 1 179 ? 19.984 -23.5 -3.85 1 97.94 179 GLU A CA 1
ATOM 1422 C C . GLU A 1 179 ? 19.859 -22.75 -2.529 1 97.94 179 GLU A C 1
ATOM 1424 O O . GLU A 1 179 ? 19.75 -23.359 -1.466 1 97.94 179 GLU A O 1
ATOM 1429 N N . GLU A 1 180 ? 19.812 -21.406 -2.572 1 98 180 GLU A N 1
ATOM 1430 C CA . GLU A 1 180 ? 19.781 -20.578 -1.379 1 98 180 GLU A CA 1
ATOM 1431 C C . GLU A 1 180 ? 18.406 -19.922 -1.197 1 98 180 GLU A C 1
ATOM 1433 O O . GLU A 1 180 ? 18.281 -18.922 -0.49 1 98 180 GLU A O 1
ATOM 1438 N N . THR A 1 181 ? 17.375 -20.516 -1.824 1 98.56 181 THR A N 1
ATOM 1439 C CA . THR A 1 181 ? 16.125 -19.766 -1.891 1 98.56 181 THR A CA 1
ATOM 1440 C C . THR A 1 181 ? 14.969 -20.625 -1.386 1 98.56 181 THR A C 1
ATOM 1442 O O . THR A 1 181 ? 15.047 -21.859 -1.382 1 98.56 181 THR A O 1
ATOM 1445 N N . MET A 1 182 ? 13.93 -19.891 -0.934 1 98.62 182 MET A N 1
ATOM 1446 C CA . MET A 1 182 ? 12.656 -20.484 -0.535 1 98.62 182 MET A CA 1
ATOM 1447 C C . MET A 1 182 ? 11.492 -19.672 -1.092 1 98.62 182 MET A C 1
ATOM 1449 O O . MET A 1 182 ? 11.539 -18.438 -1.13 1 98.62 182 MET A O 1
ATOM 1453 N N . GLY A 1 183 ? 10.539 -20.312 -1.586 1 98.81 183 GLY A N 1
ATOM 1454 C CA . GLY A 1 183 ? 9.289 -19.703 -2.018 1 98.81 183 GLY A CA 1
ATOM 1455 C C . GLY A 1 183 ? 8.078 -20.219 -1.272 1 98.81 183 GLY A C 1
ATOM 1456 O O . GLY A 1 183 ? 7.977 -21.422 -1.01 1 98.81 183 GLY A O 1
ATOM 1457 N N . VAL A 1 184 ? 7.148 -19.359 -0.848 1 98.94 184 VAL A N 1
ATOM 1458 C CA . VAL A 1 184 ? 5.965 -19.734 -0.074 1 98.94 184 VAL A CA 1
ATOM 1459 C C . VAL A 1 184 ? 4.719 -19.125 -0.714 1 98.94 184 VAL A C 1
ATOM 1461 O O . VAL A 1 184 ? 4.688 -17.922 -1.006 1 98.94 184 VAL A O 1
ATOM 1464 N N . GLY A 1 185 ? 3.691 -19.906 -0.937 1 98.62 185 GLY A N 1
ATOM 1465 C CA . GLY A 1 185 ? 2.459 -19.391 -1.519 1 98.62 185 GLY A CA 1
ATOM 1466 C C . GLY A 1 185 ? 1.244 -20.234 -1.167 1 98.62 185 GLY A C 1
ATOM 1467 O O . GLY A 1 185 ? 1.355 -21.219 -0.438 1 98.62 185 GLY A O 1
ATOM 1468 N N . ASP A 1 186 ? 0.032 -19.766 -1.666 1 98.25 186 ASP A N 1
ATOM 1469 C CA . ASP A 1 186 ? -1.207 -20.469 -1.332 1 98.25 186 ASP A CA 1
ATOM 1470 C C . ASP A 1 186 ? -1.971 -20.859 -2.594 1 98.25 186 ASP A C 1
ATOM 1472 O O . ASP A 1 186 ? -2.859 -21.719 -2.545 1 98.25 186 ASP A O 1
ATOM 1476 N N . SER A 1 187 ? -1.733 -20.188 -3.682 1 95.88 187 SER A N 1
ATOM 1477 C CA . SER A 1 187 ? -2.457 -20.406 -4.93 1 95.88 187 SER A CA 1
ATOM 1478 C C . SER A 1 187 ? -1.585 -21.125 -5.949 1 95.88 187 SER A C 1
ATOM 1480 O O . SER A 1 187 ? -0.36 -20.984 -5.941 1 95.88 187 SER A O 1
ATOM 1482 N N . ILE A 1 188 ? -2.186 -21.828 -6.859 1 94.5 188 ILE A N 1
ATOM 1483 C CA . ILE A 1 188 ? -1.445 -22.516 -7.918 1 94.5 188 ILE A CA 1
ATOM 1484 C C . ILE A 1 188 ? -0.753 -21.484 -8.805 1 94.5 188 ILE A C 1
ATOM 1486 O O . ILE A 1 188 ? 0.3 -21.75 -9.383 1 94.5 188 ILE A O 1
ATOM 1490 N N . MET A 1 189 ? -1.263 -20.281 -8.867 1 93.62 189 MET A N 1
ATOM 1491 C CA . MET A 1 189 ? -0.615 -19.203 -9.617 1 93.62 189 MET A CA 1
ATOM 1492 C C . MET A 1 189 ? 0.777 -18.922 -9.07 1 93.62 189 MET A C 1
ATOM 1494 O O . MET A 1 189 ? 1.673 -18.516 -9.812 1 93.62 189 MET A O 1
ATOM 1498 N N . ASP A 1 190 ? 0.966 -19.266 -7.852 1 97.69 190 ASP A N 1
ATOM 1499 C CA . ASP A 1 190 ? 2.24 -18.969 -7.203 1 97.69 190 ASP A CA 1
ATOM 1500 C C . ASP A 1 190 ? 3.316 -19.969 -7.625 1 97.69 190 ASP A C 1
ATOM 1502 O O . ASP A 1 190 ? 4.508 -19.734 -7.414 1 97.69 190 ASP A O 1
ATOM 1506 N N . TRP A 1 191 ? 2.863 -21.062 -8.188 1 98 191 TRP A N 1
ATOM 1507 C CA . TRP A 1 191 ? 3.854 -22.031 -8.641 1 98 191 TRP A CA 1
ATOM 1508 C C . TRP A 1 191 ? 4.848 -21.391 -9.602 1 98 191 TRP A C 1
ATOM 1510 O O . TRP A 1 191 ? 6.023 -21.75 -9.625 1 98 191 TRP A O 1
ATOM 1520 N N . GLU A 1 192 ? 4.457 -20.375 -10.305 1 97.19 192 GLU A N 1
ATOM 1521 C CA . GLU A 1 192 ? 5.312 -19.688 -11.273 1 97.19 192 GLU A CA 1
ATOM 1522 C C . GLU A 1 192 ? 6.605 -19.203 -10.617 1 97.19 192 GLU A C 1
ATOM 1524 O O . GLU A 1 192 ? 7.668 -19.219 -11.242 1 97.19 192 GLU A O 1
ATOM 1529 N N . PHE A 1 193 ? 6.512 -18.75 -9.367 1 98.69 193 PHE A N 1
ATOM 1530 C CA . PHE A 1 193 ? 7.75 -18.266 -8.766 1 98.69 193 PHE A CA 1
ATOM 1531 C C . PHE A 1 193 ? 8.297 -19.312 -7.781 1 98.69 193 PHE A C 1
ATOM 1533 O O . PHE A 1 193 ? 9.508 -19.391 -7.574 1 98.69 193 PHE A O 1
ATOM 1540 N N . ILE A 1 194 ? 7.438 -20.141 -7.219 1 98.88 194 ILE A N 1
ATOM 1541 C CA . ILE A 1 194 ? 7.867 -21.125 -6.23 1 98.88 194 ILE A CA 1
ATOM 1542 C C . ILE A 1 194 ? 8.781 -22.156 -6.895 1 98.88 194 ILE A C 1
ATOM 1544 O O . ILE A 1 194 ? 9.781 -22.578 -6.309 1 98.88 194 ILE A O 1
ATOM 1548 N N . LYS A 1 195 ? 8.484 -22.531 -8.141 1 98.69 195 LYS A N 1
ATOM 1549 C CA . LYS A 1 195 ? 9.273 -23.531 -8.844 1 98.69 195 LYS A CA 1
ATOM 1550 C C . LYS A 1 195 ? 10.695 -23.031 -9.094 1 98.69 195 LYS A C 1
ATOM 1552 O O . LYS A 1 195 ? 11.594 -23.828 -9.391 1 98.69 195 LYS A O 1
ATOM 1557 N N . GLU A 1 196 ? 10.891 -21.75 -9.016 1 98.62 196 GLU A N 1
ATOM 1558 C CA . GLU A 1 196 ? 12.203 -21.156 -9.25 1 98.62 196 GLU A CA 1
ATOM 1559 C C . GLU A 1 196 ? 13.07 -21.219 -7.996 1 98.62 196 GLU A C 1
ATOM 1561 O O . GLU A 1 196 ? 14.242 -20.844 -8.023 1 98.62 196 GLU A O 1
ATOM 1566 N N . THR A 1 197 ? 12.586 -21.688 -6.867 1 98.75 197 THR A N 1
ATOM 1567 C CA . THR A 1 197 ? 13.305 -21.734 -5.598 1 98.75 197 THR A CA 1
ATOM 1568 C C . THR A 1 197 ? 13.703 -23.156 -5.246 1 98.75 197 THR A C 1
ATOM 1570 O O . THR A 1 197 ? 13.195 -24.109 -5.836 1 98.75 197 THR A O 1
ATOM 1573 N N . LYS A 1 198 ? 14.656 -23.25 -4.355 1 98.38 198 LYS A N 1
ATOM 1574 C CA . LYS A 1 198 ? 15.094 -24.562 -3.893 1 98.38 198 LYS A CA 1
ATOM 1575 C C . LYS A 1 198 ? 14.055 -25.203 -2.975 1 98.38 198 LYS A C 1
ATOM 1577 O O . LYS A 1 198 ? 13.625 -26.344 -3.201 1 98.38 198 LYS A O 1
ATOM 1582 N N . ILE A 1 199 ? 13.703 -24.484 -1.961 1 98.12 199 ILE A N 1
ATOM 1583 C CA . ILE A 1 199 ? 12.68 -24.984 -1.05 1 98.12 199 ILE A CA 1
ATOM 1584 C C . ILE A 1 199 ? 11.312 -24.438 -1.47 1 98.12 199 ILE A C 1
ATOM 1586 O O . ILE A 1 199 ? 11.086 -23.234 -1.468 1 98.12 199 ILE A O 1
ATOM 1590 N N . LYS A 1 200 ? 10.445 -25.328 -1.818 1 98.88 200 LYS A N 1
ATOM 1591 C CA . LYS A 1 200 ? 9.117 -24.984 -2.312 1 98.88 200 LYS A CA 1
ATOM 1592 C C . LYS A 1 200 ? 8.047 -25.25 -1.251 1 98.88 200 LYS A C 1
ATOM 1594 O O . LYS A 1 200 ? 7.82 -26.406 -0.867 1 98.88 200 LYS A O 1
ATOM 1599 N N . VAL A 1 201 ? 7.371 -24.172 -0.793 1 98.88 201 VAL A N 1
ATOM 1600 C CA . VAL A 1 201 ? 6.492 -24.328 0.362 1 98.88 201 VAL A CA 1
ATOM 1601 C C . VAL A 1 201 ? 5.07 -23.906 -0.011 1 98.88 201 VAL A C 1
ATOM 1603 O O . VAL A 1 201 ? 4.867 -22.859 -0.626 1 98.88 201 VAL A O 1
ATOM 1606 N N . ALA A 1 202 ? 4.105 -24.719 0.336 1 98.88 202 ALA A N 1
ATOM 1607 C CA . ALA A 1 202 ? 2.684 -24.375 0.318 1 98.88 202 ALA A CA 1
ATOM 1608 C C . ALA A 1 202 ? 2.123 -24.297 1.734 1 98.88 202 ALA A C 1
ATOM 1610 O O . ALA A 1 202 ? 2.416 -25.141 2.576 1 98.88 202 ALA A O 1
ATOM 1611 N N . VAL A 1 203 ? 1.376 -23.266 1.997 1 98.88 203 VAL A N 1
ATOM 1612 C CA . VAL A 1 203 ? 0.701 -23.234 3.291 1 98.88 203 VAL A CA 1
ATOM 1613 C C . VAL A 1 203 ? -0.396 -24.281 3.334 1 98.88 203 VAL A C 1
ATOM 1615 O O . VAL A 1 203 ? -0.834 -24.781 2.291 1 98.88 203 VAL A O 1
ATOM 1618 N N . ALA A 1 204 ? -0.902 -24.609 4.496 1 98.81 204 ALA A N 1
ATOM 1619 C CA . ALA A 1 204 ? -1.76 -25.766 4.723 1 98.81 204 ALA A CA 1
ATOM 1620 C C . ALA A 1 204 ? -3.045 -25.672 3.904 1 98.81 204 ALA A C 1
ATOM 1622 O O . ALA A 1 204 ? -3.58 -26.688 3.451 1 98.81 204 ALA A O 1
ATOM 1623 N N . ASN A 1 205 ? -3.531 -24.5 3.742 1 98.44 205 ASN A N 1
ATOM 1624 C CA . ASN A 1 205 ? -4.812 -24.297 3.07 1 98.44 205 ASN A CA 1
ATOM 1625 C C . ASN A 1 205 ? -4.621 -23.844 1.627 1 98.44 205 ASN A C 1
ATOM 1627 O O . ASN A 1 205 ? -5.504 -23.203 1.055 1 98.44 205 ASN A O 1
ATOM 1631 N N . ALA A 1 206 ? -3.469 -24.094 1.038 1 98.38 206 ALA A N 1
ATOM 1632 C CA . ALA A 1 206 ? -3.197 -23.75 -0.356 1 98.38 206 ALA A CA 1
ATOM 1633 C C . ALA A 1 206 ? -4.051 -24.594 -1.301 1 98.38 206 ALA A C 1
ATOM 1635 O O . ALA A 1 206 ? -4.699 -25.562 -0.875 1 98.38 206 ALA A O 1
ATOM 1636 N N . ASP A 1 207 ? -4.098 -24.156 -2.516 1 96.69 207 ASP A N 1
ATOM 1637 C CA . ASP A 1 207 ? -4.73 -24.969 -3.539 1 96.69 207 ASP A CA 1
ATOM 1638 C C . ASP A 1 207 ? -4.16 -26.391 -3.537 1 96.69 207 ASP A C 1
ATOM 1640 O O . ASP A 1 207 ? -2.949 -26.578 -3.387 1 96.69 207 ASP A O 1
ATOM 1644 N N . PRO A 1 208 ? -5.051 -27.391 -3.787 1 97.62 208 PRO A N 1
ATOM 1645 C CA . PRO A 1 208 ? -4.582 -28.766 -3.805 1 97.62 208 PRO A CA 1
ATOM 1646 C C . PRO A 1 208 ? -3.438 -29 -4.793 1 97.62 208 PRO A C 1
ATOM 1648 O O . PRO A 1 208 ? -2.475 -29.703 -4.477 1 97.62 208 PRO A O 1
ATOM 1651 N N . GLU A 1 209 ? -3.541 -28.391 -5.895 1 97.31 209 GLU A N 1
ATOM 1652 C CA . GLU A 1 209 ? -2.512 -28.562 -6.914 1 97.31 209 GLU A CA 1
ATOM 1653 C C . GLU A 1 209 ? -1.163 -28.047 -6.434 1 97.31 209 GLU A C 1
ATOM 1655 O O . GLU A 1 209 ? -0.123 -28.656 -6.691 1 97.31 209 GLU A O 1
ATOM 1660 N N . LEU A 1 210 ? -1.187 -26.953 -5.73 1 98.19 210 LEU A N 1
ATOM 1661 C CA . LEU A 1 210 ? 0.064 -26.422 -5.207 1 98.19 210 LEU A CA 1
ATOM 1662 C C . LEU A 1 210 ? 0.623 -27.312 -4.109 1 98.19 210 LEU A C 1
ATOM 1664 O O . LEU A 1 210 ? 1.83 -27.562 -4.055 1 98.19 210 LEU A O 1
ATOM 1668 N N . ARG A 1 211 ? -0.213 -27.781 -3.256 1 98.75 211 ARG A N 1
ATOM 1669 C CA . ARG A 1 211 ? 0.221 -28.656 -2.182 1 98.75 211 ARG A CA 1
ATOM 1670 C C . ARG A 1 211 ? 0.865 -29.922 -2.738 1 98.75 211 ARG A C 1
ATOM 1672 O O . ARG A 1 211 ? 1.819 -30.453 -2.162 1 98.75 211 ARG A O 1
ATOM 1679 N N . ARG A 1 212 ? 0.397 -30.406 -3.85 1 98.5 212 ARG A N 1
ATOM 1680 C CA . ARG A 1 212 ? 0.931 -31.609 -4.469 1 98.5 212 ARG A CA 1
ATOM 1681 C C . ARG A 1 212 ? 2.318 -31.359 -5.051 1 98.5 212 ARG A C 1
ATOM 1683 O O . ARG A 1 212 ? 3.16 -32.25 -5.07 1 98.5 212 ARG A O 1
ATOM 1690 N N . LYS A 1 213 ? 2.582 -30.219 -5.465 1 98.5 213 LYS A N 1
ATOM 1691 C CA . LYS A 1 213 ? 3.83 -29.891 -6.148 1 98.5 213 LYS A CA 1
ATOM 1692 C C . LYS A 1 213 ? 4.902 -29.453 -5.152 1 98.5 213 LYS A C 1
ATOM 1694 O O . LYS A 1 213 ? 6.098 -29.578 -5.426 1 98.5 213 LYS A O 1
ATOM 1699 N N . ALA A 1 214 ? 4.512 -28.953 -4.035 1 98.62 214 ALA A N 1
ATOM 1700 C CA . ALA A 1 214 ? 5.426 -28.344 -3.076 1 98.62 214 ALA A CA 1
ATOM 1701 C C . ALA A 1 214 ? 6.27 -29.391 -2.369 1 98.62 214 ALA A C 1
ATOM 1703 O O . ALA A 1 214 ? 5.855 -30.547 -2.25 1 98.62 214 ALA A O 1
ATOM 1704 N N . ASP A 1 215 ? 7.457 -29 -1.906 1 98.12 215 ASP A N 1
ATOM 1705 C CA . ASP A 1 215 ? 8.305 -29.859 -1.091 1 98.12 215 ASP A CA 1
ATOM 1706 C C . ASP A 1 215 ? 7.758 -29.984 0.329 1 98.12 215 ASP A C 1
ATOM 1708 O O . ASP A 1 215 ? 7.883 -31.047 0.958 1 98.12 215 ASP A O 1
ATOM 1712 N N . ILE A 1 216 ? 7.266 -28.906 0.837 1 98.5 216 ILE A N 1
ATOM 1713 C CA . ILE A 1 216 ? 6.766 -28.828 2.205 1 98.5 216 ILE A CA 1
ATOM 1714 C C . ILE A 1 216 ? 5.371 -28.203 2.205 1 98.5 216 ILE A C 1
ATOM 1716 O O . ILE A 1 216 ? 5.137 -27.188 1.546 1 98.5 216 ILE A O 1
ATOM 1720 N N . VAL A 1 217 ? 4.488 -28.828 2.83 1 98.81 217 VAL A N 1
ATOM 1721 C CA . VAL A 1 217 ? 3.193 -28.234 3.166 1 98.81 217 VAL A CA 1
ATOM 1722 C C . VAL A 1 217 ? 3.125 -27.953 4.664 1 98.81 217 VAL A C 1
ATOM 1724 O O . VAL A 1 217 ? 3.312 -28.859 5.48 1 98.81 217 VAL A O 1
ATOM 1727 N N . THR A 1 218 ? 2.887 -26.719 5.023 1 98.81 218 THR A N 1
ATOM 1728 C CA . THR A 1 218 ? 2.85 -26.406 6.445 1 98.81 218 THR A CA 1
ATOM 1729 C C . THR A 1 218 ? 1.652 -27.062 7.121 1 98.81 218 THR A C 1
ATOM 1731 O O . THR A 1 218 ? 0.729 -27.516 6.449 1 98.81 218 THR A O 1
ATOM 1734 N N . THR A 1 219 ? 1.674 -27.125 8.453 1 98.62 219 THR A N 1
ATOM 1735 C CA . THR A 1 219 ? 0.558 -27.672 9.203 1 98.62 219 THR A CA 1
ATOM 1736 C C . THR A 1 219 ? -0.497 -26.609 9.484 1 98.62 219 THR A C 1
ATOM 1738 O O . THR A 1 219 ? -1.687 -26.922 9.586 1 98.62 219 THR A O 1
ATOM 1741 N N . LYS A 1 220 ? -0.068 -25.375 9.609 1 98.69 220 LYS A N 1
ATOM 1742 C CA . LYS A 1 220 ? -0.983 -24.281 9.898 1 98.69 220 LYS A CA 1
ATOM 1743 C C . LYS A 1 220 ? -1.35 -23.516 8.625 1 98.69 220 LYS A C 1
ATOM 1745 O O . LYS A 1 220 ? -0.585 -23.516 7.656 1 98.69 220 LYS A O 1
ATOM 1750 N N . PRO A 1 221 ? -2.486 -22.875 8.633 1 98.69 221 PRO A N 1
ATOM 1751 C CA . PRO A 1 221 ? -2.965 -22.188 7.43 1 98.69 221 PRO A CA 1
ATOM 1752 C C . PRO A 1 221 ? -2.369 -20.797 7.277 1 98.69 221 PRO A C 1
ATOM 1754 O O . PRO A 1 221 ? -2.051 -20.141 8.273 1 98.69 221 PRO A O 1
ATOM 1757 N N . SER A 1 222 ? -2.188 -20.359 6.074 1 98.69 222 SER A N 1
ATOM 1758 C CA . SER A 1 222 ? -1.926 -18.984 5.703 1 98.69 222 SER A CA 1
ATOM 1759 C C . SER A 1 222 ? -0.802 -18.391 6.543 1 98.69 222 SER A C 1
ATOM 1761 O O . SER A 1 222 ? 0.264 -18.984 6.684 1 98.69 222 SER A O 1
ATOM 1763 N N . GLY A 1 223 ? -0.958 -17.234 7.055 1 98.75 223 GLY A N 1
ATOM 1764 C CA . GLY A 1 223 ? 0.088 -16.547 7.793 1 98.75 223 GLY A CA 1
ATOM 1765 C C . GLY A 1 223 ? 0.658 -17.375 8.93 1 98.75 223 GLY A C 1
ATOM 1766 O O . GLY A 1 223 ? 1.848 -17.281 9.242 1 98.75 223 GLY A O 1
ATOM 1767 N N . TYR A 1 224 ? -0.147 -18.172 9.508 1 98.69 224 TYR A N 1
ATOM 1768 C CA . TYR A 1 224 ? 0.312 -19.031 10.602 1 98.69 224 TYR A CA 1
ATOM 1769 C C . TYR A 1 224 ? 1.244 -20.125 10.086 1 98.69 224 TYR A C 1
ATOM 1771 O O . TYR A 1 224 ? 2.143 -20.562 10.805 1 98.69 224 TYR A O 1
ATOM 1779 N N . GLY A 1 225 ? 0.95 -20.531 8.852 1 98.81 225 GLY A N 1
ATOM 1780 C CA . GLY A 1 225 ? 1.89 -21.438 8.195 1 98.81 225 GLY A CA 1
ATOM 1781 C C . GLY A 1 225 ? 3.234 -20.781 7.918 1 98.81 225 GLY A C 1
ATOM 1782 O O . GLY A 1 225 ? 4.273 -21.438 8.023 1 98.81 225 GLY A O 1
ATOM 1783 N N . VAL A 1 226 ? 3.199 -19.547 7.586 1 98.81 226 VAL A N 1
ATOM 1784 C CA . VAL A 1 226 ? 4.422 -18.781 7.352 1 98.81 226 VAL A CA 1
ATOM 1785 C C . VAL A 1 226 ? 5.246 -18.719 8.633 1 98.81 226 VAL A C 1
ATOM 1787 O O . VAL A 1 226 ? 6.465 -18.891 8.609 1 98.81 226 VAL A O 1
ATOM 1790 N N . VAL A 1 227 ? 4.57 -18.438 9.75 1 98.62 227 VAL A N 1
ATOM 1791 C CA . VAL A 1 227 ? 5.258 -18.422 11.039 1 98.62 227 VAL A CA 1
ATOM 1792 C C . VAL A 1 227 ? 5.996 -19.734 11.25 1 98.62 227 VAL A C 1
ATOM 1794 O O . VAL A 1 227 ? 7.176 -19.75 11.609 1 98.62 227 VAL A O 1
ATOM 1797 N N . GLU A 1 228 ? 5.285 -20.812 10.984 1 98.19 228 GLU A N 1
ATOM 1798 C CA . GLU A 1 228 ? 5.82 -22.156 11.148 1 98.19 228 GLU A CA 1
ATOM 1799 C C . GLU A 1 228 ? 7.098 -22.359 10.336 1 98.19 228 GLU A C 1
ATOM 1801 O O . GLU A 1 228 ? 8.117 -22.797 10.867 1 98.19 228 GLU A O 1
ATOM 1806 N N . ILE A 1 229 ? 7.094 -22.031 9.086 1 97.56 229 ILE A N 1
ATOM 1807 C CA . ILE A 1 229 ? 8.211 -22.312 8.195 1 97.56 229 ILE A CA 1
ATOM 1808 C C . ILE A 1 229 ? 9.375 -21.375 8.508 1 97.56 229 ILE A C 1
ATOM 1810 O O . ILE A 1 229 ? 10.539 -21.766 8.391 1 97.56 229 ILE A O 1
ATOM 1814 N N . VAL A 1 230 ? 9.109 -20.156 8.852 1 97.75 230 VAL A N 1
ATOM 1815 C CA . VAL A 1 230 ? 10.172 -19.234 9.211 1 97.75 230 VAL A CA 1
ATOM 1816 C C . VAL A 1 230 ? 10.891 -19.719 10.461 1 97.75 230 VAL A C 1
ATOM 1818 O O . VAL A 1 230 ? 12.125 -19.672 10.539 1 97.75 230 VAL A O 1
ATOM 1821 N N . GLU A 1 231 ? 10.133 -20.125 11.438 1 96.06 231 GLU A N 1
ATOM 1822 C CA . GLU A 1 231 ? 10.734 -20.656 12.656 1 96.06 231 GLU A CA 1
ATOM 1823 C C . GLU A 1 231 ? 11.617 -21.859 12.352 1 96.06 231 GLU A C 1
ATOM 1825 O O . GLU A 1 231 ? 12.703 -22.016 12.922 1 96.06 231 GLU A O 1
ATOM 1830 N N . LYS A 1 232 ? 11.195 -22.672 11.484 1 93.44 232 LYS A N 1
ATOM 1831 C CA . LYS A 1 232 ? 11.969 -23.844 11.102 1 93.44 232 LYS A CA 1
ATOM 1832 C C . LYS A 1 232 ? 13.297 -23.453 10.469 1 93.44 232 LYS A C 1
ATOM 1834 O O . LYS A 1 232 ? 14.336 -24.062 10.742 1 93.44 232 LYS A O 1
ATOM 1839 N N . ILE A 1 233 ? 13.289 -22.438 9.594 1 91.06 233 ILE A N 1
ATOM 1840 C CA . ILE A 1 233 ? 14.477 -21.969 8.883 1 91.06 233 ILE A CA 1
ATOM 1841 C C . ILE A 1 233 ? 15.453 -21.328 9.875 1 91.06 233 ILE A C 1
ATOM 1843 O O . ILE A 1 233 ? 16.672 -21.5 9.766 1 91.06 233 ILE A O 1
ATOM 1847 N N . LEU A 1 234 ? 14.906 -20.578 10.805 1 90.75 234 LEU A N 1
ATOM 1848 C CA . LEU A 1 234 ? 15.758 -19.859 11.75 1 90.75 234 LEU A CA 1
ATOM 1849 C C . LEU A 1 234 ? 16.328 -20.797 12.797 1 90.75 234 LEU A C 1
ATOM 1851 O O . LEU A 1 234 ? 17.422 -20.562 13.312 1 90.75 234 LEU A O 1
ATOM 1855 N N . ASP A 1 235 ? 15.594 -21.75 13.242 1 84.94 235 ASP A N 1
ATOM 1856 C CA . ASP A 1 235 ? 16.062 -22.719 14.234 1 84.94 235 ASP A CA 1
ATOM 1857 C C . ASP A 1 235 ? 17.125 -23.641 13.633 1 84.94 235 ASP A C 1
ATOM 1859 O O . ASP A 1 235 ? 17.984 -24.156 14.352 1 84.94 235 ASP A O 1
ATOM 1863 N N . LYS A 1 236 ? 16.969 -24.125 12.5 1 69.19 236 LYS A N 1
ATOM 1864 C CA . LYS A 1 236 ? 17.953 -24.984 11.836 1 69.19 236 LYS A CA 1
ATOM 1865 C C . LYS A 1 236 ? 18.594 -24.266 10.648 1 69.19 236 LYS A C 1
ATOM 1867 O O . LYS A 1 236 ? 18.234 -24.531 9.5 1 69.19 236 LYS A O 1
ATOM 1872 N N . PRO A 1 237 ? 19.484 -23.344 10.836 1 55.25 237 PRO A N 1
ATOM 1873 C CA . PRO A 1 237 ? 20.031 -22.703 9.633 1 55.25 237 PRO A CA 1
ATOM 1874 C C . PRO A 1 237 ? 20.656 -23.703 8.656 1 55.25 237 PRO A C 1
ATOM 1876 O O . PRO A 1 237 ? 21.297 -24.672 9.086 1 55.25 237 PRO A O 1
ATOM 1879 N N . PRO A 1 238 ? 20.188 -23.859 7.488 1 46.66 238 PRO A N 1
ATOM 1880 C CA . PRO A 1 238 ? 20.766 -24.891 6.633 1 46.66 238 PRO A CA 1
ATOM 1881 C C . PRO A 1 238 ? 22.297 -24.906 6.66 1 46.66 238 PRO A C 1
ATOM 1883 O O . PRO A 1 238 ? 22.922 -23.875 6.957 1 46.66 238 PRO A O 1
ATOM 1886 N N . MET B 1 1 ? -20.031 10.609 21.812 1 85.88 1 MET B N 1
ATOM 1887 C CA . MET B 1 1 ? -19.391 9.367 21.391 1 85.88 1 MET B CA 1
ATOM 1888 C C . MET B 1 1 ? -18.688 9.539 20.047 1 85.88 1 MET B C 1
ATOM 1890 O O . MET B 1 1 ? -19.234 10.172 19.141 1 85.88 1 MET B O 1
ATOM 1894 N N . ILE B 1 2 ? -17.484 9.094 19.938 1 95 2 ILE B N 1
ATOM 1895 C CA . ILE B 1 2 ? -16.719 9.219 18.703 1 95 2 ILE B CA 1
ATOM 1896 C C . ILE B 1 2 ? -17.203 8.188 17.688 1 95 2 ILE B C 1
ATOM 1898 O O . ILE B 1 2 ? -17.281 6.996 18 1 95 2 ILE B O 1
ATOM 1902 N N . ARG B 1 3 ? -17.5 8.703 16.547 1 97.38 3 ARG B N 1
ATOM 1903 C CA . ARG B 1 3 ? -18.016 7.824 15.492 1 97.38 3 ARG B CA 1
ATOM 1904 C C . ARG B 1 3 ? -17.016 7.719 14.344 1 97.38 3 ARG B C 1
ATOM 1906 O O . ARG B 1 3 ? -17.094 6.797 13.523 1 97.38 3 ARG B O 1
ATOM 1913 N N . LEU B 1 4 ? -16.125 8.672 14.242 1 98.5 4 LEU B N 1
ATOM 1914 C CA . LEU B 1 4 ? -15.102 8.68 13.219 1 98.5 4 LEU B CA 1
ATOM 1915 C C . LEU B 1 4 ? -13.773 9.164 13.781 1 98.5 4 LEU B C 1
ATOM 1917 O O . LEU B 1 4 ? -13.727 10.164 14.508 1 98.5 4 LEU B O 1
ATOM 1921 N N . ALA B 1 5 ? -12.719 8.453 13.539 1 98.75 5 ALA B N 1
ATOM 1922 C CA . ALA B 1 5 ? -11.359 8.82 13.938 1 98.75 5 ALA B CA 1
ATOM 1923 C C . ALA B 1 5 ? -10.414 8.789 12.742 1 98.75 5 ALA B C 1
ATOM 1925 O O . ALA B 1 5 ? -10.32 7.777 12.047 1 98.75 5 ALA B O 1
ATOM 1926 N N . ALA B 1 6 ? -9.758 9.883 12.484 1 98.88 6 ALA B N 1
ATOM 1927 C CA . ALA B 1 6 ? -8.812 10.008 11.383 1 98.88 6 ALA B CA 1
ATOM 1928 C C . ALA B 1 6 ? -7.371 9.992 11.898 1 98.88 6 ALA B C 1
ATOM 1930 O O . ALA B 1 6 ? -7.043 10.672 12.867 1 98.88 6 ALA B O 1
ATOM 1931 N N . PHE B 1 7 ? -6.551 9.188 11.227 1 98.88 7 PHE B N 1
ATOM 1932 C CA . PHE B 1 7 ? -5.168 9.016 11.664 1 98.88 7 PHE B CA 1
ATOM 1933 C C . PHE B 1 7 ? -4.199 9.273 10.516 1 98.88 7 PHE B C 1
ATOM 1935 O O . PHE B 1 7 ? -4.367 8.727 9.43 1 98.88 7 PHE B O 1
ATOM 1942 N N . ASP B 1 8 ? -3.199 10.109 10.734 1 98.69 8 ASP B N 1
ATOM 1943 C CA . ASP B 1 8 ? -2.014 10.094 9.883 1 98.69 8 ASP B CA 1
ATOM 1944 C C . ASP B 1 8 ? -1.287 8.75 9.984 1 98.69 8 ASP B C 1
ATOM 1946 O O . ASP B 1 8 ? -1.596 7.934 10.852 1 98.69 8 ASP B O 1
ATOM 1950 N N . ILE B 1 9 ? -0.33 8.508 9.023 1 98.56 9 ILE B N 1
ATOM 1951 C CA . ILE B 1 9 ? 0.358 7.219 9.031 1 98.56 9 ILE B CA 1
ATOM 1952 C C . ILE B 1 9 ? 1.799 7.41 9.5 1 98.56 9 ILE B C 1
ATOM 1954 O O . ILE B 1 9 ? 2.148 7.039 10.625 1 98.56 9 ILE B O 1
ATOM 1958 N N . ASP B 1 10 ? 2.609 8.086 8.719 1 98.06 10 ASP B N 1
ATOM 1959 C CA . ASP B 1 10 ? 4.035 8.242 9 1 98.06 10 ASP B CA 1
ATOM 1960 C C . ASP B 1 10 ? 4.254 9.109 10.242 1 98.06 10 ASP B C 1
ATOM 1962 O O . ASP B 1 10 ? 3.748 10.227 10.32 1 98.06 10 ASP B O 1
ATOM 1966 N N . GLY B 1 11 ? 4.977 8.562 11.188 1 98 11 GLY B N 1
ATOM 1967 C CA . GLY B 1 11 ? 5.254 9.273 12.43 1 98 11 GLY B CA 1
ATOM 1968 C C . GLY B 1 11 ? 4.137 9.156 13.453 1 98 11 GLY B C 1
ATOM 1969 O O . GLY B 1 11 ? 4.312 9.508 14.617 1 98 11 GLY B O 1
ATOM 1970 N N . THR B 1 12 ? 2.994 8.648 13.008 1 98.69 12 THR B N 1
ATOM 1971 C CA . THR B 1 12 ? 1.818 8.523 13.867 1 98.69 12 THR B CA 1
ATOM 1972 C C . THR B 1 12 ? 1.499 7.059 14.141 1 98.69 12 THR B C 1
ATOM 1974 O O . THR B 1 12 ? 1.418 6.648 15.305 1 98.69 12 THR B O 1
ATOM 1977 N N . LEU B 1 13 ? 1.422 6.223 13.148 1 98.69 13 LEU B N 1
ATOM 1978 C CA . LEU B 1 13 ? 1.143 4.801 13.32 1 98.69 13 LEU B CA 1
ATOM 1979 C C . LEU B 1 13 ? 2.434 3.992 13.336 1 98.69 13 LEU B C 1
ATOM 1981 O O . LEU B 1 13 ? 2.426 2.807 13.68 1 98.69 13 LEU B O 1
ATOM 1985 N N . THR B 1 14 ? 3.469 4.582 12.898 1 98.44 14 THR B N 1
ATOM 1986 C CA . THR B 1 14 ? 4.766 3.914 12.859 1 98.44 14 THR B CA 1
ATOM 1987 C C . THR B 1 14 ? 5.398 3.883 14.25 1 98.44 14 THR B C 1
ATOM 1989 O O . THR B 1 14 ? 4.91 4.535 15.18 1 98.44 14 THR B O 1
ATOM 1992 N N . ILE B 1 15 ? 6.516 3.154 14.414 1 97.69 15 ILE B N 1
ATOM 1993 C CA . ILE B 1 15 ? 7.125 2.947 15.719 1 97.69 15 ILE B CA 1
ATOM 1994 C C . ILE B 1 15 ? 7.801 4.234 16.188 1 97.69 15 ILE B C 1
ATOM 1996 O O . ILE B 1 15 ? 7.918 4.484 17.391 1 97.69 15 ILE B O 1
ATOM 2000 N N . ASN B 1 16 ? 8.258 5.07 15.312 1 97 16 ASN B N 1
ATOM 2001 C CA . ASN B 1 16 ? 8.812 6.398 15.562 1 97 16 ASN B CA 1
ATOM 2002 C C . ASN B 1 16 ? 8.828 7.25 14.297 1 97 16 ASN B C 1
ATOM 2004 O O . ASN B 1 16 ? 8.359 6.809 13.242 1 97 16 ASN B O 1
ATOM 2008 N N . ARG B 1 17 ? 9.32 8.445 14.375 1 96 17 ARG B N 1
ATOM 2009 C CA . ARG B 1 17 ? 9.211 9.383 13.266 1 96 17 ARG B CA 1
ATOM 2010 C C . ARG B 1 17 ? 10.367 9.219 12.289 1 96 17 ARG B C 1
ATOM 2012 O O . ARG B 1 17 ? 10.391 9.844 11.227 1 96 17 ARG B O 1
ATOM 2019 N N . SER B 1 18 ? 11.305 8.336 12.578 1 93.38 18 SER B N 1
ATOM 2020 C CA . SER B 1 18 ? 12.438 8.094 11.688 1 93.38 18 SER B CA 1
ATOM 2021 C C . SER B 1 18 ? 12.289 6.762 10.961 1 93.38 18 SER B C 1
ATOM 2023 O O . SER B 1 18 ? 13.211 6.32 10.266 1 93.38 18 SER B O 1
ATOM 2025 N N . SER B 1 19 ? 11.102 6.113 11.125 1 92.31 19 SER B N 1
ATOM 2026 C CA . SER B 1 19 ? 10.859 4.789 10.562 1 92.31 19 SER B CA 1
ATOM 2027 C C . SER B 1 19 ? 9.523 4.738 9.828 1 92.31 19 SER B C 1
ATOM 2029 O O . SER B 1 19 ? 8.586 5.457 10.18 1 92.31 19 SER B O 1
ATOM 2031 N N . THR B 1 20 ? 9.508 3.881 8.852 1 94.12 20 THR B N 1
ATOM 2032 C CA . THR B 1 20 ? 8.219 3.617 8.219 1 94.12 20 THR B CA 1
ATOM 2033 C C . THR B 1 20 ? 7.555 2.395 8.844 1 94.12 20 THR B C 1
ATOM 2035 O O . THR B 1 20 ? 6.418 2.057 8.5 1 94.12 20 THR B O 1
ATOM 2038 N N . VAL B 1 21 ? 8.234 1.729 9.727 1 96.56 21 VAL B N 1
ATOM 2039 C CA . VAL B 1 21 ? 7.75 0.468 10.281 1 96.56 21 VAL B CA 1
ATOM 2040 C C . VAL B 1 21 ? 6.52 0.723 11.148 1 96.56 21 VAL B C 1
ATOM 2042 O O . VAL B 1 21 ? 6.57 1.503 12.102 1 96.56 21 VAL B O 1
ATOM 2045 N N . LEU B 1 22 ? 5.473 0.006 10.844 1 97.94 22 LEU B N 1
ATOM 2046 C CA . LEU B 1 22 ? 4.238 0.154 11.602 1 97.94 22 LEU B CA 1
ATOM 2047 C C . LEU B 1 22 ? 4.402 -0.388 13.016 1 97.94 22 LEU B C 1
ATOM 2049 O O . LEU B 1 22 ? 5.051 -1.418 13.219 1 97.94 22 LEU B O 1
ATOM 2053 N N . CYS B 1 23 ? 3.795 0.329 13.906 1 97.94 23 CYS B N 1
ATOM 2054 C CA . CYS B 1 23 ? 3.613 -0.19 15.258 1 97.94 23 CYS B CA 1
ATOM 2055 C C . CYS B 1 23 ? 2.484 -1.214 15.297 1 97.94 23 CYS B C 1
ATOM 2057 O O . CYS B 1 23 ? 1.315 -0.863 15.133 1 97.94 23 CYS B O 1
ATOM 2059 N N . LEU B 1 24 ? 2.816 -2.473 15.586 1 96.5 24 LEU B N 1
ATOM 2060 C CA . LEU B 1 24 ? 1.824 -3.539 15.523 1 96.5 24 LEU B CA 1
ATOM 2061 C C . LEU B 1 24 ? 0.764 -3.354 16.609 1 96.5 24 LEU B C 1
ATOM 2063 O O . LEU B 1 24 ? -0.405 -3.689 16.406 1 96.5 24 LEU B O 1
ATOM 2067 N N . GLU B 1 25 ? 1.194 -2.82 17.734 1 97.31 25 GLU B N 1
ATOM 2068 C CA . GLU B 1 25 ? 0.227 -2.529 18.797 1 97.31 25 GLU B CA 1
ATOM 2069 C C . GLU B 1 25 ? -0.785 -1.481 18.344 1 97.31 25 GLU B C 1
ATOM 2071 O O . GLU B 1 25 ? -1.96 -1.546 18.703 1 97.31 25 GLU B O 1
ATOM 2076 N N . ALA B 1 26 ? -0.34 -0.501 17.609 1 98.25 26 ALA B N 1
ATOM 2077 C CA . ALA B 1 26 ? -1.24 0.521 17.094 1 98.25 26 ALA B CA 1
ATOM 2078 C C . ALA B 1 26 ? -2.242 -0.081 16.109 1 98.25 26 ALA B C 1
ATOM 2080 O O . ALA B 1 26 ? -3.418 0.293 16.109 1 98.25 26 ALA B O 1
ATOM 2081 N N . ILE B 1 27 ? -1.759 -1.001 15.266 1 97.81 27 ILE B N 1
ATOM 2082 C CA . ILE B 1 27 ? -2.637 -1.674 14.312 1 97.81 27 ILE B CA 1
ATOM 2083 C C . ILE B 1 27 ? -3.734 -2.424 15.062 1 97.81 27 ILE B C 1
ATOM 2085 O O . ILE B 1 27 ? -4.914 -2.322 14.719 1 97.81 27 ILE B O 1
ATOM 2089 N N . ASP B 1 28 ? -3.281 -3.154 16.047 1 96.62 28 ASP B N 1
ATOM 2090 C CA . ASP B 1 28 ? -4.25 -3.887 16.844 1 96.62 28 ASP B CA 1
ATOM 2091 C C . ASP B 1 28 ? -5.262 -2.936 17.484 1 96.62 28 ASP B C 1
ATOM 2093 O O . ASP B 1 28 ? -6.453 -3.238 17.547 1 96.62 28 ASP B O 1
ATOM 2097 N N . ALA B 1 29 ? -4.816 -1.803 18 1 97.88 29 ALA B N 1
ATOM 2098 C CA . ALA B 1 29 ? -5.691 -0.793 18.594 1 97.88 29 ALA B CA 1
ATOM 2099 C C . ALA B 1 29 ? -6.711 -0.286 17.578 1 97.88 29 ALA B C 1
ATOM 2101 O O . ALA B 1 29 ? -7.895 -0.138 17.891 1 97.88 29 ALA B O 1
ATOM 2102 N N . LEU B 1 30 ? -6.285 -0.029 16.375 1 98.31 30 LEU B N 1
ATOM 2103 C CA . LEU B 1 30 ? -7.188 0.462 15.336 1 98.31 30 LEU B CA 1
ATOM 2104 C C . LEU B 1 30 ? -8.234 -0.588 14.984 1 98.31 30 LEU B C 1
ATOM 2106 O O . LEU B 1 30 ? -9.398 -0.254 14.734 1 98.31 30 LEU B O 1
ATOM 2110 N N . ARG B 1 31 ? -7.785 -1.849 14.93 1 97.5 31 ARG B N 1
ATOM 2111 C CA . ARG B 1 31 ? -8.734 -2.932 14.68 1 97.5 31 ARG B CA 1
ATOM 2112 C C . ARG B 1 31 ? -9.828 -2.957 15.742 1 97.5 31 ARG B C 1
ATOM 2114 O O . ARG B 1 31 ? -11.008 -3.127 15.422 1 97.5 31 ARG B O 1
ATOM 2121 N N . LYS B 1 32 ? -9.406 -2.82 16.984 1 96.62 32 LYS B N 1
ATOM 2122 C CA . LYS B 1 32 ? -10.367 -2.785 18.078 1 96.62 32 LYS B CA 1
ATOM 2123 C C . LYS B 1 32 ? -11.312 -1.595 17.953 1 96.62 32 LYS B C 1
ATOM 2125 O O . LYS B 1 32 ? -12.508 -1.718 18.203 1 96.62 32 LYS B O 1
ATOM 2130 N N . LEU B 1 33 ? -10.75 -0.484 17.625 1 96.62 33 LEU B N 1
ATOM 2131 C CA . LEU B 1 33 ? -11.547 0.726 17.438 1 96.62 33 LEU B CA 1
ATOM 2132 C C . LEU B 1 33 ? -12.641 0.509 16.391 1 96.62 33 LEU B C 1
ATOM 2134 O O . LEU B 1 33 ? -13.797 0.855 16.625 1 96.62 33 LEU B O 1
ATOM 2138 N N . GLU B 1 34 ? -12.273 -0.046 15.32 1 96.12 34 GLU B N 1
ATOM 2139 C CA . GLU B 1 34 ? -13.227 -0.342 14.258 1 96.12 34 GLU B CA 1
ATOM 2140 C C . GLU B 1 34 ? -14.273 -1.352 14.727 1 96.12 34 GLU B C 1
ATOM 2142 O O . GLU B 1 34 ? -15.453 -1.225 14.398 1 96.12 34 GLU B O 1
ATOM 2147 N N . LYS B 1 35 ? -13.836 -2.396 15.375 1 95.44 35 LYS B N 1
ATOM 2148 C CA . LYS B 1 35 ? -14.742 -3.418 15.883 1 95.44 35 LYS B CA 1
ATOM 2149 C C . LYS B 1 35 ? -15.797 -2.807 16.812 1 95.44 35 LYS B C 1
ATOM 2151 O O . LYS B 1 35 ? -16.906 -3.34 16.938 1 95.44 35 LYS B O 1
ATOM 2156 N N . ASN B 1 36 ? -15.484 -1.681 17.391 1 95.25 36 ASN B N 1
ATOM 2157 C CA . ASN B 1 36 ? -16.406 -1.001 18.297 1 95.25 36 ASN B CA 1
ATOM 2158 C C . ASN B 1 36 ? -17.281 0.014 17.547 1 95.25 36 ASN B C 1
ATOM 2160 O O . ASN B 1 36 ? -17.891 0.888 18.172 1 95.25 36 ASN B O 1
ATOM 2164 N N . GLY B 1 37 ? -17.219 -0.006 16.312 1 95.06 37 GLY B N 1
ATOM 2165 C CA . GLY B 1 37 ? -18.188 0.745 15.516 1 95.06 37 GLY B CA 1
ATOM 2166 C C . GLY B 1 37 ? -17.656 2.088 15.047 1 95.06 37 GLY B C 1
ATOM 2167 O O . GLY B 1 37 ? -18.391 2.893 14.484 1 95.06 37 GLY B O 1
ATOM 2168 N N . VAL B 1 38 ? -16.422 2.449 15.32 1 97.25 38 VAL B N 1
ATOM 2169 C CA . VAL B 1 38 ? -15.844 3.719 14.898 1 97.25 38 VAL B CA 1
ATOM 2170 C C . VAL B 1 38 ? -15.312 3.596 13.477 1 97.25 38 VAL B C 1
ATOM 2172 O O . VAL B 1 38 ? -14.617 2.627 13.141 1 97.25 38 VAL B O 1
ATOM 2175 N N . ILE B 1 39 ? -15.664 4.512 12.609 1 98 39 ILE B N 1
ATOM 2176 C CA . ILE B 1 39 ? -15.078 4.586 11.273 1 98 39 ILE B CA 1
ATOM 2177 C C . ILE B 1 39 ? -13.641 5.09 11.367 1 98 39 ILE B C 1
ATOM 2179 O O . ILE B 1 39 ? -13.398 6.199 11.852 1 98 39 ILE B O 1
ATOM 2183 N N . VAL B 1 40 ? -12.75 4.289 10.961 1 98.62 40 VAL B N 1
ATOM 2184 C CA . VAL B 1 40 ? -11.344 4.676 10.984 1 98.62 40 VAL B CA 1
ATOM 2185 C C . VAL B 1 40 ? -10.914 5.145 9.594 1 98.62 40 VAL B C 1
ATOM 2187 O O . VAL B 1 40 ? -11.102 4.434 8.609 1 98.62 40 VAL B O 1
ATOM 2190 N N . VAL B 1 41 ? -10.344 6.336 9.5 1 98.88 41 VAL B N 1
ATOM 2191 C CA . VAL B 1 41 ? -9.875 6.918 8.242 1 98.88 41 VAL B CA 1
ATOM 2192 C C . VAL B 1 41 ? -8.359 7.117 8.305 1 98.88 41 VAL B C 1
ATOM 2194 O O . VAL B 1 41 ? -7.852 7.785 9.203 1 98.88 41 VAL B O 1
ATOM 2197 N N . LEU B 1 42 ? -7.664 6.527 7.383 1 98.88 42 LEU B N 1
ATOM 2198 C CA . LEU B 1 42 ? -6.25 6.848 7.227 1 98.88 42 LEU B CA 1
ATOM 2199 C C . LEU B 1 42 ? -6.062 8.047 6.305 1 98.88 42 LEU B C 1
ATOM 2201 O O . LEU B 1 42 ? -6.672 8.117 5.234 1 98.88 42 LEU B O 1
ATOM 2205 N N . VAL B 1 43 ? -5.277 8.977 6.727 1 98.75 43 VAL B N 1
ATOM 2206 C CA . VAL B 1 43 ? -4.992 10.211 6.004 1 98.75 43 VAL B CA 1
ATOM 2207 C C . VAL B 1 43 ? -3.486 10.336 5.777 1 98.75 43 VAL B C 1
ATOM 2209 O O . VAL B 1 43 ? -2.711 10.398 6.738 1 98.75 43 VAL B O 1
ATOM 2212 N N . SER B 1 44 ? -3.057 10.414 4.578 1 98.38 44 SER B N 1
ATOM 2213 C CA . SER B 1 44 ? -1.623 10.453 4.312 1 98.38 44 SER B CA 1
ATOM 2214 C C . SER B 1 44 ? -1.318 11.242 3.041 1 98.38 44 SER B C 1
ATOM 2216 O O . SER B 1 44 ? -2.197 11.438 2.201 1 98.38 44 SER B O 1
ATOM 2218 N N . SER B 1 45 ? -0.098 11.742 2.908 1 98.25 45 SER B N 1
ATOM 2219 C CA . SER B 1 45 ? 0.381 12.367 1.677 1 98.25 45 SER B CA 1
ATOM 2220 C C . SER B 1 45 ? 0.915 11.32 0.703 1 98.25 45 SER B C 1
ATOM 2222 O O . SER B 1 45 ? 1.229 11.633 -0.446 1 98.25 45 SER B O 1
ATOM 2224 N N . ASN B 1 46 ? 0.989 10.07 1.087 1 98.38 46 ASN B N 1
ATOM 2225 C CA . ASN B 1 46 ? 1.405 8.992 0.199 1 98.38 46 ASN B CA 1
ATOM 2226 C C . ASN B 1 46 ? 0.464 8.852 -0.994 1 98.38 46 ASN B C 1
ATOM 2228 O O . ASN B 1 46 ? -0.659 9.352 -0.966 1 98.38 46 ASN B O 1
ATOM 2232 N N . ALA B 1 47 ? 1.025 8.211 -2.057 1 98.81 47 ALA B N 1
ATOM 2233 C CA . ALA B 1 47 ? 0.138 7.848 -3.158 1 98.81 47 ALA B CA 1
ATOM 2234 C C . ALA B 1 47 ? -1.062 7.051 -2.654 1 98.81 47 ALA B C 1
ATOM 2236 O O . ALA B 1 47 ? -0.93 6.215 -1.755 1 98.81 47 ALA B O 1
ATOM 2237 N N . LEU B 1 48 ? -2.221 7.25 -3.254 1 98.88 48 LEU B N 1
ATOM 2238 C CA . LEU B 1 48 ? -3.457 6.652 -2.762 1 98.88 48 LEU B CA 1
ATOM 2239 C C . LEU B 1 48 ? -3.336 5.137 -2.689 1 98.88 48 LEU B C 1
ATOM 2241 O O . LEU B 1 48 ? -3.775 4.52 -1.717 1 98.88 48 LEU B O 1
ATOM 2245 N N . PRO B 1 49 ? -2.785 4.426 -3.678 1 98.81 49 PRO B N 1
ATOM 2246 C CA . PRO B 1 49 ? -2.758 2.961 -3.596 1 98.81 49 PRO B CA 1
ATOM 2247 C C . PRO B 1 49 ? -1.947 2.453 -2.406 1 98.81 49 PRO B C 1
ATOM 2249 O O . PRO B 1 49 ? -2.24 1.384 -1.866 1 98.81 49 PRO B O 1
ATOM 2252 N N . VAL B 1 50 ? -0.932 3.193 -1.985 1 98.81 50 VAL B N 1
ATOM 2253 C CA . VAL B 1 50 ? -0.186 2.832 -0.784 1 98.81 50 VAL B CA 1
ATOM 2254 C C . VAL B 1 50 ? -1.102 2.912 0.436 1 98.81 50 VAL B C 1
ATOM 2256 O O . VAL B 1 50 ? -1.165 1.974 1.234 1 98.81 50 VAL B O 1
ATOM 2259 N N . VAL B 1 51 ? -1.857 3.941 0.496 1 98.81 51 VAL B N 1
ATOM 2260 C CA . VAL B 1 51 ? -2.705 4.195 1.657 1 98.81 51 VAL B CA 1
ATOM 2261 C C . VAL B 1 51 ? -3.84 3.174 1.701 1 98.81 51 VAL B C 1
ATOM 2263 O O . VAL B 1 51 ? -4.121 2.594 2.752 1 98.81 51 VAL B O 1
ATOM 2266 N N . VAL B 1 52 ? -4.48 2.957 0.593 1 98.75 52 VAL B N 1
ATOM 2267 C CA . VAL B 1 52 ? -5.602 2.021 0.522 1 98.75 52 VAL B CA 1
ATOM 2268 C C . VAL B 1 52 ? -5.105 0.602 0.785 1 98.75 52 VAL B C 1
ATOM 2270 O O . VAL B 1 52 ? -5.758 -0.171 1.488 1 98.75 52 VAL B O 1
ATOM 2273 N N . GLY B 1 53 ? -3.939 0.268 0.177 1 98.44 53 GLY B N 1
ATOM 2274 C CA . GLY B 1 53 ? -3.354 -1.026 0.483 1 98.44 53 GLY B CA 1
ATOM 2275 C C . GLY B 1 53 ? -3.129 -1.244 1.968 1 98.44 53 GLY B C 1
ATOM 2276 O O . GLY B 1 53 ? -3.535 -2.27 2.518 1 98.44 53 GLY B O 1
ATOM 2277 N N . LEU B 1 54 ? -2.52 -0.276 2.578 1 98.31 54 LEU B N 1
ATOM 2278 C CA . LEU B 1 54 ? -2.262 -0.368 4.012 1 98.31 54 LEU B CA 1
ATOM 2279 C C . LEU B 1 54 ? -3.564 -0.532 4.789 1 98.31 54 LEU B C 1
ATOM 2281 O O . LEU B 1 54 ? -3.672 -1.405 5.652 1 98.31 54 LEU B O 1
ATOM 2285 N N . LYS B 1 55 ? -4.512 0.296 4.504 1 98 55 LYS B N 1
ATOM 2286 C CA . LYS B 1 55 ? -5.809 0.267 5.172 1 98 55 LYS B CA 1
ATOM 2287 C C . LYS B 1 55 ? -6.438 -1.122 5.094 1 98 55 LYS B C 1
ATOM 2289 O O . LYS B 1 55 ? -6.879 -1.667 6.105 1 98 55 LYS B O 1
ATOM 2294 N N . LYS B 1 56 ? -6.426 -1.7 3.932 1 97.25 56 LYS B N 1
ATOM 2295 C CA . LYS B 1 56 ? -7.035 -3.01 3.717 1 97.25 56 LYS B CA 1
ATOM 2296 C C . LYS B 1 56 ? -6.27 -4.102 4.461 1 97.25 56 LYS B C 1
ATOM 2298 O O . LYS B 1 56 ? -6.867 -4.918 5.164 1 97.25 56 LYS B O 1
ATOM 2303 N N . TYR B 1 57 ? -5.004 -4.07 4.395 1 97.75 57 TYR B N 1
ATOM 2304 C CA . TYR B 1 57 ? -4.207 -5.176 4.914 1 97.75 57 TYR B CA 1
ATOM 2305 C C . TYR B 1 57 ? -4.062 -5.078 6.43 1 97.75 57 TYR B C 1
ATOM 2307 O O . TYR B 1 57 ? -3.791 -6.078 7.098 1 97.75 57 TYR B O 1
ATOM 2315 N N . ILE B 1 58 ? -4.246 -3.893 6.961 1 97 58 ILE B N 1
ATOM 2316 C CA . ILE B 1 58 ? -4.223 -3.82 8.414 1 97 58 ILE B CA 1
ATOM 2317 C C . ILE B 1 58 ? -5.598 -4.172 8.977 1 97 58 ILE B C 1
ATOM 2319 O O . ILE B 1 58 ? -5.766 -4.316 10.188 1 97 58 ILE B O 1
ATOM 2323 N N . GLY B 1 59 ? -6.582 -4.277 8.148 1 96.56 59 GLY B N 1
ATOM 2324 C CA . GLY B 1 59 ? -7.875 -4.816 8.547 1 96.56 59 GLY B CA 1
ATOM 2325 C C . GLY B 1 59 ? -8.906 -3.744 8.844 1 96.56 59 GLY B C 1
ATOM 2326 O O . GLY B 1 59 ? -9.75 -3.912 9.727 1 96.56 59 GLY B O 1
ATOM 2327 N N . LEU B 1 60 ? -8.789 -2.623 8.141 1 97.38 60 LEU B N 1
ATOM 2328 C CA . LEU B 1 60 ? -9.758 -1.54 8.305 1 97.38 60 LEU B CA 1
ATOM 2329 C C . LEU B 1 60 ? -10.719 -1.484 7.121 1 97.38 60 LEU B C 1
ATOM 2331 O O . LEU B 1 60 ? -10.359 -1.882 6.012 1 97.38 60 LEU B O 1
ATOM 2335 N N . SER B 1 61 ? -11.922 -0.966 7.344 1 95.5 61 SER B N 1
ATOM 2336 C CA . SER B 1 61 ? -12.945 -0.976 6.305 1 95.5 61 SER B CA 1
ATOM 2337 C C . SER B 1 61 ? -13.352 0.442 5.914 1 95.5 61 SER B C 1
ATOM 2339 O O . SER B 1 61 ? -14.055 0.642 4.922 1 95.5 61 SER B O 1
ATOM 2341 N N . GLY B 1 62 ? -12.914 1.452 6.645 1 96.25 62 GLY B N 1
ATOM 2342 C CA . GLY B 1 62 ? -13.32 2.826 6.391 1 96.25 62 GLY B CA 1
ATOM 2343 C C . GLY B 1 62 ? -12.633 3.432 5.176 1 96.25 62 GLY B C 1
ATOM 2344 O O . GLY B 1 62 ? -11.875 2.756 4.484 1 96.25 62 GLY B O 1
ATOM 2345 N N . PRO B 1 63 ? -12.984 4.703 4.867 1 98.5 63 PRO B N 1
ATOM 2346 C CA . PRO B 1 63 ? -12.352 5.406 3.748 1 98.5 63 PRO B CA 1
ATOM 2347 C C . PRO B 1 63 ? -10.875 5.691 3.99 1 98.5 63 PRO B C 1
ATOM 2349 O O . PRO B 1 63 ? -10.375 5.473 5.098 1 98.5 63 PRO B O 1
ATOM 2352 N N . ALA B 1 64 ? -10.242 6.062 2.973 1 98.81 64 ALA B N 1
ATOM 2353 C CA . ALA B 1 64 ? -8.836 6.453 3.035 1 98.81 64 ALA B CA 1
ATOM 2354 C C . ALA B 1 64 ? -8.57 7.684 2.174 1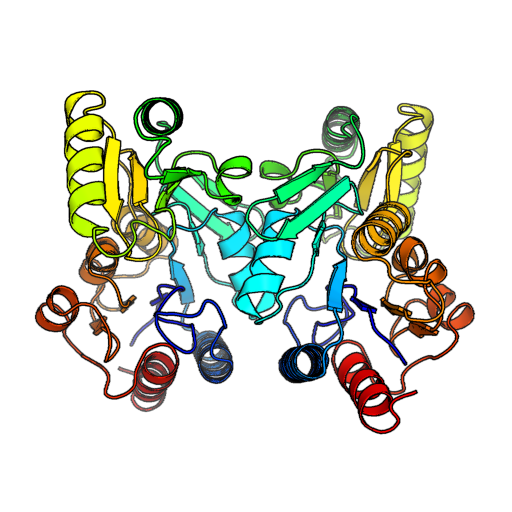 98.81 64 ALA B C 1
ATOM 2356 O O . ALA B 1 64 ? -9.219 7.883 1.146 1 98.81 64 ALA B O 1
ATOM 2357 N N . ILE B 1 65 ? -7.672 8.5 2.641 1 98.94 65 ILE B N 1
ATOM 2358 C CA . ILE B 1 65 ? -7.281 9.727 1.947 1 98.94 65 ILE B CA 1
ATOM 2359 C C . ILE B 1 65 ? -5.809 9.641 1.549 1 98.94 65 ILE B C 1
ATOM 2361 O O . ILE B 1 65 ? -4.945 9.375 2.387 1 98.94 65 ILE B O 1
ATOM 2365 N N . GLY B 1 66 ? -5.531 9.82 0.308 1 98.81 66 GLY B N 1
ATOM 2366 C CA . GLY B 1 66 ? -4.164 9.859 -0.18 1 98.81 66 GLY B CA 1
ATOM 2367 C C . GLY B 1 66 ? -3.83 11.141 -0.916 1 98.81 66 GLY B C 1
ATOM 2368 O O . GLY B 1 66 ? -4.684 12.016 -1.071 1 98.81 66 GLY B O 1
ATOM 2369 N N . GLU B 1 67 ? -2.547 11.273 -1.289 1 98.62 6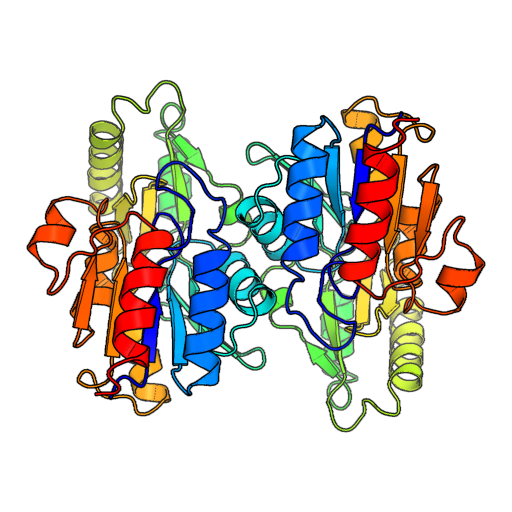7 GLU B N 1
ATOM 2370 C CA . GLU B 1 67 ? -2.051 12.414 -2.051 1 98.62 67 GLU B CA 1
ATOM 2371 C C . GLU B 1 67 ? -2.469 13.734 -1.404 1 98.62 67 GLU B C 1
ATOM 2373 O O . GLU B 1 67 ? -3.043 14.602 -2.064 1 98.62 67 GLU B O 1
ATOM 2378 N N . THR B 1 68 ? -2.219 13.828 -0.119 1 98.12 68 THR B N 1
ATOM 2379 C CA . THR B 1 68 ? -2.438 15.039 0.657 1 98.12 68 THR B CA 1
ATOM 2380 C C . THR B 1 68 ? -3.881 15.516 0.524 1 98.12 68 THR B C 1
ATOM 2382 O O . THR B 1 68 ? -4.141 16.719 0.456 1 98.12 68 THR B O 1
ATOM 2385 N N . GLY B 1 69 ? -4.801 14.57 0.284 1 98.69 69 GLY B N 1
ATOM 2386 C CA . GLY B 1 69 ? -6.215 14.922 0.24 1 98.69 69 GLY B CA 1
ATOM 2387 C C . GLY B 1 69 ? -6.762 15.008 -1.172 1 98.69 69 GLY B C 1
ATOM 2388 O O . GLY B 1 69 ? -7.973 15.148 -1.365 1 98.69 69 GLY B O 1
ATOM 2389 N N . ALA B 1 70 ? -5.965 14.844 -2.182 1 98.81 70 ALA B N 1
ATOM 2390 C CA . ALA B 1 70 ? -6.402 15.008 -3.564 1 98.81 70 ALA B CA 1
ATOM 2391 C C . ALA B 1 70 ? -7.281 13.836 -4 1 98.81 70 ALA B C 1
ATOM 2393 O O . ALA B 1 70 ? -8.047 13.953 -4.961 1 98.81 70 ALA B O 1
ATOM 2394 N N . LEU B 1 71 ? -7.129 12.727 -3.311 1 98.88 71 LEU B N 1
ATOM 2395 C CA . LEU B 1 71 ? -7.906 11.539 -3.648 1 98.88 71 LEU B CA 1
ATOM 2396 C C . LEU B 1 71 ? -8.5 10.906 -2.396 1 98.88 71 LEU B C 1
ATOM 2398 O O . LEU B 1 71 ? -7.836 10.82 -1.36 1 98.88 71 LEU B O 1
ATOM 2402 N N . ILE B 1 72 ? -9.719 10.445 -2.525 1 98.94 72 ILE B N 1
ATOM 2403 C CA . ILE B 1 72 ? -10.438 9.719 -1.479 1 98.94 72 ILE B CA 1
ATOM 2404 C C . ILE B 1 72 ? -10.859 8.344 -1.997 1 98.94 72 ILE B C 1
ATOM 2406 O O . ILE B 1 72 ? -11.398 8.234 -3.1 1 98.94 72 ILE B O 1
ATOM 2410 N N . TYR B 1 73 ? -10.531 7.336 -1.292 1 98.81 73 TYR B N 1
ATOM 2411 C CA . TYR B 1 73 ? -11.102 6.008 -1.489 1 98.81 73 TYR B CA 1
ATOM 2412 C C . TYR B 1 73 ? -12.227 5.746 -0.495 1 98.81 73 TYR B C 1
ATOM 2414 O O . TYR B 1 73 ? -12 5.707 0.716 1 98.81 73 TYR B O 1
ATOM 2422 N N . TYR B 1 74 ? -13.453 5.473 -0.904 1 97.62 74 TYR B N 1
ATOM 2423 C CA . TYR B 1 74 ? -14.609 5.312 -0.032 1 97.62 74 TYR B CA 1
ATOM 2424 C C . TYR B 1 74 ? -14.891 3.838 0.233 1 97.62 74 TYR B C 1
ATOM 2426 O O . TYR B 1 74 ? -15.727 3.502 1.078 1 97.62 74 TYR B O 1
ATOM 2434 N N . GLY B 1 75 ? -14.281 2.961 -0.441 1 93.56 75 GLY B N 1
ATOM 2435 C CA . GLY B 1 75 ? -14.617 1.547 -0.418 1 93.56 75 GLY B CA 1
ATOM 2436 C C . GLY B 1 75 ? -15.344 1.087 -1.668 1 93.56 75 GLY B C 1
ATOM 2437 O O . GLY B 1 75 ? -15.742 1.906 -2.496 1 93.56 75 GLY B O 1
ATOM 2438 N N . GLU B 1 76 ? -15.383 -0.26 -1.92 1 87.81 76 GLU B N 1
ATOM 2439 C CA . GLU B 1 76 ? -16.094 -0.855 -3.049 1 87.81 76 GLU B CA 1
ATOM 2440 C C . GLU B 1 76 ? -15.594 -0.293 -4.375 1 87.81 76 GLU B C 1
ATOM 2442 O O . GLU B 1 76 ? -16.391 0.129 -5.219 1 87.81 76 GLU B O 1
ATOM 2447 N N . GLU B 1 77 ? -14.43 -0.055 -4.48 1 88.38 77 GLU B N 1
ATOM 2448 C CA . GLU B 1 77 ? -13.734 0.323 -5.703 1 88.38 77 GLU B CA 1
ATOM 2449 C C . GLU B 1 77 ? -13.969 1.79 -6.047 1 88.38 77 GLU B C 1
ATOM 2451 O O . GLU B 1 77 ? -13.648 2.236 -7.152 1 88.38 77 GLU B O 1
ATOM 2456 N N . GLU B 1 78 ? -14.523 2.596 -5.129 1 95 78 GLU B N 1
ATOM 2457 C CA . GLU B 1 78 ? -14.867 3.982 -5.43 1 95 78 GLU B CA 1
ATOM 2458 C C . GLU B 1 78 ? -13.742 4.93 -5.027 1 95 78 GLU B C 1
ATOM 2460 O O . GLU B 1 78 ? -13.422 5.059 -3.846 1 95 78 GLU B O 1
ATOM 2465 N N . ILE B 1 79 ? -13.203 5.578 -6.016 1 98.06 79 ILE B N 1
ATOM 2466 C CA . ILE B 1 79 ? -12.195 6.617 -5.828 1 98.06 79 ILE B CA 1
ATOM 2467 C C . ILE B 1 79 ? -12.719 7.953 -6.344 1 98.06 79 ILE B C 1
ATOM 2469 O O . ILE B 1 79 ? -13.273 8.023 -7.449 1 98.06 79 ILE B O 1
ATOM 2473 N N . VAL B 1 80 ? -12.562 9.016 -5.516 1 98.25 80 VAL B N 1
ATOM 2474 C CA . VAL B 1 80 ? -13.008 10.352 -5.891 1 98.25 80 VAL B CA 1
ATOM 2475 C C . VAL B 1 80 ? -11.852 11.336 -5.781 1 98.25 80 VAL B C 1
ATOM 2477 O O . VAL B 1 80 ? -11.117 11.328 -4.793 1 98.25 80 VAL B O 1
ATOM 2480 N N . ALA B 1 81 ? -11.711 12.133 -6.789 1 98.56 81 ALA B N 1
ATOM 2481 C CA . ALA B 1 81 ? -10.75 13.234 -6.75 1 98.56 81 ALA B CA 1
ATOM 2482 C C . ALA B 1 81 ? -11.383 14.492 -6.172 1 98.56 81 ALA B C 1
ATOM 2484 O O . ALA B 1 81 ? -12.531 14.812 -6.473 1 98.56 81 ALA B O 1
ATOM 2485 N N . THR B 1 82 ? -10.562 15.188 -5.375 1 98.62 82 THR B N 1
ATOM 2486 C CA . THR B 1 82 ? -11.078 16.422 -4.797 1 98.62 82 THR B CA 1
ATOM 2487 C C . THR B 1 82 ? -10.562 17.641 -5.566 1 98.62 82 THR B C 1
ATOM 2489 O O . THR B 1 82 ? -10.781 18.781 -5.156 1 98.62 82 THR B O 1
ATOM 2492 N N . THR B 1 83 ? -9.875 17.453 -6.582 1 98.69 83 THR B N 1
ATOM 2493 C CA . THR B 1 83 ? -9.32 18.484 -7.445 1 98.69 83 THR B CA 1
ATOM 2494 C C . THR B 1 83 ? -9.25 18 -8.891 1 98.69 83 THR B C 1
ATOM 2496 O O . THR B 1 83 ? -9.242 16.797 -9.156 1 98.69 83 THR B O 1
ATOM 2499 N N . LYS B 1 84 ? -9.227 18.953 -9.789 1 97.5 84 LYS B N 1
ATOM 2500 C CA . LYS B 1 84 ? -9.023 18.625 -11.195 1 97.5 84 LYS B CA 1
ATOM 2501 C C . LYS B 1 84 ? -7.605 18.969 -11.641 1 97.5 84 LYS B C 1
ATOM 2503 O O . LYS B 1 84 ? -7.227 18.719 -12.781 1 97.5 84 LYS B O 1
ATOM 2508 N N . TYR B 1 85 ? -6.816 19.594 -10.742 1 98.12 85 TYR B N 1
ATOM 2509 C CA . TYR B 1 85 ? -5.48 20.062 -11.094 1 98.12 85 TYR B CA 1
ATOM 2510 C C . TYR B 1 85 ? -4.426 19.031 -10.742 1 98.12 85 TYR B C 1
ATOM 2512 O O . TYR B 1 85 ? -4.688 18.109 -9.969 1 98.12 85 TYR B O 1
ATOM 2520 N N . SER B 1 86 ? -3.299 19.172 -11.375 1 98.69 86 SER B N 1
ATOM 2521 C CA . SER B 1 86 ? -2.141 18.312 -11.125 1 98.69 86 SER B CA 1
ATOM 2522 C C . SER B 1 86 ? -0.881 19.141 -10.906 1 98.69 86 SER B C 1
ATOM 2524 O O . SER B 1 86 ? -0.668 20.156 -11.578 1 98.69 86 SER B O 1
ATOM 2526 N N . ALA B 1 87 ? -0.069 18.703 -10.008 1 98.88 87 ALA B N 1
ATOM 2527 C CA . ALA B 1 87 ? 1.185 19.391 -9.727 1 98.88 87 ALA B CA 1
ATOM 2528 C C . ALA B 1 87 ? 2.312 18.859 -10.609 1 98.88 87 ALA B C 1
ATOM 2530 O O . ALA B 1 87 ? 3.486 19.172 -10.375 1 98.88 87 ALA B O 1
ATOM 2531 N N . LYS B 1 88 ? 2.025 18.109 -11.617 1 98.81 88 LYS B N 1
ATOM 2532 C CA . LYS B 1 88 ? 3.025 17.391 -12.406 1 98.81 88 LYS B CA 1
ATOM 2533 C C . LYS B 1 88 ? 4.023 18.359 -13.039 1 98.81 88 LYS B C 1
ATOM 2535 O O . LYS B 1 88 ? 5.234 18.141 -12.977 1 98.81 88 LYS B O 1
ATOM 2540 N N . GLN B 1 89 ? 3.535 19.406 -13.609 1 98.75 89 GLN B N 1
ATOM 2541 C CA . GLN B 1 89 ? 4.434 20.328 -14.289 1 98.75 89 GLN B CA 1
ATOM 2542 C C . GLN B 1 89 ? 5.387 21 -13.297 1 98.75 89 GLN B C 1
ATOM 2544 O O . GLN B 1 89 ? 6.578 21.141 -13.578 1 98.75 89 GLN B O 1
ATOM 2549 N N . ALA B 1 90 ? 4.809 21.438 -12.172 1 98.88 90 ALA B N 1
ATOM 2550 C CA . ALA B 1 90 ? 5.652 22.031 -11.133 1 98.88 90 ALA B CA 1
ATOM 2551 C C . ALA B 1 90 ? 6.711 21.031 -10.664 1 98.88 90 ALA B C 1
ATOM 2553 O O . ALA B 1 90 ? 7.871 21.406 -10.469 1 98.88 90 ALA B O 1
ATOM 2554 N N . TYR B 1 91 ? 6.309 19.812 -10.547 1 98.81 91 TYR B N 1
ATOM 2555 C CA . TYR B 1 91 ? 7.203 18.75 -10.117 1 98.81 91 TYR B CA 1
ATOM 2556 C C . TYR B 1 91 ? 8.359 18.578 -11.102 1 98.81 91 TYR B C 1
ATOM 2558 O O . TYR B 1 91 ? 9.523 18.531 -10.695 1 98.81 91 TYR B O 1
ATOM 2566 N N . LEU B 1 92 ? 8.008 18.484 -12.352 1 98.75 92 LEU B N 1
ATOM 2567 C CA . LEU B 1 92 ? 9.023 18.297 -13.375 1 98.75 92 LEU B CA 1
ATOM 2568 C C . LEU B 1 92 ? 9.984 19.484 -13.414 1 98.75 92 LEU B C 1
ATOM 2570 O O . LEU B 1 92 ? 11.195 19.312 -13.578 1 98.75 92 LEU B O 1
ATOM 2574 N N . ASP B 1 93 ? 9.422 20.641 -13.203 1 98.81 93 ASP B N 1
ATOM 2575 C CA . ASP B 1 93 ? 10.234 21.859 -13.18 1 98.81 93 ASP B CA 1
ATOM 2576 C C . ASP B 1 93 ? 11.219 21.844 -12.008 1 98.81 93 ASP B C 1
ATOM 2578 O O . ASP B 1 93 ? 12.391 22.188 -12.172 1 98.81 93 ASP B O 1
ATOM 2582 N N . VAL B 1 94 ? 10.758 21.469 -10.859 1 98.81 94 VAL B N 1
ATOM 2583 C CA . VAL B 1 94 ? 11.602 21.422 -9.672 1 98.81 94 VAL B CA 1
ATOM 2584 C C . VAL B 1 94 ? 12.711 20.375 -9.859 1 98.81 94 VAL B C 1
ATOM 2586 O O . VAL B 1 94 ? 13.859 20.609 -9.477 1 98.81 94 VAL B O 1
ATOM 2589 N N . LEU B 1 95 ? 12.344 19.266 -10.398 1 97.94 95 LEU B N 1
ATOM 2590 C CA . LEU B 1 95 ? 13.32 18.203 -10.625 1 97.94 95 LEU B CA 1
ATOM 2591 C C . LEU B 1 95 ? 14.445 18.688 -11.531 1 97.94 95 LEU B C 1
ATOM 2593 O O . LEU B 1 95 ? 15.609 18.328 -11.336 1 97.94 95 LEU B O 1
ATOM 2597 N N . GLU B 1 96 ? 14.086 19.391 -12.508 1 98.19 96 GLU B N 1
ATOM 2598 C CA . GLU B 1 96 ? 15.078 19.922 -13.438 1 98.19 96 GLU B CA 1
ATOM 2599 C C . GLU B 1 96 ? 15.953 20.984 -12.773 1 98.19 96 GLU B C 1
ATOM 2601 O O . GLU B 1 96 ? 17.172 20.938 -12.867 1 98.19 96 GLU B O 1
ATOM 2606 N N . LYS B 1 97 ? 15.359 21.891 -12.086 1 98.31 97 LYS B N 1
ATOM 2607 C CA . LYS B 1 97 ? 16.047 23.078 -11.57 1 98.31 97 LYS B CA 1
ATOM 2608 C C . LYS B 1 97 ? 16.828 22.734 -10.305 1 98.31 97 LYS B C 1
ATOM 2610 O O . LYS B 1 97 ? 17.891 23.312 -10.055 1 98.31 97 LYS B O 1
ATOM 2615 N N . TYR B 1 98 ? 16.297 21.859 -9.523 1 98.44 98 TYR B N 1
ATOM 2616 C CA . TYR B 1 98 ? 16.875 21.625 -8.211 1 98.44 98 TYR B CA 1
ATOM 2617 C C . TYR B 1 98 ? 17.312 20.172 -8.055 1 98.44 98 TYR B C 1
ATOM 2619 O O . TYR B 1 98 ? 17.234 19.609 -6.957 1 98.44 98 TYR B O 1
ATOM 2627 N N . ASN B 1 99 ? 17.75 19.547 -9.133 1 97.69 99 ASN B N 1
ATOM 2628 C CA . ASN B 1 99 ? 18.156 18.141 -9.164 1 97.69 99 ASN B CA 1
ATOM 2629 C C . ASN B 1 99 ? 19.328 17.875 -8.219 1 97.69 99 ASN B C 1
ATOM 2631 O O . ASN B 1 99 ? 19.5 16.75 -7.746 1 97.69 99 ASN B O 1
ATOM 2635 N N . GLU B 1 100 ? 20.078 18.859 -7.934 1 97.88 100 GLU B N 1
ATOM 2636 C CA . GLU B 1 100 ? 21.203 18.719 -7.012 1 97.88 100 GLU B CA 1
ATOM 2637 C C . GLU B 1 100 ? 20.719 18.406 -5.598 1 97.88 100 GLU B C 1
ATOM 2639 O O . GLU B 1 100 ? 21.359 17.641 -4.875 1 97.88 100 GLU B O 1
ATOM 2644 N N . TYR B 1 101 ? 19.562 18.938 -5.258 1 98.44 101 TYR B N 1
ATOM 2645 C CA . TYR B 1 101 ? 19.125 18.906 -3.865 1 98.44 101 TYR B CA 1
ATOM 2646 C C . TYR B 1 101 ? 18.078 17.812 -3.646 1 98.44 101 TYR B C 1
ATOM 2648 O O . TYR B 1 101 ? 17.953 17.281 -2.541 1 98.44 101 TYR B O 1
ATOM 2656 N N . VAL B 1 102 ? 17.312 17.562 -4.723 1 98.5 102 VAL B N 1
ATOM 2657 C CA . VAL B 1 102 ? 16.156 16.703 -4.512 1 98.5 102 VAL B CA 1
ATOM 2658 C C . VAL B 1 102 ? 16.047 15.688 -5.652 1 98.5 102 VAL B C 1
ATOM 2660 O O . VAL B 1 102 ? 16.625 15.883 -6.719 1 98.5 102 VAL B O 1
ATOM 2663 N N . TYR B 1 103 ? 15.391 14.586 -5.367 1 98.19 103 TYR B N 1
ATOM 2664 C CA . TYR B 1 103 ? 14.992 13.609 -6.371 1 98.19 103 TYR B CA 1
ATOM 2665 C C . TYR B 1 103 ? 13.547 13.172 -6.156 1 98.19 103 TYR B C 1
ATOM 2667 O O . TYR B 1 103 ? 12.961 13.43 -5.102 1 98.19 103 TYR B O 1
ATOM 2675 N N . GLY B 1 104 ? 12.953 12.617 -7.168 1 98.06 104 GLY B N 1
ATOM 2676 C CA . GLY B 1 104 ? 11.547 12.234 -7.105 1 98.06 104 GLY B CA 1
ATOM 2677 C C . GLY B 1 104 ? 11.32 10.953 -6.324 1 98.06 104 GLY B C 1
ATOM 2678 O O . GLY B 1 104 ? 12.117 10.016 -6.41 1 98.06 104 GLY B O 1
ATOM 2679 N N . SER B 1 105 ? 10.227 10.906 -5.562 1 97.94 105 SER B N 1
ATOM 2680 C CA . SER B 1 105 ? 9.789 9.672 -4.91 1 97.94 105 SER B CA 1
ATOM 2681 C C . SER B 1 105 ? 9.391 8.617 -5.934 1 97.94 105 SER B C 1
ATOM 2683 O O . SER B 1 105 ? 8.797 8.938 -6.965 1 97.94 105 SER B O 1
ATOM 2685 N N . TRP B 1 106 ? 9.586 7.305 -5.582 1 97.75 106 TRP B N 1
ATOM 2686 C CA . TRP B 1 106 ? 9.133 6.211 -6.43 1 97.75 106 TRP B CA 1
ATOM 2687 C C . TRP B 1 106 ? 7.617 6.25 -6.602 1 97.75 106 TRP B C 1
ATOM 2689 O O . TRP B 1 106 ? 7.086 5.797 -7.617 1 97.75 106 TRP B O 1
ATOM 2699 N N . GLN B 1 107 ? 6.961 6.816 -5.664 1 98.44 107 GLN B N 1
ATOM 2700 C CA . GLN B 1 107 ? 5.5 6.84 -5.664 1 98.44 107 GLN B CA 1
ATOM 2701 C C . GLN B 1 107 ? 4.965 7.723 -6.789 1 98.44 107 GLN B C 1
ATOM 2703 O O . GLN B 1 107 ? 3.795 7.613 -7.164 1 98.44 107 GLN B O 1
ATOM 2708 N N . ASN B 1 108 ? 5.801 8.664 -7.266 1 98.62 108 ASN B N 1
ATOM 2709 C CA . ASN B 1 108 ? 5.328 9.633 -8.25 1 98.62 108 ASN B CA 1
ATOM 2710 C C . ASN B 1 108 ? 4.852 8.953 -9.523 1 98.62 108 ASN B C 1
ATOM 2712 O O . ASN B 1 108 ? 4 9.484 -10.242 1 98.62 108 ASN B O 1
ATOM 2716 N N . MET B 1 109 ? 5.359 7.734 -9.766 1 98.06 109 MET B N 1
ATOM 2717 C CA . MET B 1 109 ? 4.938 6.953 -10.93 1 98.06 109 MET B CA 1
ATOM 2718 C C . MET B 1 109 ? 3.471 6.555 -10.812 1 98.06 109 MET B C 1
ATOM 2720 O O . MET B 1 109 ? 2.826 6.246 -11.812 1 98.06 109 MET B O 1
ATOM 2724 N N . PHE B 1 110 ? 2.91 6.621 -9.609 1 98.56 110 PHE B N 1
ATOM 2725 C CA . PHE B 1 110 ? 1.563 6.125 -9.352 1 98.56 110 PHE B CA 1
ATOM 2726 C C . PHE B 1 110 ? 0.688 7.219 -8.75 1 98.56 110 PHE B C 1
ATOM 2728 O O . PHE B 1 110 ? -0.322 6.93 -8.109 1 98.56 110 PHE B O 1
ATOM 2735 N N . ARG B 1 111 ? 1.098 8.445 -8.82 1 98.69 111 ARG B N 1
ATOM 2736 C CA . ARG B 1 111 ? 0.334 9.594 -8.336 1 98.69 111 ARG B CA 1
ATOM 2737 C C . ARG B 1 111 ? -0.423 10.266 -9.477 1 98.69 111 ARG B C 1
ATOM 2739 O O . ARG B 1 111 ? -0.023 10.164 -10.641 1 98.69 111 ARG B O 1
ATOM 2746 N N . LEU B 1 112 ? -1.521 10.953 -9.094 1 98.69 112 LEU B N 1
ATOM 2747 C CA . LEU B 1 112 ? -2.35 11.586 -10.109 1 98.69 112 LEU B CA 1
ATOM 2748 C C . LEU B 1 112 ? -2.299 13.109 -9.984 1 98.69 112 LEU B C 1
ATOM 2750 O O . LEU B 1 112 ? -2.307 13.82 -10.992 1 98.69 112 LEU B O 1
ATOM 2754 N N . HIS B 1 113 ? -2.24 13.664 -8.703 1 98.88 113 HIS B N 1
ATOM 2755 C CA . HIS B 1 113 ? -2.451 15.102 -8.539 1 98.88 113 HIS B CA 1
ATOM 2756 C C . HIS B 1 113 ? -1.321 15.734 -7.73 1 98.88 113 HIS B C 1
ATOM 2758 O O . HIS B 1 113 ? -0.859 16.828 -8.055 1 98.88 113 HIS B O 1
ATOM 2764 N N . ASP B 1 114 ? -0.91 15.094 -6.746 1 98.44 114 ASP B N 1
ATOM 2765 C CA . ASP B 1 114 ? 0.17 15.492 -5.848 1 98.44 114 ASP B CA 1
ATOM 2766 C C . ASP B 1 114 ? 1.475 14.789 -6.211 1 98.44 114 ASP B C 1
ATOM 2768 O O . ASP B 1 114 ? 1.46 13.641 -6.668 1 98.44 114 ASP B O 1
ATOM 2772 N N . TYR B 1 115 ? 2.578 15.484 -5.992 1 98.81 115 TYR B N 1
ATOM 2773 C CA . TYR B 1 115 ? 3.879 14.875 -6.25 1 98.81 115 TYR B CA 1
ATOM 2774 C C . TYR B 1 115 ? 4.844 15.148 -5.102 1 98.81 115 TYR B C 1
ATOM 2776 O O . TYR B 1 115 ? 4.723 16.156 -4.406 1 98.81 115 TYR B O 1
ATOM 2784 N N . ALA B 1 116 ? 5.781 14.203 -4.949 1 98.62 116 ALA B N 1
ATOM 2785 C CA . ALA B 1 116 ? 6.648 14.258 -3.777 1 98.62 116 ALA B CA 1
ATOM 2786 C C . ALA B 1 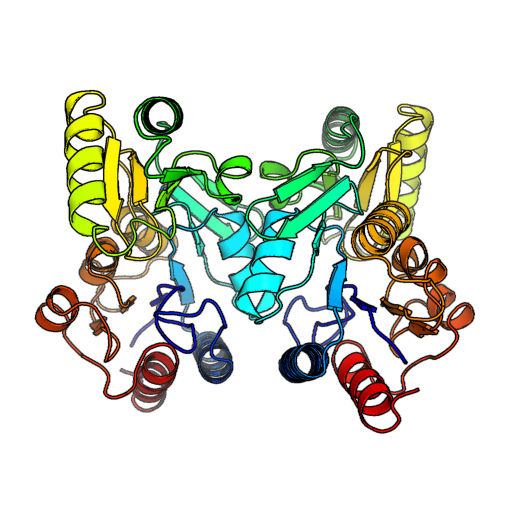116 ? 8.117 14.258 -4.184 1 98.62 116 ALA B C 1
ATOM 2788 O O . ALA B 1 116 ? 8.516 13.555 -5.117 1 98.62 116 ALA B O 1
ATOM 2789 N N . LEU B 1 117 ? 8.906 15.07 -3.494 1 98.5 117 LEU B N 1
ATOM 2790 C CA . LEU B 1 117 ? 10.352 15.156 -3.662 1 98.5 117 LEU B CA 1
ATOM 2791 C C . LEU B 1 117 ? 11.078 14.766 -2.375 1 98.5 117 LEU B C 1
ATOM 2793 O O . LEU B 1 117 ? 10.633 15.125 -1.279 1 98.5 117 LEU B O 1
ATOM 2797 N N . LYS B 1 118 ? 12.078 14.031 -2.533 1 97.75 118 LYS B N 1
ATOM 2798 C CA . LYS B 1 118 ? 12.945 13.688 -1.415 1 97.75 118 LYS B CA 1
ATOM 2799 C C . LYS B 1 118 ? 14.234 14.5 -1.45 1 97.75 118 LYS B C 1
ATOM 2801 O O . LYS B 1 118 ? 14.805 14.734 -2.521 1 97.75 118 LYS B O 1
ATOM 2806 N N . ILE B 1 119 ? 14.617 14.945 -0.296 1 97.88 119 ILE B N 1
ATOM 2807 C CA . ILE B 1 119 ? 15.883 15.664 -0.19 1 97.88 119 ILE B CA 1
ATOM 2808 C C . ILE B 1 119 ? 17.047 14.672 -0.136 1 97.88 119 ILE B C 1
ATOM 2810 O O . ILE B 1 119 ? 16.984 13.688 0.609 1 97.88 119 ILE B O 1
ATOM 2814 N N . ARG B 1 120 ? 18.031 14.938 -0.909 1 97.62 120 ARG B N 1
ATOM 2815 C CA . ARG B 1 120 ? 19.188 14.055 -0.936 1 97.62 120 ARG B CA 1
ATOM 2816 C C . ARG B 1 120 ? 19.891 14.023 0.423 1 97.62 120 ARG B C 1
ATOM 2818 O O . ARG B 1 120 ? 19.953 15.039 1.113 1 97.62 120 ARG B O 1
ATOM 2825 N N . LYS B 1 121 ? 20.469 12.875 0.74 1 94.94 121 LYS B N 1
ATOM 2826 C CA . LYS B 1 121 ? 21.016 12.586 2.062 1 94.94 121 LYS B CA 1
ATOM 2827 C C . LYS B 1 121 ? 22.047 13.633 2.471 1 94.94 121 LYS B C 1
ATOM 2829 O O . LYS B 1 121 ? 22.062 14.07 3.621 1 94.94 121 LYS B O 1
ATOM 2834 N N . GLN B 1 122 ? 22.844 14.039 1.594 1 96.12 122 GLN B N 1
ATOM 2835 C CA . GLN B 1 122 ? 23.953 14.945 1.898 1 96.12 122 GLN B CA 1
ATOM 2836 C C . GLN B 1 122 ? 23.422 16.344 2.254 1 96.12 122 GLN B C 1
ATOM 2838 O O . GLN B 1 122 ? 24.172 17.156 2.807 1 96.12 122 GLN B O 1
ATOM 2843 N N . TYR B 1 123 ? 22.141 16.594 2.012 1 97.19 123 TYR B N 1
ATOM 2844 C CA . TYR B 1 123 ? 21.609 17.938 2.244 1 97.19 123 TYR B CA 1
ATOM 2845 C C . TYR B 1 123 ? 20.531 17.906 3.328 1 97.19 123 TYR B C 1
ATOM 2847 O O . TYR B 1 123 ? 19.828 18.906 3.525 1 97.19 123 TYR B O 1
ATOM 2855 N N . LEU B 1 124 ? 20.391 16.859 4.023 1 95 124 LEU B N 1
ATOM 2856 C CA . LEU B 1 124 ? 19.328 16.703 5.016 1 95 124 LEU B CA 1
ATOM 2857 C C . LEU B 1 124 ? 19.531 17.688 6.168 1 95 124 LEU B C 1
ATOM 2859 O O . LEU B 1 124 ? 18.547 18.094 6.801 1 95 124 LEU B O 1
ATOM 2863 N N . SER B 1 125 ? 20.734 18.094 6.426 1 95.75 125 SER B N 1
ATOM 2864 C CA . SER B 1 125 ? 21 19.062 7.469 1 95.75 125 SER B CA 1
ATOM 2865 C C . SER B 1 125 ? 20.469 20.438 7.086 1 95.75 125 SER B C 1
ATOM 2867 O O . SER B 1 125 ? 20.312 21.312 7.945 1 95.75 125 SER B O 1
ATOM 2869 N N . LYS B 1 126 ? 20.172 20.688 5.824 1 97.25 126 LYS B N 1
ATOM 2870 C CA . LYS B 1 126 ? 19.641 21.953 5.32 1 97.25 126 LYS B CA 1
ATOM 2871 C C . LYS B 1 126 ? 18.219 21.781 4.77 1 97.25 126 LYS B C 1
ATOM 2873 O O . LYS B 1 126 ? 17.859 22.406 3.777 1 97.25 126 LYS B O 1
ATOM 2878 N N . ASP B 1 127 ? 17.562 20.844 5.332 1 96.5 127 ASP B N 1
ATOM 2879 C CA . ASP B 1 127 ? 16.25 20.469 4.801 1 96.5 127 ASP B CA 1
ATOM 2880 C C . ASP B 1 127 ? 15.312 21.672 4.781 1 96.5 127 ASP B C 1
ATOM 2882 O O . ASP B 1 127 ? 14.656 21.938 3.775 1 96.5 127 ASP B O 1
ATOM 2886 N N . ASN B 1 128 ? 15.273 22.5 5.793 1 95.94 128 ASN B N 1
ATOM 2887 C CA . ASN B 1 128 ? 14.383 23.641 5.867 1 95.94 128 ASN B CA 1
ATOM 2888 C C . ASN B 1 128 ? 14.734 24.703 4.82 1 95.94 128 ASN B C 1
ATOM 2890 O O . ASN B 1 128 ? 13.844 25.344 4.258 1 95.94 128 ASN B O 1
ATOM 2894 N N . GLU B 1 129 ? 15.977 24.891 4.621 1 97.94 129 GLU B N 1
ATOM 2895 C CA . GLU B 1 129 ? 16.422 25.844 3.609 1 97.94 129 GLU B CA 1
ATOM 2896 C C . GLU B 1 129 ? 16 25.391 2.211 1 97.94 129 GLU B C 1
ATOM 2898 O O . GLU B 1 129 ? 15.531 26.203 1.415 1 97.94 129 GLU B O 1
ATOM 2903 N N . ILE B 1 130 ? 16.234 24.141 1.964 1 98.38 130 ILE B N 1
ATOM 2904 C CA . ILE B 1 130 ? 15.883 23.578 0.662 1 98.38 130 ILE B CA 1
ATOM 2905 C C . ILE B 1 130 ? 14.375 23.656 0.463 1 98.38 130 ILE B C 1
ATOM 2907 O O . ILE B 1 130 ? 13.898 24.047 -0.604 1 98.38 130 ILE B O 1
ATOM 2911 N N . TYR B 1 131 ? 13.656 23.312 1.474 1 98 131 TYR B N 1
ATOM 2912 C CA . TYR B 1 131 ? 12.203 23.422 1.438 1 98 131 TYR B CA 1
ATOM 2913 C C . TYR B 1 131 ? 11.766 24.859 1.116 1 98 131 TYR B C 1
ATOM 2915 O O . TYR B 1 131 ? 10.938 25.078 0.231 1 98 131 TYR B O 1
ATOM 2923 N N . SER B 1 132 ? 12.266 25.797 1.796 1 98.38 132 SER B N 1
ATOM 2924 C CA . SER B 1 132 ? 11.914 27.203 1.592 1 98.38 132 SER B CA 1
ATOM 2925 C C . SER B 1 132 ? 12.211 27.641 0.164 1 98.38 132 SER B C 1
ATOM 2927 O O . SER B 1 132 ? 11.422 28.359 -0.448 1 98.38 132 SER B O 1
ATOM 2929 N N . LEU B 1 133 ? 13.336 27.219 -0.302 1 98.44 133 LEU B N 1
ATOM 2930 C CA . LEU B 1 133 ? 13.758 27.531 -1.66 1 98.44 133 LEU B CA 1
ATOM 2931 C C . LEU B 1 133 ? 12.758 27 -2.684 1 98.44 133 LEU B C 1
ATOM 2933 O O . LEU B 1 133 ? 12.336 27.734 -3.582 1 98.44 133 LEU B O 1
ATOM 2937 N N . ILE B 1 134 ? 12.391 25.812 -2.535 1 98.75 134 ILE B N 1
ATOM 2938 C CA . ILE B 1 134 ? 11.477 25.156 -3.465 1 98.75 134 ILE B CA 1
ATOM 2939 C C . ILE B 1 134 ? 10.086 25.781 -3.334 1 98.75 134 ILE B C 1
ATOM 2941 O O . ILE B 1 134 ? 9.414 26.031 -4.336 1 98.75 134 ILE B O 1
ATOM 2945 N N . LYS B 1 135 ? 9.672 26 -2.148 1 98.69 135 LYS B N 1
ATOM 2946 C CA . LYS B 1 135 ? 8.367 26.609 -1.896 1 98.69 135 LYS B CA 1
ATOM 2947 C C . LYS B 1 135 ? 8.258 27.969 -2.598 1 98.69 135 LYS B C 1
ATOM 2949 O O . LYS B 1 135 ? 7.273 28.219 -3.299 1 98.69 135 LYS B O 1
ATOM 2954 N N . GLU B 1 136 ? 9.203 28.797 -2.369 1 98.62 136 GLU B N 1
ATOM 2955 C CA . GLU B 1 136 ? 9.188 30.125 -2.984 1 98.62 136 GLU B CA 1
ATOM 2956 C C . GLU B 1 136 ? 9.141 30.016 -4.508 1 98.62 136 GLU B C 1
ATOM 2958 O O . GLU B 1 136 ? 8.328 30.688 -5.152 1 98.62 136 GLU B O 1
ATOM 2963 N N . TYR B 1 137 ? 9.961 29.156 -5.059 1 98.75 137 TYR B N 1
ATOM 2964 C CA . TYR B 1 137 ? 10.031 28.984 -6.504 1 98.75 137 TYR B CA 1
ATOM 2965 C C . TYR B 1 137 ? 8.695 28.5 -7.059 1 98.75 137 TYR B C 1
ATOM 2967 O O . TYR B 1 137 ? 8.148 29.109 -7.992 1 98.75 137 TYR B O 1
ATOM 2975 N N . VAL B 1 138 ? 8.141 27.5 -6.461 1 98.88 138 VAL B N 1
ATOM 2976 C CA . VAL B 1 138 ? 6.949 26.828 -6.988 1 98.88 138 VAL B CA 1
ATOM 2977 C C . VAL B 1 138 ? 5.73 27.734 -6.809 1 98.88 138 VAL B C 1
ATOM 2979 O O . VAL B 1 138 ? 4.961 27.938 -7.75 1 98.88 138 VAL B O 1
ATOM 2982 N N . GLU B 1 139 ? 5.574 28.25 -5.641 1 98.62 139 GLU B N 1
ATOM 2983 C CA . GLU B 1 139 ? 4.359 29 -5.367 1 98.62 139 GLU B CA 1
ATOM 2984 C C . GLU B 1 139 ? 4.344 30.328 -6.133 1 98.62 139 GLU B C 1
ATOM 2986 O O . GLU B 1 139 ? 3.277 30.859 -6.43 1 98.62 139 GLU B O 1
ATOM 2991 N N . ASN B 1 140 ? 5.465 30.891 -6.531 1 98.5 140 ASN B N 1
ATOM 2992 C CA . ASN B 1 140 ? 5.527 32.062 -7.371 1 98.5 140 ASN B CA 1
ATOM 2993 C C . ASN B 1 140 ? 5.215 31.75 -8.828 1 98.5 140 ASN B C 1
ATOM 2995 O O . ASN B 1 140 ? 4.469 32.469 -9.484 1 98.5 140 ASN B O 1
ATOM 2999 N N . LYS B 1 141 ? 5.73 30.688 -9.281 1 98.5 141 LYS B N 1
ATOM 3000 C CA . LYS B 1 141 ? 5.602 30.328 -10.688 1 98.5 141 LYS B CA 1
ATOM 3001 C C . LYS B 1 141 ? 4.281 29.625 -10.961 1 98.5 141 LYS B C 1
ATOM 3003 O O . LYS B 1 141 ? 3.703 29.766 -12.039 1 98.5 141 LYS B O 1
ATOM 3008 N N . TYR B 1 142 ? 3.885 28.828 -10.016 1 98.5 142 TYR B N 1
ATOM 3009 C CA . TYR B 1 142 ? 2.646 28.062 -10.117 1 98.5 142 TYR B CA 1
ATOM 3010 C C . TYR B 1 142 ? 1.683 28.438 -9 1 98.5 142 TYR B C 1
ATOM 3012 O O . TYR B 1 142 ? 1.493 27.672 -8.055 1 98.5 142 TYR B O 1
ATOM 3020 N N . PRO B 1 143 ? 0.954 29.531 -9.125 1 97.19 143 PRO B N 1
ATOM 3021 C CA . PRO B 1 143 ? 0.13 30.062 -8.039 1 97.19 143 PRO B CA 1
ATOM 3022 C C . PRO B 1 143 ? -0.977 29.094 -7.613 1 97.19 143 PRO B C 1
ATOM 3024 O O . PRO B 1 143 ? -1.585 29.281 -6.555 1 97.19 143 PRO B O 1
ATOM 3027 N N . TYR B 1 144 ? -1.232 28.047 -8.328 1 97.88 144 TYR B N 1
ATOM 3028 C CA . TYR B 1 144 ? -2.295 27.109 -7.996 1 97.88 144 TYR B CA 1
ATOM 3029 C C . TYR B 1 144 ? -1.736 25.906 -7.25 1 97.88 144 TYR B C 1
ATOM 3031 O O . TYR B 1 144 ? -2.471 24.953 -6.945 1 97.88 144 TYR B O 1
ATOM 3039 N N . ILE B 1 145 ? -0.432 25.922 -6.98 1 98.69 145 ILE B N 1
ATOM 3040 C CA . ILE B 1 145 ? 0.219 24.812 -6.273 1 98.69 145 ILE B CA 1
ATOM 3041 C C . ILE B 1 145 ? 0.734 25.312 -4.922 1 98.69 145 ILE B C 1
ATOM 3043 O O . ILE B 1 145 ? 1.337 26.375 -4.832 1 98.69 145 ILE B O 1
ATOM 3047 N N . LYS B 1 146 ? 0.473 24.547 -3.896 1 98.31 146 LYS B N 1
ATOM 3048 C CA . LYS B 1 146 ? 1.07 24.797 -2.586 1 98.31 146 LYS B CA 1
ATOM 3049 C C . LYS B 1 146 ? 2.145 23.75 -2.273 1 98.31 146 LYS B C 1
ATOM 3051 O O . LYS B 1 146 ? 2.09 22.625 -2.766 1 98.31 146 LYS B O 1
ATOM 3056 N N . VAL B 1 147 ? 3.119 24.188 -1.527 1 98.44 147 VAL B N 1
ATOM 3057 C CA . VAL B 1 147 ? 4.242 23.328 -1.18 1 98.44 147 VAL B CA 1
ATOM 3058 C C . VAL B 1 147 ? 4.277 23.109 0.332 1 98.44 147 VAL B C 1
ATOM 3060 O O . VAL B 1 147 ? 4.152 24.062 1.104 1 98.44 147 VAL B O 1
ATOM 3063 N N . GLY B 1 148 ? 4.309 21.859 0.733 1 96.56 148 GLY B N 1
ATOM 3064 C CA . GLY B 1 148 ? 4.465 21.484 2.131 1 96.56 148 GLY B CA 1
ATOM 3065 C C . GLY B 1 148 ? 5.598 20.516 2.369 1 96.56 148 GLY B C 1
ATOM 3066 O O . GLY B 1 148 ? 6.043 19.828 1.443 1 96.56 148 GLY B O 1
ATOM 3067 N N . TYR B 1 149 ? 6.031 20.516 3.617 1 95.19 149 TYR B N 1
ATOM 3068 C CA . TYR B 1 149 ? 7.105 19.609 4 1 95.19 149 TYR B CA 1
ATOM 3069 C C . TYR B 1 149 ? 6.73 18.828 5.246 1 95.19 149 TYR B C 1
ATOM 3071 O O . TYR B 1 149 ? 6.559 19.391 6.328 1 95.19 149 TYR B O 1
ATOM 3079 N N . SER B 1 150 ? 6.668 17.531 5.18 1 90.31 150 SER B N 1
ATOM 3080 C CA . SER B 1 150 ? 6.242 16.641 6.262 1 90.31 150 SER B CA 1
ATOM 3081 C C . SER B 1 150 ? 7.418 16.25 7.145 1 90.31 150 SER B C 1
ATOM 3083 O O . SER B 1 150 ? 7.23 15.648 8.203 1 90.31 150 SER B O 1
ATOM 3085 N N . GLY B 1 151 ? 8.602 16.625 6.789 1 89.31 151 GLY B N 1
ATOM 3086 C CA . GLY B 1 151 ? 9.789 16.078 7.418 1 89.31 151 GLY B CA 1
ATOM 3087 C C . GLY B 1 151 ? 10.305 14.82 6.734 1 89.31 151 GLY B C 1
ATOM 3088 O O . GLY B 1 151 ? 11.445 14.406 6.949 1 89.31 151 GLY B O 1
ATOM 3089 N N . TYR B 1 152 ? 9.445 14.266 5.891 1 89.94 152 TYR B N 1
ATOM 3090 C CA . TYR B 1 152 ? 9.797 13.062 5.148 1 89.94 152 TYR B CA 1
ATOM 3091 C C . TYR B 1 152 ? 9.984 13.367 3.668 1 89.94 152 TYR B C 1
ATOM 3093 O O . TYR B 1 152 ? 10.867 12.797 3.02 1 89.94 152 TYR B O 1
ATOM 3101 N N . ALA B 1 153 ? 9.18 14.227 3.191 1 95.44 153 ALA B N 1
ATOM 3102 C CA . ALA B 1 153 ? 9.219 14.625 1.787 1 95.44 153 ALA B CA 1
ATOM 3103 C C . ALA B 1 153 ? 8.625 16.016 1.595 1 95.44 153 ALA B C 1
ATOM 3105 O O . ALA B 1 153 ? 7.867 16.5 2.443 1 95.44 153 ALA B O 1
ATOM 3106 N N . ILE B 1 154 ? 9.07 16.625 0.489 1 98.06 154 ILE B N 1
ATOM 3107 C CA . ILE B 1 154 ? 8.438 17.859 0.027 1 98.06 154 ILE B CA 1
ATOM 3108 C C . ILE B 1 154 ? 7.289 17.531 -0.92 1 98.06 154 ILE B C 1
ATOM 3110 O O . ILE B 1 154 ? 7.477 16.812 -1.903 1 98.06 154 ILE B O 1
ATOM 3114 N N . HIS B 1 155 ? 6.164 18.062 -0.597 1 98.5 155 HIS B N 1
ATOM 3115 C CA . HIS B 1 155 ? 4.961 17.75 -1.357 1 98.5 155 HIS B CA 1
ATOM 3116 C C . HIS B 1 155 ? 4.477 18.953 -2.158 1 98.5 155 HIS B C 1
ATOM 3118 O O . HIS B 1 155 ? 4.332 20.047 -1.612 1 98.5 155 HIS B O 1
ATOM 3124 N N . LEU B 1 156 ? 4.301 18.781 -3.43 1 98.88 156 LEU B N 1
ATOM 3125 C CA . LEU B 1 156 ? 3.639 19.75 -4.305 1 98.88 156 LEU B CA 1
ATOM 3126 C C . LEU B 1 156 ? 2.186 19.359 -4.543 1 98.88 156 LEU B C 1
ATOM 3128 O O . LEU B 1 156 ? 1.909 18.312 -5.129 1 98.88 156 LEU B O 1
ATOM 3132 N N . THR B 1 157 ? 1.281 20.188 -4.078 1 98.75 157 THR B N 1
ATOM 3133 C CA . THR B 1 157 ? -0.137 19.844 -4.047 1 98.75 157 THR B CA 1
ATOM 3134 C C . THR B 1 157 ? -0.979 20.969 -4.633 1 98.75 157 THR B C 1
ATOM 3136 O O . THR B 1 157 ? -0.733 22.141 -4.352 1 98.75 157 THR B O 1
ATOM 3139 N N . PRO B 1 158 ? -2.025 20.609 -5.461 1 98.88 158 PRO B N 1
ATOM 3140 C CA . PRO B 1 158 ? -2.949 21.672 -5.859 1 98.88 158 PRO B CA 1
ATOM 3141 C C . PRO B 1 158 ? -3.541 22.406 -4.664 1 98.88 158 PRO B C 1
ATOM 3143 O O . PRO B 1 158 ? -3.869 21.797 -3.648 1 98.88 158 PRO B O 1
ATOM 3146 N N . LYS B 1 159 ? -3.744 23.688 -4.773 1 98.25 159 LYS B N 1
ATOM 3147 C CA . LYS B 1 159 ? -4.145 24.547 -3.654 1 98.25 159 LYS B CA 1
ATOM 3148 C C . LYS B 1 159 ? -5.602 24.297 -3.27 1 98.25 159 LYS B C 1
ATOM 3150 O O . LYS B 1 159 ? -6.012 24.594 -2.146 1 98.25 159 LYS B O 1
ATOM 3155 N N . ASP B 1 160 ? -6.379 23.812 -4.188 1 98.31 160 ASP B N 1
ATOM 3156 C CA . ASP B 1 160 ? -7.812 23.688 -3.945 1 98.31 160 ASP B CA 1
ATOM 3157 C C . ASP B 1 160 ? -8.148 22.359 -3.268 1 98.31 160 ASP B C 1
ATOM 3159 O O . ASP B 1 160 ? -9.32 22.016 -3.115 1 98.31 160 ASP B O 1
ATOM 3163 N N . THR B 1 161 ? -7.168 21.594 -2.926 1 98.38 161 THR B N 1
ATOM 3164 C CA . THR B 1 161 ? -7.379 20.344 -2.203 1 98.38 161 THR B CA 1
ATOM 3165 C C . THR B 1 161 ? -6.574 20.328 -0.908 1 98.38 161 THR B C 1
ATOM 3167 O O . THR B 1 161 ? -5.883 21.297 -0.587 1 98.38 161 THR B O 1
ATOM 3170 N N . GLY B 1 162 ? -6.824 19.219 -0.128 1 98.19 162 GLY B N 1
ATOM 3171 C CA . GLY B 1 162 ? -6.121 19.078 1.137 1 98.19 162 GLY B CA 1
ATOM 3172 C C . GLY B 1 162 ? -6.723 18 2.023 1 98.19 162 GLY B C 1
ATOM 3173 O O . GLY B 1 162 ? -7.867 17.578 1.817 1 98.19 162 GLY B O 1
ATOM 3174 N N . LYS B 1 163 ? -5.883 17.641 2.986 1 98.5 163 LYS B N 1
ATOM 3175 C CA . LYS B 1 163 ? -6.312 16.594 3.908 1 98.5 163 LYS B CA 1
ATOM 3176 C C . LYS B 1 163 ? -7.613 16.984 4.609 1 98.5 163 LYS B C 1
ATOM 3178 O O . LYS B 1 163 ? -8.5 16.141 4.781 1 98.5 163 LYS B O 1
ATOM 3183 N N . GLY B 1 164 ? -7.734 18.25 4.988 1 98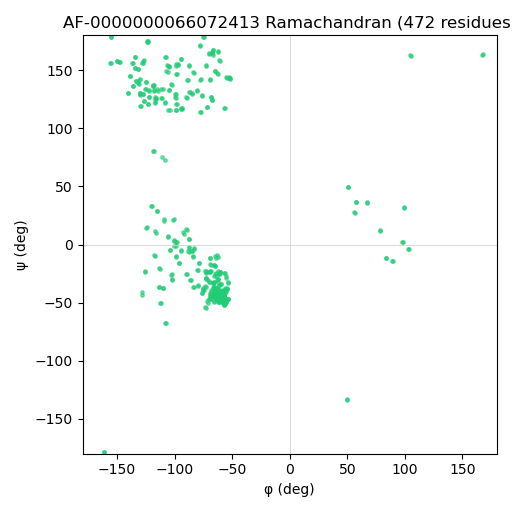.62 164 GLY B N 1
ATOM 3184 C CA . GLY B 1 164 ? -8.922 18.719 5.68 1 98.62 164 GLY B CA 1
ATOM 3185 C C . GLY B 1 164 ? -10.172 18.672 4.816 1 98.62 164 GLY B C 1
ATOM 3186 O O . GLY B 1 164 ? -11.219 18.188 5.246 1 98.62 164 GLY B O 1
ATOM 3187 N N . LYS B 1 165 ? -10.062 19.203 3.619 1 98.44 165 LYS B N 1
ATOM 3188 C CA . LYS B 1 165 ? -11.18 19.188 2.68 1 98.44 165 LYS B CA 1
ATOM 3189 C C . LYS B 1 165 ? -11.656 17.766 2.412 1 98.44 165 LYS B C 1
ATOM 3191 O O . LYS B 1 165 ? -12.852 17.484 2.396 1 98.44 165 LYS B O 1
ATOM 3196 N N . ALA B 1 166 ? -10.75 16.891 2.203 1 98.88 166 ALA B N 1
ATOM 3197 C CA . ALA B 1 166 ? -11.078 15.484 1.947 1 98.88 166 ALA B CA 1
ATOM 3198 C C . ALA B 1 166 ? -11.805 14.867 3.137 1 98.88 166 ALA B C 1
ATOM 3200 O O . ALA B 1 166 ? -12.797 14.156 2.963 1 98.88 166 ALA B O 1
ATOM 3201 N N . LEU B 1 167 ? -11.289 15.141 4.379 1 98.88 167 LEU B N 1
ATOM 3202 C CA . LEU B 1 167 ? -11.922 14.586 5.57 1 98.88 167 LEU B CA 1
ATOM 3203 C C . LEU B 1 167 ? -13.352 15.102 5.711 1 98.88 167 LEU B C 1
ATOM 3205 O O . LEU B 1 167 ? -14.266 14.344 6.035 1 98.88 167 LEU B O 1
ATOM 3209 N N . LYS B 1 168 ? -13.555 16.344 5.438 1 98.81 168 LYS B N 1
ATOM 3210 C CA . LYS B 1 168 ? -14.891 16.922 5.504 1 98.81 168 LYS B CA 1
ATOM 3211 C C . LYS B 1 168 ? -15.836 16.234 4.523 1 98.81 168 LYS B C 1
ATOM 3213 O O . LYS B 1 168 ? -17 15.984 4.844 1 98.81 168 LYS B O 1
ATOM 3218 N N . GLN B 1 169 ? -15.367 15.977 3.352 1 98.69 169 GLN B N 1
ATOM 3219 C CA . GLN B 1 169 ? -16.188 15.281 2.365 1 98.69 169 GLN B CA 1
ATOM 3220 C C . GLN B 1 169 ? -16.594 13.898 2.861 1 98.69 169 GLN B C 1
ATOM 3222 O O . GLN B 1 169 ? -17.734 13.477 2.676 1 98.69 169 GLN B O 1
ATOM 3227 N N . ILE B 1 170 ? -15.688 13.203 3.504 1 98.75 170 ILE B N 1
ATOM 3228 C CA . ILE B 1 170 ? -15.984 11.883 4.062 1 98.75 170 ILE B CA 1
ATOM 3229 C C . ILE B 1 170 ? -17.047 12.016 5.152 1 98.75 170 ILE B C 1
ATOM 3231 O O . ILE B 1 170 ? -18 11.242 5.188 1 98.75 170 ILE B O 1
ATOM 3235 N N . MET B 1 171 ? -16.844 12.992 6.047 1 98.69 171 MET B N 1
ATOM 3236 C CA . MET B 1 171 ? -17.812 13.219 7.121 1 98.69 171 MET B CA 1
ATOM 3237 C C . MET B 1 171 ? -19.203 13.484 6.559 1 98.69 171 MET B C 1
ATOM 3239 O O . MET B 1 171 ? -20.188 12.906 7.023 1 98.69 171 MET B O 1
ATOM 3243 N N . GLU B 1 172 ? -19.266 14.328 5.531 1 98.44 172 GLU B N 1
ATOM 3244 C CA . GLU B 1 172 ? -20.547 14.664 4.898 1 98.44 172 GLU B CA 1
ATOM 3245 C C . GLU B 1 172 ? -21.203 13.43 4.285 1 98.44 172 GLU B C 1
ATOM 3247 O O . GLU B 1 172 ? -22.391 13.18 4.5 1 98.44 172 GLU B O 1
ATOM 3252 N N . LYS B 1 173 ? -20.484 12.664 3.59 1 97.31 173 LYS B N 1
ATOM 3253 C CA . LYS B 1 173 ? -21 11.484 2.916 1 97.31 173 LYS B CA 1
ATOM 3254 C C . LYS B 1 173 ? -21.547 10.469 3.922 1 97.31 173 LYS B C 1
ATOM 3256 O O . LYS B 1 173 ? -22.516 9.758 3.639 1 97.31 173 LYS B O 1
ATOM 3261 N N . HIS B 1 174 ? -20.938 10.398 5.152 1 97.19 174 HIS B N 1
ATOM 3262 C CA . HIS B 1 174 ? -21.297 9.391 6.141 1 97.19 174 HIS B CA 1
ATOM 3263 C C . HIS B 1 174 ? -22.25 9.953 7.184 1 97.19 174 HIS B C 1
ATOM 3265 O O . HIS B 1 174 ? -22.641 9.258 8.125 1 97.19 174 HIS B O 1
ATOM 3271 N N . GLY B 1 175 ? -22.562 11.195 7.055 1 98 175 GLY B N 1
ATOM 3272 C CA . GLY B 1 175 ? -23.438 11.82 8.031 1 98 175 GLY B CA 1
ATOM 3273 C C . GLY B 1 175 ? -22.812 11.945 9.406 1 98 175 GLY B C 1
ATOM 3274 O O . GLY B 1 175 ? -23.484 11.766 10.422 1 98 175 GLY B O 1
ATOM 3275 N N . ILE B 1 176 ? -21.562 12.195 9.453 1 98.31 176 ILE B N 1
ATOM 3276 C CA . ILE B 1 176 ? -20.828 12.344 10.703 1 98.31 176 ILE B CA 1
ATOM 3277 C C . ILE B 1 176 ? -20.656 13.82 11.031 1 98.31 176 ILE B C 1
ATOM 3279 O O . ILE B 1 176 ? -20.219 14.609 10.188 1 98.31 176 ILE B O 1
ATOM 3283 N N . ARG B 1 177 ? -20.984 14.234 12.227 1 98.31 177 ARG B N 1
ATOM 3284 C CA . ARG B 1 177 ? -20.781 15.609 12.695 1 98.31 177 ARG B CA 1
ATOM 3285 C C . ARG B 1 177 ? -19.391 15.789 13.281 1 98.31 177 ARG B C 1
ATOM 3287 O O . ARG B 1 177 ? -18.797 14.836 13.805 1 98.31 177 ARG B O 1
ATOM 3294 N N . ARG B 1 178 ? -18.906 17 13.25 1 98.31 178 ARG B N 1
ATOM 3295 C CA . ARG B 1 178 ? -17.594 17.328 13.789 1 98.31 178 ARG B CA 1
ATOM 3296 C C . ARG B 1 178 ? -17.469 16.891 15.242 1 98.31 178 ARG B C 1
ATOM 3298 O O . ARG B 1 178 ? -16.422 16.406 15.672 1 98.31 178 ARG B O 1
ATOM 3305 N N . GLU B 1 179 ? -18.547 17.031 16.016 1 97.94 179 GLU B N 1
ATOM 3306 C CA . GLU B 1 179 ? -18.578 16.734 17.453 1 97.94 179 GLU B CA 1
ATOM 3307 C C . GLU B 1 179 ? -18.344 15.25 17.719 1 97.94 179 GLU B C 1
ATOM 3309 O O . GLU B 1 179 ? -18.078 14.859 18.859 1 97.94 179 GLU B O 1
ATOM 3314 N N . GLU B 1 180 ? -18.359 14.414 16.672 1 98 180 GLU B N 1
ATOM 3315 C CA . GLU B 1 180 ? -18.234 12.969 16.797 1 98 180 GLU B CA 1
ATOM 3316 C C . GLU B 1 180 ? -16.891 12.484 16.266 1 98 180 GLU B C 1
ATOM 3318 O O . GLU B 1 180 ? -16.75 11.305 15.938 1 98 180 GLU B O 1
ATOM 3323 N N . THR B 1 181 ? -15.922 13.398 16.188 1 98.56 181 THR B N 1
ATOM 3324 C CA . THR B 1 181 ? -14.727 13.031 15.438 1 98.56 181 THR B CA 1
ATOM 3325 C C . THR B 1 181 ? -13.469 13.266 16.266 1 98.56 181 THR B C 1
ATOM 3327 O O . THR B 1 181 ? -13.484 14.062 17.203 1 98.56 181 THR B O 1
ATOM 3330 N N . MET B 1 182 ? -12.43 12.508 15.875 1 98.69 182 MET B N 1
ATOM 3331 C CA . MET B 1 182 ? -11.086 12.656 16.422 1 98.69 182 MET B CA 1
ATOM 3332 C C . MET B 1 182 ? -10.039 12.617 15.32 1 98.69 182 MET B C 1
ATOM 3334 O O . MET B 1 182 ? -10.164 11.844 14.375 1 98.69 182 MET B O 1
ATOM 3338 N N . GLY B 1 183 ? -9.125 13.453 15.367 1 98.81 183 GLY B N 1
ATOM 3339 C CA . GLY B 1 183 ? -7.969 13.453 14.484 1 98.81 183 GLY B CA 1
ATOM 3340 C C . GLY B 1 183 ? -6.652 13.297 15.219 1 98.81 183 GLY B C 1
ATOM 3341 O O . GLY B 1 183 ? -6.461 13.891 16.281 1 98.81 183 GLY B O 1
ATOM 3342 N N . VAL B 1 184 ? -5.723 12.469 14.727 1 98.94 184 VAL B N 1
ATOM 3343 C CA . VAL B 1 184 ? -4.441 12.188 15.367 1 98.94 184 VAL B CA 1
ATOM 3344 C C . VAL B 1 184 ? -3.314 12.344 14.352 1 98.94 184 VAL B C 1
ATOM 3346 O O . VAL B 1 184 ? -3.377 11.781 13.25 1 98.94 184 VAL B O 1
ATOM 3349 N N . GLY B 1 185 ? -2.275 13.078 14.68 1 98.62 185 GLY B N 1
ATOM 3350 C CA . GLY B 1 185 ? -1.147 13.258 13.781 1 98.62 185 GLY B CA 1
ATOM 3351 C C . GLY B 1 185 ? 0.143 13.602 14.5 1 98.62 185 GLY B C 1
ATOM 3352 O O . GLY B 1 185 ? 0.173 13.68 15.727 1 98.62 185 GLY B O 1
ATOM 3353 N N . ASP B 1 186 ? 1.258 13.758 13.688 1 98.25 186 ASP B N 1
ATOM 3354 C CA . ASP B 1 186 ? 2.562 14.023 14.281 1 98.25 186 ASP B CA 1
ATOM 3355 C C . ASP B 1 186 ? 3.193 15.273 13.68 1 98.25 186 ASP B C 1
ATOM 3357 O O . ASP B 1 186 ? 4.125 15.844 14.258 1 98.25 186 ASP B O 1
ATOM 3361 N N . SER B 1 187 ? 2.797 15.633 12.492 1 95.81 187 SER B N 1
ATOM 3362 C CA . SER B 1 187 ? 3.379 16.766 11.773 1 95.81 187 SER B CA 1
ATOM 3363 C C . SER B 1 187 ? 2.434 17.953 11.766 1 95.81 187 SER B C 1
ATOM 3365 O O . SER B 1 187 ? 1.213 17.797 11.812 1 95.81 187 SER B O 1
ATOM 3367 N N . ILE B 1 188 ? 2.961 19.141 11.648 1 94.44 188 ILE B N 1
ATOM 3368 C CA . ILE B 1 188 ? 2.141 20.344 11.57 1 94.44 188 ILE B CA 1
ATOM 3369 C C . ILE B 1 188 ? 1.292 20.312 10.297 1 94.44 188 ILE B C 1
ATOM 3371 O O . ILE B 1 188 ? 0.194 20.875 10.258 1 94.44 188 ILE B O 1
ATOM 3375 N N . MET B 1 189 ? 1.717 19.594 9.289 1 93.56 189 MET B N 1
ATOM 3376 C CA . MET B 1 189 ? 0.93 19.438 8.07 1 93.56 189 MET B CA 1
ATOM 3377 C C . MET B 1 189 ? -0.403 18.75 8.367 1 93.56 189 MET B C 1
ATOM 3379 O O . MET B 1 189 ? -1.398 19 7.688 1 93.56 189 MET B O 1
ATOM 3383 N N . ASP B 1 190 ? -0.427 18.047 9.438 1 97.75 190 ASP B N 1
ATOM 3384 C CA . ASP B 1 190 ? -1.631 17.297 9.773 1 97.75 190 ASP B CA 1
ATOM 3385 C C . ASP B 1 190 ? -2.695 18.203 10.383 1 97.75 190 ASP B C 1
ATOM 3387 O O . ASP B 1 190 ? -3.863 17.828 10.477 1 97.75 190 ASP B O 1
ATOM 3391 N N . TRP B 1 191 ? -2.252 19.359 10.797 1 98 191 TRP B N 1
ATOM 3392 C CA . TRP B 1 191 ? -3.234 20.281 11.352 1 98 191 TRP B CA 1
ATOM 3393 C C . TRP B 1 191 ? -4.367 20.531 10.367 1 98 191 TRP B C 1
ATOM 3395 O O . TRP B 1 191 ? -5.52 20.734 10.766 1 98 191 TRP B O 1
ATOM 3405 N N . GLU B 1 192 ? -4.117 20.438 9.094 1 97.19 192 GLU B N 1
ATOM 3406 C CA . GLU B 1 192 ? -5.117 20.672 8.055 1 97.19 192 GLU B CA 1
ATOM 3407 C C . GLU B 1 192 ? -6.348 19.797 8.266 1 97.19 192 GLU B C 1
ATOM 3409 O O . GLU B 1 192 ? -7.473 20.219 8.008 1 97.19 192 GLU B O 1
ATOM 3414 N N . PHE B 1 193 ? -6.137 18.547 8.703 1 98.69 193 PHE B N 1
ATOM 3415 C CA . PHE B 1 193 ? -7.316 17.719 8.891 1 98.69 193 PHE B CA 1
ATOM 3416 C C . PHE B 1 193 ? -7.688 17.609 10.367 1 98.69 193 PHE B C 1
ATOM 3418 O O . PHE B 1 193 ? -8.859 17.438 10.703 1 98.69 193 PHE B O 1
ATOM 3425 N N . ILE B 1 194 ? -6.715 17.781 11.266 1 98.88 194 ILE B N 1
ATOM 3426 C CA . ILE B 1 194 ? -6.973 17.641 12.695 1 98.88 194 ILE B CA 1
ATOM 3427 C C . ILE B 1 194 ? -7.902 18.766 13.156 1 98.88 194 ILE B C 1
ATOM 3429 O O . ILE B 1 194 ? -8.805 18.547 13.969 1 98.88 194 ILE B O 1
ATOM 3433 N N . LYS B 1 195 ? -7.734 19.969 12.594 1 98.69 195 LYS B N 1
ATOM 3434 C CA . LYS B 1 195 ? -8.547 21.109 12.992 1 98.69 195 LYS B CA 1
ATOM 3435 C C . LYS B 1 195 ? -10.016 20.906 12.633 1 98.69 195 LYS B C 1
ATOM 3437 O O . LYS B 1 195 ? -10.898 21.594 13.141 1 98.69 195 LYS B O 1
ATOM 3442 N N . GLU B 1 196 ? -10.273 19.984 11.727 1 98.62 196 GLU B N 1
ATOM 3443 C CA . GLU B 1 196 ? -11.633 19.703 11.281 1 98.62 196 GLU B CA 1
ATOM 3444 C C . GLU B 1 196 ? -12.336 18.75 12.234 1 98.62 196 GLU B C 1
ATOM 3446 O O . GLU B 1 196 ? -13.523 18.453 12.062 1 98.62 196 GLU B O 1
ATOM 3451 N N . THR B 1 197 ? -11.703 18.234 13.266 1 98.75 197 THR B N 1
ATOM 3452 C CA . THR B 1 197 ? -12.258 17.266 14.195 1 98.75 197 THR B CA 1
ATOM 3453 C C . THR B 1 197 ? -12.531 17.906 15.555 1 98.75 197 THR B C 1
ATOM 3455 O O . THR B 1 197 ? -12.055 19 15.836 1 98.75 197 THR B O 1
ATOM 3458 N N . LYS B 1 198 ? -13.367 17.234 16.312 1 98.38 198 LYS B N 1
ATOM 3459 C CA . LYS B 1 198 ? -13.68 17.734 17.656 1 98.38 198 LYS B CA 1
ATOM 3460 C C . LYS B 1 198 ? -12.5 17.5 18.609 1 98.38 198 LYS B C 1
ATOM 3462 O O . LYS B 1 198 ? -12.047 18.438 19.266 1 98.38 198 LYS B O 1
ATOM 3467 N N . ILE B 1 199 ? -12.078 16.281 18.672 1 98.19 199 ILE B N 1
ATOM 3468 C CA . ILE B 1 199 ? -10.922 15.969 19.516 1 98.19 199 ILE B CA 1
ATOM 3469 C C . ILE B 1 199 ? -9.648 16.016 18.672 1 98.19 199 ILE B C 1
ATOM 3471 O O . ILE B 1 199 ? -9.492 15.234 17.734 1 98.19 199 ILE B O 1
ATOM 3475 N N . LYS B 1 200 ? -8.781 16.906 19 1 98.88 200 LYS B N 1
ATOM 3476 C CA . LYS B 1 200 ? -7.535 17.141 18.281 1 98.88 200 LYS B CA 1
ATOM 3477 C C . LYS B 1 200 ? -6.344 16.562 19.031 1 98.88 200 LYS B C 1
ATOM 3479 O O . LYS B 1 200 ? -6.008 17.031 20.125 1 98.88 200 LYS B O 1
ATOM 3484 N N . VAL B 1 201 ? -5.672 15.555 18.438 1 98.88 201 VAL B N 1
ATOM 3485 C CA . VAL B 1 201 ? -4.656 14.828 19.188 1 98.88 201 VAL B CA 1
ATOM 3486 C C . VAL B 1 201 ? -3.312 14.906 18.469 1 98.88 201 VAL B C 1
ATOM 3488 O O . VAL B 1 201 ? -3.242 14.703 17.25 1 98.88 201 VAL B O 1
ATOM 3491 N N . ALA B 1 202 ? -2.275 15.227 19.172 1 98.88 202 ALA B N 1
ATOM 3492 C CA . ALA B 1 202 ? -0.886 15.094 18.75 1 98.88 202 ALA B CA 1
ATOM 3493 C C . ALA B 1 202 ? -0.168 14 19.531 1 98.88 202 ALA B C 1
ATOM 3495 O O . ALA B 1 202 ? -0.316 13.906 20.75 1 98.88 202 ALA B O 1
ATOM 3496 N N . VAL B 1 203 ? 0.552 13.172 18.844 1 98.88 203 VAL B N 1
ATOM 3497 C CA . VAL B 1 203 ? 1.369 12.203 19.562 1 98.88 203 VAL B CA 1
ATOM 3498 C C . VAL B 1 203 ? 2.52 12.922 20.266 1 98.88 203 VAL B C 1
ATOM 3500 O O . VAL B 1 203 ? 2.857 14.055 19.922 1 98.88 203 VAL B O 1
ATOM 3503 N N . ALA B 1 204 ? 3.168 12.281 21.203 1 98.81 204 ALA B N 1
ATOM 3504 C CA . ALA B 1 204 ? 4.105 12.914 22.125 1 98.81 204 ALA B CA 1
ATOM 3505 C C . ALA B 1 204 ? 5.277 13.539 21.375 1 98.81 204 ALA B C 1
ATOM 3507 O O . ALA B 1 204 ? 5.809 14.57 21.781 1 98.81 204 ALA B O 1
ATOM 3508 N N . ASN B 1 205 ? 5.68 12.914 20.328 1 98.44 205 ASN B N 1
ATOM 3509 C CA . ASN B 1 205 ? 6.859 13.367 19.594 1 98.44 205 ASN B CA 1
ATOM 3510 C C . ASN B 1 205 ? 6.48 14.148 18.344 1 98.44 205 ASN B C 1
ATOM 3512 O O . ASN B 1 205 ? 7.254 14.211 17.375 1 98.44 205 ASN B O 1
ATOM 3516 N N . ALA B 1 206 ? 5.281 14.703 18.281 1 98.38 206 ALA B N 1
ATOM 3517 C CA . ALA B 1 206 ? 4.832 15.516 17.156 1 98.38 206 ALA B CA 1
ATOM 3518 C C . ALA B 1 206 ? 5.613 16.828 17.094 1 98.38 206 ALA B C 1
ATOM 3520 O O . ALA B 1 206 ? 6.359 17.172 18.016 1 98.38 206 ALA B O 1
ATOM 3521 N N . ASP B 1 207 ? 5.484 17.469 15.961 1 96.75 207 ASP B N 1
ATOM 3522 C CA . ASP B 1 207 ? 6.039 18.812 15.859 1 96.75 207 ASP B CA 1
ATOM 3523 C C . ASP B 1 207 ? 5.547 19.703 17 1 96.75 207 ASP B C 1
ATOM 3525 O O . ASP B 1 207 ? 4.375 19.641 17.375 1 96.75 207 ASP B O 1
ATOM 3529 N N . PRO B 1 208 ? 6.461 20.594 17.484 1 97.62 208 PRO B N 1
ATOM 3530 C CA . PRO B 1 208 ? 6.066 21.484 18.578 1 97.62 208 PRO B CA 1
ATOM 3531 C C . PRO B 1 208 ? 4.828 22.312 18.25 1 97.62 208 PRO B C 1
ATOM 3533 O O . PRO B 1 208 ? 3.945 22.484 19.094 1 97.62 208 PRO B O 1
ATOM 3536 N N . GLU B 1 209 ? 4.766 22.75 17.062 1 97.31 209 GLU B N 1
ATOM 3537 C CA . GLU B 1 209 ? 3.633 23.578 16.672 1 97.31 209 GLU B CA 1
ATOM 3538 C C . GLU B 1 209 ? 2.324 22.797 16.734 1 97.31 209 GLU B C 1
ATOM 3540 O O . GLU B 1 209 ? 1.296 23.344 17.156 1 97.31 209 GLU B O 1
ATOM 3545 N N . LEU B 1 210 ? 2.375 21.562 16.359 1 98.19 210 LEU B N 1
ATOM 3546 C CA . LEU B 1 210 ? 1.169 20.734 16.438 1 98.19 210 LEU B CA 1
ATOM 3547 C C . LEU B 1 210 ? 0.791 20.469 17.891 1 98.19 210 LEU B C 1
ATOM 3549 O O . LEU B 1 210 ? -0.387 20.516 18.25 1 98.19 210 LEU B O 1
ATOM 3553 N N . ARG B 1 211 ? 1.746 20.172 18.703 1 98.75 211 ARG B N 1
ATOM 3554 C CA . ARG B 1 211 ? 1.489 19.922 20.109 1 98.75 211 ARG B CA 1
ATOM 3555 C C . ARG B 1 211 ? 0.851 21.125 20.781 1 98.75 211 ARG B C 1
ATOM 3557 O O . ARG B 1 211 ? -0.001 20.984 21.656 1 98.75 211 ARG B O 1
ATOM 3564 N N . ARG B 1 212 ? 1.21 22.297 20.359 1 98.5 212 ARG B N 1
ATOM 3565 C CA . ARG B 1 212 ? 0.673 23.516 20.953 1 98.5 212 ARG B CA 1
ATOM 3566 C C . ARG B 1 212 ? -0.784 23.719 20.547 1 98.5 212 ARG B C 1
ATOM 3568 O O . ARG B 1 212 ? -1.572 24.281 21.312 1 98.5 212 ARG B O 1
ATOM 3575 N N . LYS B 1 213 ? -1.153 23.281 19.438 1 98.5 213 LYS B N 1
ATOM 3576 C CA . LYS B 1 213 ? -2.488 23.516 18.891 1 98.5 213 LYS B CA 1
ATOM 3577 C C . LYS B 1 213 ? -3.459 22.422 19.328 1 98.5 213 LYS B C 1
ATOM 3579 O O . LYS B 1 213 ? -4.668 22.641 19.391 1 98.5 213 LYS B O 1
ATOM 3584 N N . ALA B 1 214 ? -2.965 21.266 19.625 1 98.69 214 ALA B N 1
ATOM 3585 C CA . ALA B 1 214 ? -3.795 20.094 19.891 1 98.69 214 ALA B CA 1
ATOM 3586 C C . ALA B 1 214 ? -4.488 20.203 21.25 1 98.69 214 ALA B C 1
ATOM 3588 O O . ALA B 1 214 ? -4.004 20.891 22.141 1 98.69 214 ALA B O 1
ATOM 3589 N N . ASP B 1 215 ? -5.629 19.516 21.375 1 98.19 215 ASP B N 1
ATOM 3590 C CA . ASP B 1 215 ? -6.328 19.422 22.656 1 98.19 215 ASP B CA 1
ATOM 3591 C C . ASP B 1 215 ? -5.609 18.453 23.609 1 98.19 215 ASP B C 1
ATOM 3593 O O . ASP B 1 215 ? -5.605 18.656 24.812 1 98.19 215 ASP B O 1
ATOM 3597 N N . ILE B 1 216 ? -5.121 17.406 23.062 1 98.5 216 ILE B N 1
ATOM 3598 C CA . ILE B 1 216 ? -4.469 16.328 23.812 1 98.5 216 ILE B CA 1
ATOM 3599 C C . ILE B 1 216 ? -3.117 16.016 23.172 1 98.5 216 ILE B C 1
ATOM 3601 O O . ILE B 1 216 ? -3.018 15.859 21.953 1 98.5 216 ILE B O 1
ATOM 3605 N N . VAL B 1 217 ? -2.131 15.992 23.938 1 98.81 217 VAL B N 1
ATOM 3606 C CA . VAL B 1 217 ? -0.84 15.43 23.562 1 98.81 217 VAL B CA 1
ATOM 3607 C C . VAL B 1 217 ? -0.609 14.109 24.312 1 98.81 217 VAL B C 1
ATOM 3609 O O . VAL B 1 217 ? -0.646 14.078 25.531 1 98.81 217 VAL B O 1
ATOM 3612 N N . THR B 1 218 ? -0.401 13.047 23.578 1 98.81 218 THR B N 1
ATOM 3613 C CA . THR B 1 218 ? -0.213 11.758 24.234 1 98.81 218 THR B CA 1
ATOM 3614 C C . THR B 1 218 ? 1.091 11.742 25.031 1 98.81 218 THR B C 1
ATOM 3616 O O . THR B 1 218 ? 1.954 12.602 24.828 1 98.81 218 THR B O 1
ATOM 3619 N N . THR B 1 219 ? 1.225 10.789 25.938 1 98.62 219 THR B N 1
ATOM 3620 C CA . THR B 1 219 ? 2.451 10.641 26.719 1 98.62 219 THR B CA 1
ATOM 3621 C C . THR B 1 219 ? 3.469 9.789 25.953 1 98.62 219 THR B C 1
ATOM 3623 O O . THR B 1 219 ? 4.68 9.977 26.125 1 98.62 219 THR B O 1
ATOM 3626 N N . LYS B 1 220 ? 2.975 8.875 25.156 1 98.69 220 LYS B N 1
ATOM 3627 C CA . LYS B 1 220 ? 3.855 7.984 24.406 1 98.69 220 LYS B CA 1
ATOM 3628 C C . LYS B 1 220 ? 4.031 8.469 22.969 1 98.69 220 LYS B C 1
ATOM 3630 O O . LYS B 1 220 ? 3.158 9.148 22.422 1 98.69 220 LYS B O 1
ATOM 3635 N N . PRO B 1 221 ? 5.133 8.125 22.359 1 98.69 221 PRO B N 1
ATOM 3636 C CA . PRO B 1 221 ? 5.43 8.609 21.016 1 98.69 221 PRO B CA 1
ATOM 3637 C C . PRO B 1 221 ? 4.746 7.777 19.922 1 98.69 221 PRO B C 1
ATOM 3639 O O . PRO B 1 221 ? 4.516 6.582 20.109 1 98.69 221 PRO B O 1
ATOM 3642 N N . SER B 1 222 ? 4.395 8.398 18.844 1 98.69 222 SER B N 1
ATOM 3643 C CA . SER B 1 222 ? 4.016 7.766 17.594 1 98.69 222 SER B CA 1
ATOM 3644 C C . SER B 1 222 ? 2.969 6.676 17.812 1 98.69 222 SER B C 1
ATOM 3646 O O . SER B 1 222 ? 1.963 6.906 18.484 1 98.69 222 SER B O 1
ATOM 3648 N N . GLY B 1 223 ? 3.129 5.547 17.25 1 98.75 223 GLY B N 1
ATOM 3649 C CA . GLY B 1 223 ? 2.143 4.48 17.344 1 98.75 223 GLY B CA 1
ATOM 3650 C C . GLY B 1 223 ? 1.757 4.133 18.766 1 98.75 223 GLY B C 1
ATOM 3651 O O . GLY B 1 223 ? 0.608 3.773 19.031 1 98.75 223 GLY B O 1
ATOM 3652 N N . TYR B 1 224 ? 2.674 4.25 19.641 1 98.69 224 TYR B N 1
ATOM 3653 C CA . TYR B 1 224 ? 2.393 3.957 21.047 1 98.69 224 TYR B CA 1
ATOM 3654 C C . TYR B 1 224 ? 1.468 5.008 21.641 1 98.69 224 TYR B C 1
ATOM 3656 O O . TYR B 1 224 ? 0.688 4.707 22.547 1 98.69 224 TYR B O 1
ATOM 3664 N N . GLY B 1 225 ? 1.633 6.23 21.125 1 98.81 225 GLY B N 1
ATOM 3665 C CA . GLY B 1 225 ? 0.673 7.258 21.5 1 98.81 225 GLY B CA 1
ATOM 3666 C C . GLY B 1 225 ? -0.728 6.977 20.984 1 98.81 225 GLY B C 1
ATOM 3667 O O . GLY B 1 225 ? -1.712 7.258 21.672 1 98.81 225 GLY B O 1
ATOM 3668 N N . VAL B 1 226 ? -0.804 6.414 19.828 1 98.81 226 VAL B N 1
ATOM 3669 C CA . VAL B 1 226 ? -2.086 6.031 19.25 1 98.81 226 VAL B CA 1
ATOM 3670 C C . VAL B 1 226 ? -2.754 4.973 20.109 1 98.81 226 VAL B C 1
ATOM 3672 O O . VAL B 1 226 ? -3.959 5.039 20.375 1 98.81 226 VAL B O 1
ATOM 3675 N N . VAL B 1 227 ? -1.969 3.975 20.547 1 98.62 227 VAL B N 1
ATOM 3676 C CA . VAL B 1 227 ? -2.498 2.953 21.438 1 98.62 227 VAL B CA 1
ATOM 3677 C C . VAL B 1 227 ? -3.135 3.617 22.656 1 98.62 227 VAL B C 1
ATOM 3679 O O . VAL B 1 227 ? -4.262 3.285 23.031 1 98.62 227 VAL B O 1
ATOM 3682 N N . GLU B 1 228 ? -2.402 4.555 23.219 1 98.19 228 GLU B N 1
ATOM 3683 C CA .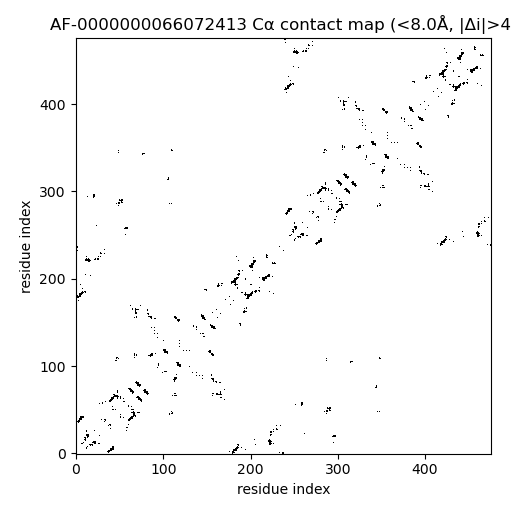 GLU B 1 228 ? -2.84 5.281 24.406 1 98.19 228 GLU B CA 1
ATOM 3684 C C . GLU B 1 228 ? -4.191 5.953 24.188 1 98.19 228 GLU B C 1
ATOM 3686 O O . GLU B 1 228 ? -5.117 5.785 24.984 1 98.19 228 GLU B O 1
ATOM 3691 N N . ILE B 1 229 ? -4.352 6.688 23.125 1 97.56 229 ILE B N 1
ATOM 3692 C CA . ILE B 1 229 ? -5.547 7.492 22.906 1 97.56 229 ILE B CA 1
ATOM 3693 C C . ILE B 1 229 ? -6.719 6.582 22.531 1 97.56 229 ILE B C 1
ATOM 3695 O O . ILE B 1 229 ? -7.863 6.863 22.891 1 97.56 229 ILE B O 1
ATOM 3699 N N . VAL B 1 230 ? -6.48 5.539 21.797 1 97.69 230 VAL B N 1
ATOM 3700 C CA . VAL B 1 230 ? -7.547 4.609 21.453 1 97.69 230 VAL B CA 1
ATOM 3701 C C . VAL B 1 230 ? -8.086 3.936 22.703 1 97.69 230 VAL B C 1
ATOM 3703 O O . VAL B 1 230 ? -9.297 3.789 22.875 1 97.69 230 VAL B O 1
ATOM 3706 N N . GLU B 1 231 ? -7.195 3.5 23.547 1 96 231 GLU B N 1
ATOM 3707 C CA . GLU B 1 231 ? -7.617 2.893 24.812 1 96 231 GLU B CA 1
ATOM 3708 C C . GLU B 1 231 ? -8.461 3.859 25.641 1 96 231 GLU B C 1
ATOM 3710 O O . GLU B 1 231 ? -9.461 3.461 26.234 1 96 231 GLU B O 1
ATOM 3715 N N . LYS B 1 232 ? -8.109 5.062 25.641 1 93.38 232 LY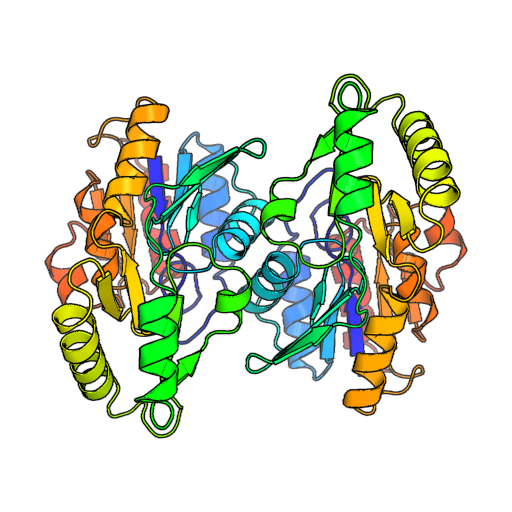S B N 1
ATOM 3716 C CA . LYS B 1 232 ? -8.852 6.078 26.375 1 93.38 232 LYS B CA 1
ATOM 3717 C C . LYS B 1 232 ? -10.266 6.23 25.828 1 93.38 232 LYS B C 1
ATOM 3719 O O . LYS B 1 232 ? -11.227 6.355 26.594 1 93.38 232 LYS B O 1
ATOM 3724 N N . ILE B 1 233 ? -10.414 6.234 24.5 1 91 233 ILE B N 1
ATOM 3725 C CA . ILE B 1 233 ? -11.703 6.402 23.844 1 91 233 ILE B CA 1
ATOM 3726 C C . ILE B 1 233 ? -12.578 5.18 24.094 1 91 233 ILE B C 1
ATOM 3728 O O . ILE B 1 233 ? -13.789 5.312 24.297 1 91 233 ILE B O 1
ATOM 3732 N N . LEU B 1 234 ? -11.977 4.016 24.062 1 90.62 234 LEU B N 1
ATOM 3733 C CA . LEU B 1 234 ? -12.742 2.781 24.219 1 90.62 234 LEU B CA 1
ATOM 3734 C C . LEU B 1 234 ? -13.148 2.566 25.672 1 90.62 234 LEU B C 1
ATOM 3736 O O . LEU B 1 234 ? -14.188 1.968 25.938 1 90.62 234 LEU B O 1
ATOM 3740 N N . ASP B 1 235 ? -12.305 2.873 26.578 1 84.94 235 ASP B N 1
ATOM 3741 C CA . ASP B 1 235 ? -12.609 2.729 28 1 84.94 235 ASP B CA 1
ATOM 3742 C C . ASP B 1 235 ? -13.688 3.717 28.438 1 84.94 235 ASP B C 1
ATOM 3744 O O . ASP B 1 235 ? -14.422 3.461 29.391 1 84.94 235 ASP B O 1
ATOM 3748 N N . LYS B 1 236 ? -13.672 4.895 28.047 1 68.5 236 LYS B N 1
ATOM 3749 C CA . LYS B 1 236 ? -14.688 5.887 28.375 1 68.5 236 LYS B CA 1
ATOM 3750 C C . LYS B 1 236 ? -15.555 6.215 27.156 1 68.5 236 LYS B C 1
ATOM 3752 O O . LYS B 1 236 ? -15.359 7.246 26.516 1 68.5 236 LYS B O 1
ATOM 3757 N N . PRO B 1 237 ? -16.422 5.348 26.734 1 55.47 237 PRO B N 1
ATOM 3758 C CA . PRO B 1 237 ? -17.188 5.742 25.547 1 55.47 237 PRO B CA 1
ATOM 3759 C C . PRO B 1 237 ? -17.922 7.07 25.734 1 55.47 237 PRO B C 1
ATOM 3761 O O . PRO B 1 237 ? -18.438 7.348 26.828 1 55.47 237 PRO B O 1
ATOM 3764 N N . PRO B 1 238 ? -17.672 8.062 25.031 1 46.16 238 PRO B N 1
ATOM 3765 C CA . PRO B 1 238 ? -18.359 9.32 25.328 1 46.16 238 PRO B CA 1
ATOM 3766 C C . PRO B 1 238 ? -19.844 9.133 25.562 1 46.16 238 PRO B C 1
ATOM 3768 O O . PRO B 1 238 ? -20.438 8.164 25.078 1 46.16 238 PRO B O 1
#

Secondary structure (DSSP, 8-state):
---EEEE--TTTTBSSTT---B-HHHHHHHHHHHHTTPEEEEE-SS-HHHHHHHHHHHT--S-EEEGGGTEEEEETTEEEES-S---HHHHHHHHHHTTTTEEE-GGGGG-SS-EEEEEPGGGGGGHHHHHHHHHHHHHHH-TTEEEEE-SS-EEEEETT--HHHHHHHHHHHHT--GGGEEEEESSGGGHHHHTTSSEEEE-TTS-HHHHHH-SEE-SS-HHHHHHHHHHHHHHS--/---EEEE--TTTTBSSTT---B-HHHHHHHHHHHHTTPEEEEE-SS-HHHHHHHHHHHT--S-EEEGGGTEEEEETTEEEES-S---HHHHHHHHHHTTTTEEE-GGGGG-SS-EEEEEPGGGGGGHHHHHHHHHHHHHHH-TTEEEEE-SS-EEEEETT--HHHHHHHHHHHHT--GGGEEEEESSGGGHHHHTTSSEEEE-TTS-HHHHHH-SEE-SS-HHHHHHHHHHHHHHS--

Nearest PDB structures (foldseek):
  1wr8-assembly1_A  TM=9.124E-01  e=2.697E-21  Pyrococcus horikoshii OT3
  1kyt-assembly1_A  TM=8.977E-01  e=4.039E-20  Thermoplasma acidophilum
  3niw-assembly1_A  TM=7.886E-01  e=2.376E-14  Bacteroides thetaiotaomicron
  3mpo-assembly2_B  TM=7.126E-01  e=5.775E-15  Levilactobacillus brevis ATCC 367
  1rkq-assembly2_B  TM=7.467E-01  e=3.039E-14  Escherichia coli